Protein AF-0000000078049881 (afdb_homodimer)

pLDDT: mean 81.43, std 27.43, range [16.78, 98.62]

InterPro domains:
  IPR006439 HAD hydrolase, subfamily IA [PR00413] (50-61)
  IPR006439 HAD hydrolase, subfamily IA [PR00413] (156-169)
  IPR006439 HAD hydrolase, subfamily IA [PR00413] (186-202)
  IPR006439 HAD hydrolase, subfamily IA [TIGR01549] (150-227)
  IPR023214 HAD superfamily [G3DSA:3.40.50.1000] (54-234)
  IPR036412 HAD-like superfamily [SSF56784] (49-239)
  IPR044924 HAD-superfamily hydrolase, subfamily IA, REG-2-like, capping domain superfamily [G3DSA:1.10.150.720] (66-138)

Foldseek 3Di:
DFFDFQPPFQPDQPPPPPPPPDDPPPDDDDDDPPPPCPCPVPPNLPHDPDQADEAEPDPTFKDFPDDLLVVLQVLCVVVPQPQHSVQLVVQLVVLVPDDDPDFACQAAVNLVNQLSSSCRSRVDNDPVSSVVSSVCVLALVRIDGPPCVQVVLQVCVVSRHGYEYQYAHHPSVLVSCVNVPRNVSHRGYQYCNVVRDHPPPCVSVDDQAEAEEADCVVTQVVCVVVVHHYDHDPPRHPDVVRVCVVPDPDD/DAQLAQPPQADDQPPPPPPPDDPPDDDPDDDDPPPDCPCPVPPPLPGDPGRADEAEPDPTFKDFPDDLLVVLQVLCVVVPQPQHSVQLVVQLVVLVPDDDPDFACQAAVNLVNQLSSSCRSRVDNDPVSSVVSSVVVLALVRIDGPPCVQVVLQVCVVSRHAYEYQYAHHPSVLVSCVNVPRNVSHPYYQYCNVVRDHPPGSRSNRNQAEAEEADCVVTQVVCVVSVHHYDHDPPRHPDVVRVCVVPDPDD

Radius of gyration: 28.42 Å; Cα contacts (8 Å, |Δi|>4): 932; chains: 2; bounding box: 85×93×53 Å

Organism: NCBI:txid267555

Structure (mmCIF, N/CA/C/O backbone):
data_AF-0000000078049881-model_v1
#
loop_
_entity.id
_entity.type
_entity.pdbx_description
1 polymer 'Haloacid dehalogenase-like hydrolase domain-containing protein 3'
#
loop_
_atom_site.group_PDB
_atom_site.id
_atom_site.type_symbol
_atom_site.label_atom_id
_atom_site.label_alt_id
_atom_site.label_comp_id
_atom_site.label_asym_id
_atom_site.label_entity_id
_atom_site.label_seq_id
_atom_site.pdbx_PDB_ins_code
_atom_site.Cartn_x
_atom_site.Cartn_y
_atom_site.Cartn_z
_atom_site.occupancy
_atom_site.B_iso_or_equiv
_atom_site.auth_seq_id
_atom_site.auth_comp_id
_atom_site.auth_asym_id
_atom_site.auth_atom_id
_atom_site.pdbx_PDB_model_num
ATOM 1 N N . MET A 1 1 ? 12.734 8.578 9.062 1 16.78 1 MET A N 1
ATOM 2 C CA . MET A 1 1 ? 12.75 7.145 9.359 1 16.78 1 MET A CA 1
ATOM 3 C C . MET A 1 1 ? 11.508 6.465 8.789 1 16.78 1 MET A C 1
ATOM 5 O O . MET A 1 1 ? 11.602 5.395 8.188 1 16.78 1 MET A O 1
ATOM 9 N N . GLU A 1 2 ? 10.32 7.113 9.062 1 20.23 2 GLU A N 1
ATOM 10 C CA . GLU A 1 2 ? 9.242 6.262 9.562 1 20.23 2 GLU A CA 1
ATOM 11 C C . GLU A 1 2 ? 8.281 5.871 8.438 1 20.23 2 GLU A C 1
ATOM 13 O O . GLU A 1 2 ? 7.082 6.125 8.531 1 20.23 2 GLU A O 1
ATOM 18 N N . ALA A 1 3 ? 8.75 5.746 7.121 1 20.31 3 ALA A N 1
ATOM 19 C CA . ALA A 1 3 ? 7.934 5.855 5.914 1 20.31 3 ALA A CA 1
ATOM 20 C C . ALA A 1 3 ? 7.066 4.617 5.723 1 20.31 3 ALA A C 1
ATOM 22 O O . ALA A 1 3 ? 5.918 4.715 5.281 1 20.31 3 ALA A O 1
ATOM 23 N N . ILE A 1 4 ? 7.5 3.322 6.102 1 22.69 4 ILE A N 1
ATOM 24 C CA . ILE A 1 4 ? 7.344 2.291 5.082 1 22.69 4 ILE A CA 1
ATOM 25 C C . ILE A 1 4 ? 5.969 1.635 5.223 1 22.69 4 ILE A C 1
ATOM 27 O O . ILE A 1 4 ? 5.52 0.924 4.32 1 22.69 4 ILE A O 1
ATOM 31 N N . HIS A 1 5 ? 5.105 1.801 6.266 1 23.61 5 HIS A N 1
ATOM 32 C CA . HIS A 1 5 ? 4.559 0.591 6.871 1 23.61 5 HIS A CA 1
ATOM 33 C C . HIS A 1 5 ? 3.213 0.228 6.254 1 23.61 5 HIS A C 1
ATOM 35 O O . HIS A 1 5 ? 2.494 -0.625 6.781 1 23.61 5 HIS A O 1
ATOM 41 N N . LEU A 1 6 ? 2.756 0.883 5.137 1 23.61 6 LEU A N 1
ATOM 42 C CA . LEU A 1 6 ? 1.302 0.796 5.047 1 23.61 6 LEU A CA 1
ATOM 43 C C . LEU A 1 6 ? 0.872 -0.556 4.488 1 23.61 6 LEU A C 1
ATOM 45 O O . LEU A 1 6 ? -0.323 -0.816 4.332 1 23.61 6 LEU A O 1
ATOM 49 N N . LEU A 1 7 ? 1.827 -1.392 4.113 1 25.2 7 LEU A N 1
ATOM 50 C CA . LEU A 1 7 ? 1.427 -2.488 3.238 1 25.2 7 LEU A CA 1
ATOM 51 C C . LEU A 1 7 ? 0.731 -3.59 4.031 1 25.2 7 LEU A C 1
ATOM 53 O O . LEU A 1 7 ? 0.44 -4.66 3.49 1 25.2 7 LEU A O 1
ATOM 57 N N . ARG A 1 8 ? 0.583 -3.449 5.375 1 23.27 8 ARG A N 1
ATOM 58 C CA . ARG A 1 8 ? 0.404 -4.703 6.098 1 23.27 8 ARG A CA 1
ATOM 59 C C . ARG A 1 8 ? -0.941 -5.34 5.766 1 23.27 8 ARG A C 1
ATOM 61 O O . ARG A 1 8 ? -1.022 -6.551 5.535 1 23.27 8 ARG A O 1
ATOM 68 N N . ALA A 1 9 ? -2.119 -4.773 6.215 1 23.98 9 ALA A N 1
ATOM 69 C CA . ALA A 1 9 ? -3.146 -5.566 6.883 1 23.98 9 ALA A CA 1
ATOM 70 C C . ALA A 1 9 ? -4.188 -6.07 5.887 1 23.98 9 ALA A C 1
ATOM 72 O O . ALA A 1 9 ? -5.207 -5.414 5.664 1 23.98 9 ALA A O 1
ATOM 73 N N . ILE A 1 10 ? -3.828 -6.43 4.637 1 25.03 10 ILE A N 1
ATOM 74 C CA . ILE A 1 10 ? -4.949 -6.715 3.75 1 25.03 10 ILE A CA 1
ATOM 75 C C . ILE A 1 10 ? -5.547 -8.078 4.094 1 25.03 10 ILE A C 1
ATOM 77 O O . ILE A 1 10 ? -4.887 -9.109 3.939 1 25.03 10 ILE A O 1
ATOM 81 N N . LYS A 1 11 ? -6.367 -8.188 5.129 1 26.91 11 LYS A N 1
ATOM 82 C CA . LYS A 1 11 ? -7.059 -9.453 5.352 1 26.91 11 LYS A CA 1
ATOM 83 C C . LYS A 1 11 ? -7.816 -9.891 4.102 1 26.91 11 LYS A C 1
ATOM 85 O O . LYS A 1 11 ? -8.312 -9.055 3.344 1 26.91 11 LYS A O 1
ATOM 90 N N . PRO A 1 12 ? -7.934 -11.188 3.809 1 24.55 12 PRO A N 1
ATOM 91 C CA . PRO A 1 12 ? -8.547 -11.836 2.646 1 24.55 12 PRO A CA 1
ATOM 92 C C . PRO A 1 12 ? -10.016 -11.453 2.467 1 24.55 12 PRO A C 1
ATOM 94 O O . PRO A 1 12 ? -10.75 -11.336 3.449 1 24.55 12 PRO A O 1
ATOM 97 N N . PHE A 1 13 ? -10.344 -10.656 1.439 1 26.31 13 PHE A N 1
ATOM 98 C CA . PHE A 1 13 ? -11.68 -10.25 1.02 1 26.31 13 PHE A CA 1
ATOM 99 C C . PHE A 1 13 ? -12.562 -11.469 0.789 1 26.31 13 PHE A C 1
ATOM 101 O O . PHE A 1 13 ? -12.234 -12.336 -0.024 1 26.31 13 PHE A O 1
ATOM 108 N N . ARG A 1 14 ? -13.227 -12.055 1.74 1 26.8 14 ARG A N 1
ATOM 109 C CA . ARG A 1 14 ? -14.25 -13.07 1.509 1 26.8 14 ARG A CA 1
ATOM 110 C C . ARG A 1 14 ? -15.297 -12.578 0.518 1 26.8 14 ARG A C 1
ATOM 112 O O . ARG A 1 14 ? -15.906 -11.523 0.725 1 26.8 14 ARG A O 1
ATOM 119 N N . LEU A 1 15 ? -15.016 -12.859 -0.67 1 25.27 15 LEU A N 1
ATOM 120 C CA . LEU A 1 15 ? -15.992 -12.641 -1.736 1 25.27 15 LEU A CA 1
ATOM 121 C C . LEU A 1 15 ? -17.359 -13.203 -1.353 1 25.27 15 LEU A C 1
ATOM 123 O O . LEU A 1 15 ? -17.484 -14.398 -1.066 1 25.27 15 LEU A O 1
ATOM 127 N N . HIS A 1 16 ? -18.203 -12.367 -0.801 1 25.59 16 HIS A N 1
ATOM 128 C CA . HIS A 1 16 ? -19.578 -12.805 -0.574 1 25.59 16 HIS A CA 1
ATOM 129 C C . HIS A 1 16 ? -20.234 -13.234 -1.878 1 25.59 16 HIS A C 1
ATOM 131 O O . HIS A 1 16 ? -20.219 -12.492 -2.863 1 25.59 16 HIS A O 1
ATOM 137 N N . PRO A 1 17 ? -20.328 -14.578 -2.123 1 24.72 17 PRO A N 1
ATOM 138 C CA . PRO A 1 17 ? -21.156 -15.148 -3.186 1 24.72 17 PRO A CA 1
ATOM 139 C C . PRO A 1 17 ? -22.594 -14.633 -3.148 1 24.72 17 PRO A C 1
ATOM 141 O O . PRO A 1 17 ? -23.406 -15.102 -2.338 1 24.72 17 PRO A O 1
ATOM 144 N N . LYS A 1 18 ? -22.797 -13.414 -2.887 1 26.77 18 LYS A N 1
ATOM 145 C CA . LYS A 1 18 ? -24.25 -13.242 -2.793 1 26.77 18 LYS A CA 1
ATOM 146 C C . LYS A 1 18 ? -24.938 -13.703 -4.074 1 26.77 18 LYS A C 1
ATOM 148 O O . LYS A 1 18 ? -26.156 -13.555 -4.215 1 26.77 18 LYS A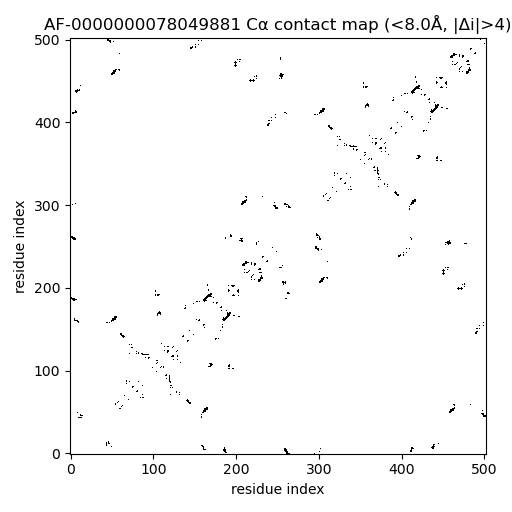 O 1
ATOM 153 N N . LEU A 1 19 ? -24.266 -13.828 -5.215 1 23.58 19 LEU A N 1
ATOM 154 C CA . LEU A 1 19 ? -25.328 -13.609 -6.191 1 23.58 19 LEU A CA 1
ATOM 155 C C . LEU A 1 19 ? -26.297 -14.797 -6.227 1 23.58 19 LEU A C 1
ATOM 157 O O . LEU A 1 19 ? -27.312 -14.75 -6.906 1 23.58 19 LEU A O 1
ATOM 161 N N . THR A 1 20 ? -25.828 -16.047 -6.152 1 20.25 20 THR A N 1
ATOM 162 C CA . THR A 1 20 ? -26.781 -16.969 -6.73 1 20.25 20 THR A CA 1
ATOM 163 C C . THR A 1 20 ? -28.031 -17.078 -5.855 1 20.25 20 THR A C 1
ATOM 165 O O . THR A 1 20 ? -27.938 -17.531 -4.707 1 20.25 20 THR A O 1
ATOM 168 N N . GLU A 1 21 ? -28.922 -16.062 -5.934 1 22.12 21 GLU A N 1
ATOM 169 C CA . GLU A 1 21 ? -30.297 -16.172 -5.441 1 22.12 21 GLU A CA 1
ATOM 170 C C . GLU A 1 21 ? -30.891 -17.531 -5.797 1 22.12 21 GLU A C 1
ATOM 172 O O . GLU A 1 21 ? -30.922 -17.922 -6.965 1 22.12 21 GLU A O 1
ATOM 177 N N . SER A 1 22 ? -30.797 -18.531 -4.828 1 22.16 22 SER A N 1
ATOM 178 C CA . SER A 1 22 ? -31.578 -19.719 -4.461 1 22.16 22 SER A CA 1
ATOM 179 C C . SER A 1 22 ? -33.062 -19.516 -4.746 1 22.16 22 SER A C 1
ATOM 181 O O . SER A 1 22 ? -33.625 -18.484 -4.359 1 22.16 22 SER A O 1
ATOM 183 N N . ILE A 1 23 ? -33.469 -20.078 -5.918 1 20.88 23 ILE A N 1
ATOM 184 C CA . ILE A 1 23 ? -34.812 -20.578 -6.176 1 20.88 23 ILE A CA 1
ATOM 185 C C . ILE A 1 23 ? -35.375 -21.281 -4.926 1 20.88 23 ILE A C 1
ATOM 187 O O . ILE A 1 23 ? -34.688 -22.109 -4.324 1 20.88 23 ILE A O 1
ATOM 191 N N . ARG A 1 24 ? -36.438 -20.828 -4.277 1 20.91 24 ARG A N 1
ATOM 192 C CA . ARG A 1 24 ? -37.281 -21.047 -3.096 1 20.91 24 ARG A CA 1
ATOM 193 C C . ARG A 1 24 ? -37.719 -22.5 -3.02 1 20.91 24 ARG A C 1
ATOM 195 O O . ARG A 1 24 ? -38.875 -22.812 -3.316 1 20.91 24 ARG A O 1
ATOM 202 N N . VAL A 1 25 ? -36.969 -23.531 -3.623 1 19.08 25 VAL A N 1
ATOM 203 C CA . VAL A 1 25 ? -37.906 -24.625 -3.451 1 19.08 25 VAL A CA 1
ATOM 204 C C . VAL A 1 25 ? -38.156 -24.859 -1.965 1 19.08 25 VAL A C 1
ATOM 206 O O . VAL A 1 25 ? -37.25 -24.766 -1.146 1 19.08 25 VAL A O 1
ATOM 209 N N . ARG A 1 26 ? -39.5 -25.016 -1.529 1 20.28 26 ARG A N 1
ATOM 210 C CA . ARG A 1 26 ? -40.25 -25.188 -0.294 1 20.28 26 ARG A CA 1
ATOM 211 C C . ARG A 1 26 ? -39.781 -26.406 0.487 1 20.28 26 ARG A C 1
ATOM 213 O O . ARG A 1 26 ? -40.031 -27.531 0.089 1 20.28 26 ARG A O 1
ATOM 220 N N . ARG A 1 27 ? -38.406 -26.5 0.778 1 18.7 27 ARG A N 1
ATOM 221 C CA . ARG A 1 27 ? -38.094 -27.688 1.574 1 18.7 27 ARG A CA 1
ATOM 222 C C . ARG A 1 27 ? -38.938 -27.719 2.852 1 18.7 27 ARG A C 1
ATOM 224 O O . ARG A 1 27 ? -39.25 -26.672 3.414 1 18.7 27 ARG A O 1
ATOM 231 N N . SER A 1 28 ? -39.531 -28.922 3.094 1 20.03 28 SER A N 1
ATOM 232 C CA . SER A 1 28 ? -40.344 -29.391 4.219 1 20.03 28 SER A CA 1
ATOM 233 C C . SER A 1 28 ? -39.594 -29.203 5.539 1 20.03 28 SER A C 1
ATOM 235 O O . SER A 1 28 ? -38.344 -29.109 5.559 1 20.03 28 SER A O 1
ATOM 237 N N . PRO A 1 29 ? -40.281 -29.484 6.758 1 22.58 29 PRO A N 1
ATOM 238 C CA . PRO A 1 29 ? -40.344 -29.031 8.156 1 22.58 29 PRO A CA 1
ATOM 239 C C . PRO A 1 29 ? -39.219 -29.625 9 1 22.58 29 PRO A C 1
ATOM 241 O O . PRO A 1 29 ? -39.125 -29.344 10.195 1 22.58 29 PRO A O 1
ATOM 244 N N . SER A 1 30 ? -38.188 -30.344 8.344 1 20.11 30 SER A N 1
ATOM 245 C CA . SER A 1 30 ? -37.75 -31.312 9.352 1 20.11 30 SER A CA 1
ATOM 246 C C . SER A 1 30 ? -37.219 -30.625 10.594 1 20.11 30 SER A C 1
ATOM 248 O O . SER A 1 30 ? -36.875 -29.438 10.555 1 20.11 30 SER A O 1
ATOM 250 N N . SER A 1 31 ? -36.781 -31.531 11.648 1 21.64 31 SER A N 1
ATOM 251 C CA . SER A 1 31 ? -36.625 -31.641 13.094 1 21.64 31 SER A CA 1
ATOM 252 C C . SER A 1 31 ? -35.406 -30.844 13.57 1 21.64 31 SER A C 1
ATOM 254 O O . SER A 1 31 ? -34.438 -30.656 12.82 1 21.64 31 SER A O 1
ATOM 256 N N . SER A 1 32 ? -35.562 -30.172 14.75 1 21.97 32 SER A N 1
ATOM 257 C CA . SER A 1 32 ? -35.031 -29.062 15.531 1 21.97 32 SER A CA 1
ATOM 258 C C . SER A 1 32 ? -33.688 -29.391 16.172 1 21.97 32 SER A C 1
ATOM 260 O O . SER A 1 32 ? -33.188 -28.625 16.984 1 21.97 32 SER A O 1
ATOM 262 N N . SER A 1 33 ? -32.906 -30.453 15.727 1 21.78 33 SER A N 1
ATOM 263 C CA . SER A 1 33 ? -31.953 -30.75 16.797 1 21.78 33 SER A CA 1
ATOM 264 C C . SER A 1 33 ? -31 -29.578 17.016 1 21.78 33 SER A C 1
ATOM 266 O O . SER A 1 33 ? -30.641 -28.875 16.062 1 21.78 33 SER A O 1
ATOM 268 N N . LEU A 1 34 ? -30.906 -29.094 18.312 1 21.72 34 LEU A N 1
ATOM 269 C CA . LEU A 1 34 ? -30.203 -28 18.984 1 21.72 34 LEU A CA 1
ATOM 270 C C . LEU A 1 34 ? -28.688 -28.156 18.828 1 21.72 34 LEU A C 1
ATOM 272 O O . LEU A 1 34 ? -28.047 -28.875 19.594 1 21.72 34 LEU A O 1
ATOM 276 N N . ALA A 1 35 ? -28.172 -28.547 17.688 1 23.84 35 ALA A N 1
ATOM 277 C CA . ALA A 1 35 ? -26.703 -28.625 17.688 1 23.84 35 ALA A CA 1
ATOM 278 C C . ALA A 1 35 ? -26.078 -27.312 18.156 1 23.84 35 ALA A C 1
ATOM 280 O O . ALA A 1 35 ? -26.547 -26.234 17.797 1 23.84 35 ALA A O 1
ATOM 281 N N . SER A 1 36 ? -25.484 -27.391 19.266 1 24.05 36 SER A N 1
ATOM 282 C CA . SER A 1 36 ? -24.719 -26.375 19.969 1 24.05 36 SER A CA 1
ATOM 283 C C . SER A 1 36 ? -23.672 -25.734 19.062 1 24.05 36 SER A C 1
ATOM 285 O O . SER A 1 36 ? -22.875 -26.438 18.438 1 24.05 36 SER A O 1
ATOM 287 N N . LYS A 1 37 ? -24.094 -24.656 18.422 1 27.28 37 LYS A N 1
ATOM 288 C CA . LYS A 1 37 ? -23.359 -23.828 17.469 1 27.28 37 LYS A CA 1
ATOM 289 C C . LYS A 1 37 ? -22.078 -23.281 18.109 1 27.28 37 LYS A C 1
ATOM 291 O O . LYS A 1 37 ? -22.125 -22.359 18.922 1 27.28 37 LYS A O 1
ATOM 296 N N . THR A 1 38 ? -21.312 -24.156 18.562 1 26.81 38 THR A N 1
ATOM 297 C CA . THR A 1 38 ? -20.047 -23.516 18.906 1 26.81 38 THR A CA 1
ATOM 298 C C . THR A 1 38 ? -19.578 -22.609 17.781 1 26.81 38 THR A C 1
ATOM 300 O O . THR A 1 38 ? -19.328 -23.062 16.672 1 26.81 38 THR A O 1
ATOM 303 N N . GLN A 1 39 ? -20.172 -21.391 17.797 1 26.98 39 GLN A N 1
ATOM 304 C CA . GLN A 1 39 ? -20.031 -20.281 16.875 1 26.98 39 GLN A CA 1
ATOM 305 C C . GLN A 1 39 ? -18.578 -19.859 16.719 1 26.98 39 GLN A C 1
ATOM 307 O O . GLN A 1 39 ? -18.016 -19.203 17.609 1 26.98 39 GLN A O 1
ATOM 312 N N . THR A 1 40 ? -17.703 -20.797 16.594 1 30.59 40 THR A N 1
ATOM 313 C CA . THR A 1 40 ? -16.438 -20.172 16.219 1 30.59 40 THR A CA 1
ATOM 314 C C . THR A 1 40 ? -16.656 -19.109 15.141 1 30.59 40 THR A C 1
ATOM 316 O O . THR A 1 40 ? -17 -19.438 14.008 1 30.59 40 THR A O 1
ATOM 319 N N . GLY A 1 41 ? -17.438 -18.078 15.508 1 29.78 41 GLY A N 1
ATOM 320 C CA . GLY A 1 41 ? -17.844 -16.953 14.672 1 29.78 41 GLY A CA 1
ATOM 321 C C . GLY A 1 41 ? -16.734 -16.406 13.805 1 29.78 41 GLY A C 1
ATOM 322 O O . GLY A 1 41 ? -15.797 -15.773 14.32 1 29.78 41 GLY A O 1
ATOM 323 N N . GLY A 1 42 ? -16.156 -17.125 13.031 1 33.38 42 GLY A N 1
ATOM 324 C CA . GLY A 1 42 ? -15.328 -16.453 12.047 1 33.38 42 GLY A CA 1
ATOM 325 C C . GLY A 1 42 ? -15.875 -15.109 11.625 1 33.38 42 GLY A C 1
ATOM 326 O O . GLY A 1 42 ? -16.969 -15.016 11.086 1 33.38 42 GLY A O 1
ATOM 327 N N . ARG A 1 43 ? -15.703 -14.039 12.438 1 36.31 43 ARG A N 1
ATOM 328 C CA . ARG A 1 43 ? -16.156 -12.695 12.086 1 36.31 43 ARG A CA 1
ATOM 329 C C . ARG A 1 43 ? -16.156 -12.492 10.57 1 36.31 43 ARG A C 1
ATOM 331 O O . ARG A 1 43 ? -15.148 -12.727 9.914 1 36.31 43 ARG A O 1
ATOM 338 N N . LYS A 1 44 ? -17.156 -12.672 9.984 1 38.78 44 LYS A N 1
ATOM 339 C CA . LYS A 1 44 ? -17.359 -12.305 8.586 1 38.78 44 LYS A CA 1
ATOM 340 C C . LYS A 1 44 ? -16.531 -11.078 8.203 1 38.78 44 LYS A C 1
ATOM 342 O O . LYS A 1 44 ? -16.688 -10.008 8.797 1 38.78 44 LYS A O 1
ATOM 347 N N . ALA A 1 45 ? -15.297 -11.172 7.906 1 45.12 45 ALA A N 1
ATOM 348 C CA . ALA A 1 45 ? -14.547 -10.008 7.461 1 45.12 45 ALA A CA 1
ATOM 349 C C . ALA A 1 45 ? -15.453 -9 6.762 1 45.12 45 ALA A C 1
ATOM 351 O O . ALA A 1 45 ? -16.203 -9.359 5.848 1 45.12 45 ALA A O 1
ATOM 352 N N . ALA A 1 46 ? -15.938 -7.984 7.445 1 51 46 ALA A N 1
ATOM 353 C CA . ALA A 1 46 ? -16.75 -6.926 6.855 1 51 46 ALA A CA 1
ATOM 354 C C . ALA A 1 46 ? -16.297 -6.605 5.438 1 51 46 ALA A C 1
ATOM 3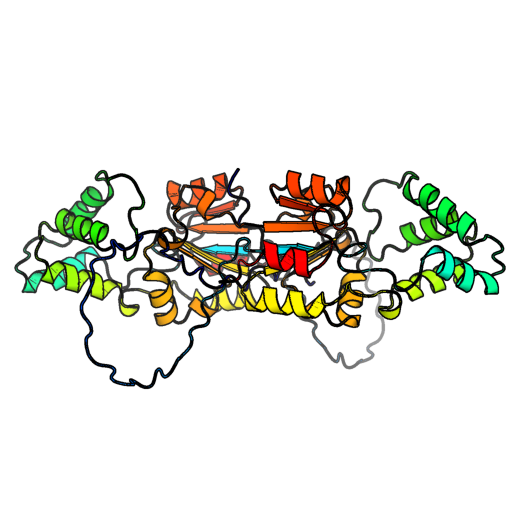56 O O . ALA A 1 46 ? -15.102 -6.652 5.137 1 51 46 ALA A O 1
ATOM 357 N N . MET A 1 47 ? -17.094 -6.863 4.512 1 68.19 47 MET A N 1
ATOM 358 C CA . MET A 1 47 ? -16.812 -6.461 3.135 1 68.19 47 MET A CA 1
ATOM 359 C C . MET A 1 47 ? -16.344 -5.012 3.074 1 68.19 47 MET A C 1
ATOM 361 O O . MET A 1 47 ? -16.891 -4.156 3.781 1 68.19 47 MET A O 1
ATOM 365 N N . ARG A 1 48 ? -15.164 -4.793 2.648 1 76.75 48 ARG A N 1
ATOM 366 C CA . ARG A 1 48 ? -14.633 -3.441 2.51 1 76.75 48 ARG A CA 1
ATOM 367 C C . ARG A 1 48 ? -14.711 -2.971 1.061 1 76.75 48 ARG A C 1
ATOM 369 O O . ARG A 1 48 ? -14.438 -3.74 0.136 1 76.75 48 ARG A O 1
ATOM 376 N N . ASP A 1 49 ? -15.188 -1.766 0.984 1 81.25 49 ASP A N 1
ATOM 377 C CA . ASP A 1 49 ? -15.242 -1.154 -0.34 1 81.25 49 ASP A CA 1
ATOM 378 C C . ASP A 1 49 ? -13.891 -0.563 -0.729 1 81.25 49 ASP A C 1
ATOM 380 O O . ASP A 1 49 ? -13.625 -0.322 -1.91 1 81.25 49 ASP A O 1
ATOM 384 N N . TYR A 1 50 ? -13.094 -0.32 0.315 1 88.38 50 TYR A N 1
ATOM 385 C 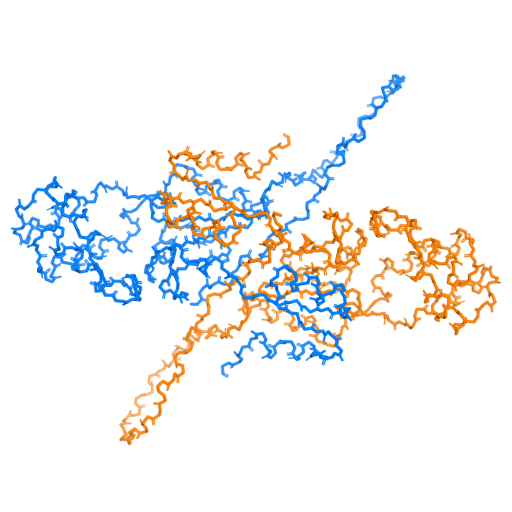CA . TYR A 1 50 ? -11.758 0.224 0.083 1 88.38 50 TYR A CA 1
ATOM 386 C C . TYR A 1 50 ? -10.703 -0.566 0.851 1 88.38 50 TYR A C 1
ATOM 388 O O . TYR A 1 50 ? -10.945 -0.991 1.983 1 88.38 50 TYR A O 1
ATOM 396 N N . ASP A 1 51 ? -9.562 -0.671 0.223 1 84.88 51 ASP A N 1
ATOM 397 C CA . ASP A 1 51 ? -8.445 -1.387 0.828 1 84.88 51 ASP A CA 1
ATOM 398 C C . ASP A 1 51 ? -7.633 -0.468 1.737 1 84.88 51 ASP A C 1
ATOM 400 O O . ASP A 1 51 ? -7 -0.929 2.689 1 84.88 51 ASP A O 1
ATOM 404 N N . GLY A 1 52 ? -7.648 0.824 1.434 1 90.88 52 GLY A N 1
ATOM 405 C CA . GLY A 1 52 ? -6.836 1.778 2.17 1 90.88 52 GLY A CA 1
ATOM 406 C C . GLY A 1 52 ? -7.484 3.143 2.303 1 90.88 52 GLY A C 1
ATOM 407 O O . GLY A 1 52 ? -8.172 3.598 1.388 1 90.88 52 GLY A O 1
ATOM 408 N N . LEU A 1 53 ? -7.285 3.748 3.449 1 94.25 53 LEU A N 1
ATOM 409 C CA . LEU A 1 53 ? -7.719 5.105 3.756 1 94.25 53 LEU A CA 1
ATOM 410 C C . LEU A 1 53 ? -6.52 6.012 4.027 1 94.25 53 LEU A C 1
ATOM 412 O O . LEU A 1 53 ? -5.727 5.746 4.934 1 94.25 53 LEU A O 1
ATOM 416 N N . LEU A 1 54 ? -6.301 7.004 3.16 1 96.25 54 LEU A N 1
ATOM 417 C CA . LEU A 1 54 ? -5.305 8.055 3.344 1 96.25 54 LEU A CA 1
ATOM 418 C C . LEU A 1 54 ? -5.938 9.305 3.947 1 96.25 54 LEU A C 1
ATOM 420 O O . LEU A 1 54 ? -7.012 9.734 3.516 1 96.25 54 LEU A O 1
ATOM 424 N N . LEU A 1 55 ? -5.32 9.875 4.945 1 98.12 55 LEU A N 1
ATOM 425 C CA . LEU A 1 55 ? -5.879 11.031 5.641 1 98.12 55 LEU A CA 1
ATOM 426 C C . LEU A 1 55 ? -4.906 12.203 5.621 1 98.12 55 LEU A C 1
ATOM 428 O O . LEU A 1 55 ? -3.723 12.039 5.922 1 98.12 55 LEU A O 1
ATOM 432 N N . ASP A 1 56 ? -5.414 13.336 5.266 1 98.25 56 ASP A N 1
ATOM 433 C CA . ASP A 1 56 ? -4.719 14.578 5.594 1 98.25 56 ASP A CA 1
ATOM 434 C C . ASP A 1 56 ? -4.648 14.789 7.105 1 98.25 56 ASP A C 1
ATOM 436 O O . ASP A 1 56 ? -5.469 14.25 7.852 1 98.25 56 ASP A O 1
ATOM 440 N N . ALA A 1 57 ? -3.672 15.586 7.504 1 97.81 57 ALA A N 1
ATOM 441 C CA . ALA A 1 57 ? -3.535 15.836 8.938 1 97.81 57 ALA A CA 1
ATOM 442 C C . ALA A 1 57 ? -4.238 17.125 9.344 1 97.81 57 ALA A C 1
ATOM 444 O O . ALA A 1 57 ? -5.391 17.109 9.773 1 97.81 57 ALA A O 1
ATOM 445 N N . ALA A 1 58 ? -3.594 18.281 9.117 1 96.75 58 ALA A N 1
ATOM 446 C CA . ALA A 1 58 ? -4.129 19.562 9.578 1 96.75 58 ALA A CA 1
ATOM 447 C C . ALA A 1 58 ? -5.406 19.938 8.828 1 96.75 58 ALA A C 1
ATOM 449 O O . ALA A 1 58 ? -5.43 19.922 7.59 1 96.75 58 ALA A O 1
ATOM 450 N N . GLY A 1 59 ? -6.418 20.188 9.562 1 96.56 59 GLY A N 1
ATOM 451 C CA . GLY A 1 59 ? -7.703 20.547 8.992 1 96.56 59 GLY A CA 1
ATOM 452 C C . GLY A 1 59 ? -8.609 19.359 8.75 1 96.56 59 GLY A C 1
ATOM 453 O O . GLY A 1 59 ? -9.789 19.531 8.422 1 96.56 59 GLY A O 1
ATOM 454 N N . THR A 1 60 ? -8.07 18.141 8.867 1 97.12 60 THR A N 1
ATOM 455 C CA . THR A 1 60 ? -8.836 16.906 8.703 1 97.12 60 THR A CA 1
ATOM 456 C C . THR A 1 60 ? -8.734 16.031 9.945 1 97.12 60 THR A C 1
ATOM 458 O O . THR A 1 60 ? -9.594 16.078 10.828 1 97.12 60 THR A O 1
ATOM 461 N N . LEU A 1 61 ? -7.648 15.336 10.164 1 97.94 61 LEU A N 1
ATOM 462 C CA . LEU A 1 61 ? -7.426 14.492 11.336 1 97.94 61 LEU A CA 1
ATOM 463 C C . LEU A 1 61 ? -7.121 15.344 12.562 1 97.94 61 LEU A C 1
ATOM 465 O O . LEU A 1 61 ? -7.543 15.016 13.672 1 97.94 61 LEU A O 1
ATOM 469 N N . LEU A 1 62 ? -6.383 16.406 12.328 1 97.75 62 LEU A N 1
ATOM 470 C CA . LEU A 1 62 ? -6.004 17.312 13.398 1 97.75 62 LEU A CA 1
ATOM 471 C C . LEU A 1 62 ? -6.801 18.609 13.305 1 97.75 62 LEU A C 1
ATOM 473 O O . LEU A 1 62 ? -6.789 19.281 12.273 1 97.75 62 LEU A O 1
ATOM 477 N N . GLN A 1 63 ? -7.398 18.922 14.391 1 97.12 63 GLN A N 1
ATOM 478 C CA . GLN A 1 63 ? -8.094 20.188 14.531 1 97.12 63 GLN A CA 1
ATOM 479 C C . GLN A 1 63 ? -7.461 21.047 15.625 1 97.12 63 GLN A C 1
ATOM 481 O O . GLN A 1 63 ? -6.953 20.516 16.625 1 97.12 63 GLN A O 1
ATOM 486 N N . LEU A 1 64 ? -7.531 22.312 15.398 1 97 64 LEU A N 1
ATOM 487 C CA . LEU A 1 64 ? -7.023 23.203 16.422 1 97 64 LEU A CA 1
ATOM 488 C C . LEU A 1 64 ? -7.91 23.172 17.672 1 97 64 LEU A C 1
ATOM 490 O O . LEU A 1 64 ? -9.141 23.203 17.562 1 97 64 LEU A O 1
ATOM 494 N N . ALA A 1 65 ? -7.316 23.156 18.859 1 97.31 65 ALA A N 1
ATOM 495 C CA . ALA A 1 65 ? -8.062 23.141 20.109 1 97.31 65 ALA A CA 1
ATOM 496 C C . ALA A 1 65 ? -8.758 24.484 20.344 1 97.31 65 ALA A C 1
ATOM 498 O O . ALA A 1 65 ? -9.828 24.531 20.953 1 97.31 65 ALA A O 1
ATOM 499 N N . LYS A 1 66 ? -8.148 25.562 19.953 1 97.5 66 LYS A N 1
ATOM 500 C CA . LYS A 1 66 ? -8.656 26.938 20 1 97.5 66 LYS A CA 1
ATOM 501 C C . LYS A 1 66 ? -8.414 27.656 18.688 1 97.5 66 LYS A C 1
ATOM 503 O O . LYS A 1 66 ? -7.5 27.297 17.938 1 97.5 66 LYS A O 1
ATOM 508 N N . PRO A 1 67 ? -9.258 28.656 18.422 1 97.5 67 PRO A N 1
ATOM 509 C CA . PRO A 1 67 ? -8.945 29.438 17.219 1 97.5 67 PRO A CA 1
ATOM 510 C C . PRO A 1 67 ? -7.52 29.984 17.234 1 97.5 67 PRO A C 1
ATOM 512 O O . PRO A 1 67 ? -7.066 30.516 18.25 1 97.5 67 PRO A O 1
ATOM 515 N N . VAL A 1 68 ? -6.883 29.875 16.125 1 97.88 68 VAL A N 1
ATOM 516 C CA . VAL A 1 68 ? -5.453 30.156 16.047 1 97.88 68 VAL A CA 1
ATOM 517 C C . VAL A 1 68 ? -5.195 31.625 16.328 1 97.88 68 VAL A C 1
ATOM 519 O O . VAL A 1 68 ? -4.227 31.969 17.016 1 97.88 68 VAL A O 1
ATOM 522 N N . GLU A 1 69 ? -6.051 32.562 15.797 1 98.25 69 GLU A N 1
ATOM 523 C CA . GLU A 1 69 ? -5.852 34 15.961 1 98.25 69 GLU A CA 1
ATOM 524 C C . GLU A 1 69 ? -5.965 34.375 17.438 1 98.25 69 GLU A C 1
ATOM 526 O O . GLU A 1 69 ? -5.289 35.312 17.875 1 98.25 69 GLU A O 1
ATOM 531 N N . GLU A 1 70 ? -6.773 33.688 18.188 1 98.38 70 GLU A N 1
ATOM 532 C CA . GLU A 1 70 ? -6.902 33.938 19.609 1 98.38 70 GLU A CA 1
ATOM 533 C C . GLU A 1 70 ? -5.652 33.531 20.375 1 98.38 70 GLU A C 1
ATOM 535 O O . GLU A 1 70 ? -5.191 34.219 21.266 1 98.38 70 GLU A O 1
ATOM 540 N N . THR A 1 71 ? -5.16 32.375 20.016 1 98.38 71 THR A N 1
ATOM 541 C CA . THR A 1 71 ? -3.951 31.875 20.672 1 98.38 71 THR A CA 1
ATOM 542 C C . THR A 1 71 ? -2.766 32.781 20.391 1 98.38 71 THR A C 1
ATOM 544 O O . THR A 1 71 ? -2.025 33.156 21.297 1 98.38 71 THR A O 1
ATOM 547 N N . TYR A 1 72 ? -2.625 33.25 19.109 1 98.62 72 TYR A N 1
ATOM 548 C CA . TYR A 1 72 ? -1.545 34.125 18.719 1 98.62 72 TYR A CA 1
ATOM 549 C C . TYR A 1 72 ? -1.63 35.438 19.484 1 98.62 72 TYR A C 1
ATOM 551 O O . TYR A 1 72 ? -0.621 35.938 20 1 98.62 72 TYR A O 1
ATOM 559 N N . ALA A 1 73 ? -2.834 36 19.578 1 98.5 73 ALA A N 1
ATOM 560 C CA . ALA A 1 73 ? -3.039 37.25 20.297 1 98.5 73 ALA A CA 1
ATOM 561 C C . ALA A 1 73 ? -2.721 37.125 21.781 1 98.5 73 ALA A C 1
ATOM 563 O O . ALA A 1 73 ? -2.053 37.969 22.359 1 98.5 73 ALA A O 1
ATOM 564 N N . SER A 1 74 ? -3.166 36.031 22.359 1 98.25 74 SER A N 1
ATOM 565 C CA . SER A 1 74 ? -2.953 35.781 23.781 1 98.25 74 SER A CA 1
ATOM 566 C C . SER A 1 74 ? -1.468 35.688 24.109 1 98.25 74 SER A C 1
ATOM 568 O O . SER A 1 74 ? -0.984 36.344 25.047 1 98.25 74 SER A O 1
ATOM 570 N N . ILE A 1 75 ? -0.718 34.969 23.328 1 98.19 75 ILE A N 1
ATOM 571 C CA . ILE A 1 75 ? 0.718 34.844 23.531 1 98.19 75 ILE A CA 1
ATOM 572 C C . ILE A 1 75 ? 1.41 36.156 23.281 1 98.19 75 ILE A C 1
ATOM 574 O O . ILE A 1 75 ? 2.348 36.531 24 1 98.19 75 ILE A O 1
ATOM 578 N N . GLY A 1 76 ? 0.958 36.906 22.297 1 98 76 GLY A N 1
ATOM 579 C CA . GLY A 1 76 ? 1.575 38.156 21.859 1 98 76 GLY A CA 1
ATOM 580 C C . GLY A 1 76 ? 1.466 39.281 22.891 1 98 76 GLY A C 1
ATOM 581 O O . GLY A 1 76 ? 2.252 40.219 22.859 1 98 76 GLY A O 1
ATOM 582 N N . THR A 1 77 ? 0.505 39.156 23.812 1 96.94 77 THR A N 1
ATOM 583 C CA . THR A 1 77 ? 0.258 40.219 24.797 1 96.94 77 THR A CA 1
ATOM 584 C C . THR A 1 77 ? 1.519 40.5 25.609 1 96.94 77 THR A C 1
ATOM 586 O O . THR A 1 77 ? 1.891 41.656 25.797 1 96.94 77 THR A O 1
ATOM 589 N N . LYS A 1 78 ? 2.16 39.531 26.031 1 95.25 78 LYS A N 1
ATOM 590 C CA . LYS A 1 78 ? 3.324 39.719 26.891 1 95.25 78 LYS A CA 1
ATOM 591 C C . LYS A 1 78 ? 4.52 40.25 26.094 1 95.25 78 LYS A C 1
ATOM 593 O O . LYS A 1 78 ? 5.516 40.688 26.656 1 95.25 78 LYS A O 1
ATOM 598 N N . TYR A 1 79 ? 4.398 40.281 24.734 1 97 79 TYR A N 1
ATOM 599 C CA . TYR A 1 79 ? 5.457 40.781 23.875 1 97 79 TYR A CA 1
ATOM 600 C C . TYR A 1 79 ? 5.074 42.156 23.312 1 97 79 TYR A C 1
ATOM 602 O O . TYR A 1 79 ? 5.711 42.656 22.375 1 97 79 TYR A O 1
ATOM 610 N N . GLY A 1 80 ? 3.912 42.625 23.781 1 96.19 80 GLY A N 1
ATOM 611 C CA . GLY A 1 80 ? 3.5 44 23.422 1 96.19 80 GLY A CA 1
ATOM 612 C C . GLY A 1 80 ? 2.648 44.031 22.172 1 96.19 80 GLY A C 1
ATOM 613 O O . GLY A 1 80 ? 2.43 45.094 21.594 1 96.19 80 GLY A O 1
ATOM 614 N N . LEU A 1 81 ? 2.195 42.906 21.672 1 96.88 81 LEU A N 1
ATOM 615 C CA . LEU A 1 81 ? 1.344 42.844 20.5 1 96.88 81 LEU A CA 1
ATOM 616 C C . LEU A 1 81 ? -0.007 43.5 20.766 1 96.88 81 LEU A C 1
ATOM 618 O O . LEU A 1 81 ? -0.658 43.219 21.766 1 96.88 81 LEU A O 1
ATOM 622 N N . THR A 1 82 ? -0.447 44.375 19.875 1 95.94 82 THR A N 1
ATOM 623 C CA . THR A 1 82 ? -1.723 45.062 20.031 1 95.94 82 THR A CA 1
ATOM 624 C C . THR A 1 82 ? -2.695 44.656 18.938 1 95.94 82 THR A C 1
ATOM 626 O O . THR A 1 82 ? -3.877 45 18.984 1 95.94 82 THR A O 1
ATOM 629 N N . THR A 1 83 ? -2.156 43.938 18 1 96.94 83 THR A N 1
ATOM 630 C CA . THR A 1 83 ? -2.986 43.469 16.906 1 96.94 83 THR A CA 1
ATOM 631 C C . THR A 1 83 ? -4.098 42.562 17.406 1 96.94 83 THR A C 1
ATOM 633 O O . THR A 1 83 ? -3.846 41.656 18.203 1 96.94 83 THR A O 1
ATOM 636 N N . THR A 1 84 ? -5.34 42.719 17.031 1 97.81 84 THR A N 1
ATOM 637 C CA . THR A 1 84 ? -6.496 41.938 17.484 1 97.81 84 THR A CA 1
ATOM 638 C C . THR A 1 84 ? -6.578 40.594 16.781 1 97.81 84 THR A C 1
ATOM 640 O O . THR A 1 84 ? -6 40.406 15.711 1 97.81 84 THR A O 1
ATOM 643 N N . PRO A 1 85 ? -7.312 39.688 17.375 1 98.25 85 PRO A N 1
ATOM 644 C CA . PRO A 1 85 ? -7.516 38.375 16.719 1 98.25 85 PRO A CA 1
ATOM 645 C C . PRO A 1 85 ? -8.086 38.531 15.305 1 98.25 85 PRO A C 1
ATOM 647 O O . PRO A 1 85 ? -7.668 37.812 14.391 1 98.25 85 PRO A O 1
ATOM 650 N N . ALA A 1 86 ? -9.008 39.406 15.141 1 98.44 86 ALA A N 1
ATOM 651 C CA . ALA A 1 86 ? -9.602 39.625 13.82 1 98.44 86 ALA A CA 1
ATOM 652 C C . ALA A 1 86 ? -8.547 40.094 12.812 1 98.44 86 ALA A C 1
ATOM 654 O O . ALA A 1 86 ? -8.547 39.625 11.664 1 98.44 86 ALA A O 1
ATOM 655 N N . GLU A 1 87 ? -7.75 40.969 13.25 1 98.38 87 GLU A N 1
ATOM 656 C CA . GLU A 1 87 ? -6.664 41.469 12.391 1 98.38 87 GLU A CA 1
ATOM 657 C C . GLU A 1 87 ? -5.668 40.344 12.102 1 98.38 87 GLU A C 1
ATOM 659 O O . GLU A 1 87 ? -5.152 40.25 10.984 1 98.38 87 GLU A O 1
ATOM 664 N N . ILE A 1 88 ? -5.348 39.531 13.039 1 98.56 88 ILE A N 1
ATOM 665 C CA . ILE A 1 88 ? -4.434 38.438 12.875 1 98.56 88 ILE A CA 1
ATOM 666 C C . ILE A 1 88 ? -5.008 37.438 11.859 1 98.56 88 ILE A C 1
ATOM 668 O O . ILE A 1 88 ? -4.285 36.938 11 1 98.56 88 ILE A O 1
ATOM 672 N N . LYS A 1 89 ? -6.273 37.156 11.992 1 98.12 89 LYS A N 1
ATOM 673 C CA . LYS A 1 89 ? -6.945 36.281 11.039 1 98.12 89 LYS A CA 1
ATOM 674 C C . LYS A 1 89 ? -6.777 36.781 9.609 1 98.12 89 LYS A C 1
ATOM 676 O O . LYS A 1 89 ? -6.473 36 8.703 1 98.12 89 LYS A O 1
ATOM 681 N N . LYS A 1 90 ? -6.977 38.062 9.391 1 98.12 90 LYS A N 1
ATOM 682 C CA . LYS A 1 90 ? -6.75 38.656 8.086 1 98.12 90 LYS A CA 1
ATOM 683 C C . LYS A 1 90 ? -5.285 38.562 7.672 1 98.12 90 LYS A C 1
ATOM 685 O O . LYS A 1 90 ? -4.98 38.375 6.492 1 98.12 90 LYS A O 1
ATOM 690 N N . GLY A 1 91 ? -4.445 38.75 8.648 1 98.06 91 GLY A N 1
ATOM 691 C CA . GLY A 1 91 ? -3.018 38.625 8.391 1 98.06 91 GLY A CA 1
ATOM 692 C C . GLY A 1 91 ? -2.617 37.25 7.914 1 98.06 91 GLY A C 1
ATOM 693 O O . GLY A 1 91 ? -1.733 37.094 7.062 1 98.06 91 GLY A O 1
ATOM 694 N N . PHE A 1 92 ? -3.215 36.219 8.477 1 97.5 92 PHE A N 1
ATOM 695 C CA . PHE A 1 92 ? -2.943 34.875 8.023 1 97.5 92 PHE A CA 1
ATOM 696 C C . PHE A 1 92 ? -3.275 34.719 6.547 1 97.5 92 PHE A C 1
ATOM 698 O O . PHE A 1 92 ? -2.516 34.094 5.797 1 97.5 92 PHE A O 1
ATOM 705 N N . LYS A 1 93 ? -4.398 35.156 6.141 1 96.25 93 LYS A N 1
ATOM 706 C CA . LYS A 1 93 ? -4.789 35.094 4.738 1 96.25 93 LYS A CA 1
ATOM 707 C C . LYS A 1 93 ? -3.74 35.75 3.842 1 96.25 93 LYS A C 1
ATOM 709 O O . LYS A 1 93 ? -3.371 35.188 2.803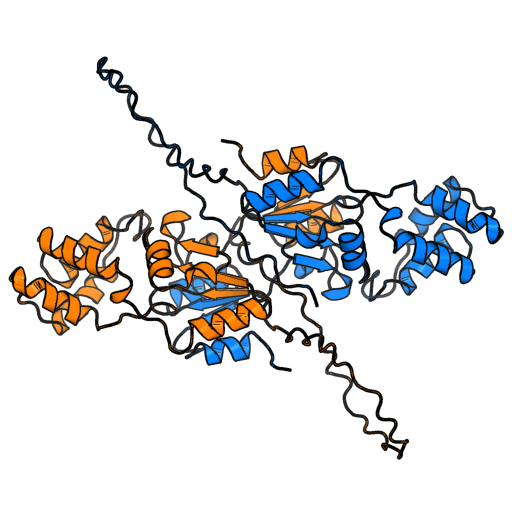 1 96.25 93 LYS A O 1
ATOM 714 N N . ARG A 1 94 ? -3.293 36.875 4.25 1 96.62 94 ARG A N 1
ATOM 715 C CA . ARG A 1 94 ? -2.242 37.594 3.521 1 96.62 94 ARG A CA 1
ATOM 716 C C . ARG A 1 94 ? -0.956 36.781 3.49 1 96.62 94 ARG A C 1
ATOM 718 O O . ARG A 1 94 ? -0.32 36.656 2.441 1 96.62 94 ARG A O 1
ATOM 725 N N . ALA A 1 95 ? -0.582 36.25 4.617 1 96.62 95 ALA A N 1
ATOM 726 C CA . ALA A 1 95 ? 0.672 35.531 4.746 1 96.62 95 ALA A CA 1
ATOM 727 C C . ALA A 1 95 ? 0.667 34.281 3.875 1 96.62 95 ALA A C 1
ATOM 729 O O . ALA A 1 95 ? 1.622 34.031 3.139 1 96.62 95 ALA A O 1
ATOM 730 N N . PHE A 1 96 ? -0.38 33.562 3.893 1 93.88 96 PHE A N 1
ATOM 731 C CA . PHE A 1 96 ? -0.443 32.281 3.158 1 93.88 96 PHE A CA 1
ATOM 732 C C . PHE A 1 96 ? -0.606 32.531 1.665 1 93.88 96 PHE A C 1
ATOM 734 O O . PHE A 1 96 ? -0.294 31.672 0.847 1 93.88 96 PHE A O 1
ATOM 741 N N . SER A 1 97 ? -1.114 33.688 1.278 1 93.81 97 SER A N 1
ATOM 742 C CA . SER A 1 97 ? -1.287 34.031 -0.125 1 93.81 97 SER A CA 1
ATOM 743 C C . SER A 1 97 ? -0.003 34.625 -0.709 1 93.81 97 SER A C 1
ATOM 745 O O . SER A 1 97 ? 0.122 34.75 -1.928 1 93.81 97 SER A O 1
ATOM 747 N N . ALA A 1 98 ? 0.905 34.969 0.157 1 93.62 98 ALA A N 1
ATOM 748 C CA . ALA A 1 98 ? 2.162 35.562 -0.295 1 93.62 98 ALA A CA 1
ATOM 749 C C . ALA A 1 98 ? 3.025 34.531 -1.016 1 93.62 98 ALA A C 1
ATOM 751 O O . ALA A 1 98 ? 3.002 33.344 -0.673 1 93.62 98 ALA A O 1
ATOM 752 N N . PRO A 1 99 ? 3.787 35.031 -1.94 1 90.38 99 PRO A N 1
ATOM 753 C CA . PRO A 1 99 ? 4.695 34.094 -2.613 1 90.38 99 PRO A CA 1
ATOM 754 C C . PRO A 1 99 ? 5.789 33.562 -1.688 1 90.38 99 PRO A C 1
ATOM 756 O O . PRO A 1 99 ? 6.27 34.281 -0.813 1 90.38 99 PRO A O 1
ATOM 759 N N . TRP A 1 100 ? 6.027 32.375 -1.755 1 89.5 100 TRP A N 1
ATOM 760 C CA . TRP A 1 100 ? 7.145 31.719 -1.074 1 89.5 100 TRP A CA 1
ATOM 761 C C . TRP A 1 100 ? 8.195 31.25 -2.076 1 89.5 100 TRP A C 1
ATOM 763 O O . TRP A 1 100 ? 7.855 30.766 -3.156 1 89.5 100 TRP A O 1
ATOM 773 N N . PRO A 1 101 ? 9.508 31.578 -1.675 1 80.62 101 PRO A N 1
ATOM 774 C CA . PRO A 1 101 ? 10.547 31.156 -2.615 1 80.62 101 PRO A CA 1
ATOM 775 C C . PRO A 1 101 ? 10.398 29.703 -3.053 1 80.62 101 PRO A C 1
ATOM 777 O O . PRO A 1 101 ? 9.633 28.953 -2.447 1 80.62 101 PRO A O 1
ATOM 780 N N . GLU A 1 102 ? 11.234 29.328 -3.947 1 74.81 102 GLU A N 1
ATOM 781 C CA . GLU A 1 102 ? 11.164 28.016 -4.555 1 74.81 102 GLU A CA 1
ATOM 782 C C . GLU A 1 102 ? 11.484 26.922 -3.533 1 74.81 102 GLU A C 1
ATOM 784 O O . GLU A 1 102 ? 12.188 27.156 -2.553 1 74.81 102 GLU A O 1
ATOM 789 N N . GLY A 1 103 ? 10.727 25.875 -3.596 1 83.75 103 GLY A N 1
ATOM 790 C CA . GLY A 1 103 ? 10.883 24.703 -2.748 1 83.75 103 GLY A CA 1
ATOM 791 C C . GLY A 1 103 ? 9.688 24.453 -1.856 1 83.75 103 GLY A C 1
ATOM 792 O O . GLY A 1 103 ? 8.602 24.984 -2.094 1 83.75 103 GLY A O 1
ATOM 793 N N . LEU A 1 104 ? 9.883 23.641 -0.89 1 90.06 104 LEU A N 1
ATOM 794 C CA . LEU A 1 104 ? 8.805 23.281 0.018 1 90.06 104 LEU A CA 1
ATOM 795 C C . LEU A 1 104 ? 8.586 24.359 1.065 1 90.06 104 LEU A C 1
ATOM 797 O O . LEU A 1 104 ? 9.547 24.906 1.604 1 90.06 104 LEU A O 1
ATOM 801 N N . ARG A 1 105 ? 7.359 24.703 1.363 1 90.31 105 ARG A N 1
ATOM 802 C CA . ARG A 1 105 ? 7.023 25.609 2.449 1 90.31 105 ARG A CA 1
ATOM 803 C C . ARG A 1 105 ? 7.449 25.031 3.797 1 90.31 105 ARG A C 1
ATOM 805 O O . ARG A 1 105 ? 8.086 25.734 4.598 1 90.31 105 ARG A O 1
ATOM 812 N N . TYR A 1 106 ? 7.168 23.719 3.986 1 94.5 106 TYR A N 1
ATOM 813 C CA . TYR A 1 106 ? 7.395 23.094 5.281 1 94.5 106 TYR A CA 1
ATOM 814 C C . TYR A 1 106 ? 8.688 22.281 5.277 1 94.5 106 TYR A C 1
ATOM 816 O O . TYR A 1 106 ? 8.734 21.172 5.805 1 94.5 106 TYR A O 1
ATOM 824 N N . GLN A 1 107 ? 9.711 22.844 4.781 1 93.06 107 GLN A N 1
ATOM 825 C CA . GLN A 1 107 ? 11 22.156 4.727 1 93.06 107 GLN A CA 1
ATOM 826 C C . GLN A 1 107 ? 11.578 21.953 6.125 1 93.06 107 GLN A C 1
ATOM 828 O O . GLN A 1 107 ? 11.539 22.859 6.953 1 93.06 107 GLN A O 1
ATOM 833 N N . GLY A 1 108 ? 12.102 20.75 6.32 1 95.44 108 GLY A N 1
ATOM 834 C CA . GLY A 1 108 ? 12.633 20.453 7.645 1 95.44 108 GLY A CA 1
ATOM 835 C C . GLY A 1 108 ? 11.602 20.609 8.742 1 95.44 108 GLY A C 1
ATOM 836 O O . GLY A 1 108 ? 10.508 20.031 8.656 1 95.44 108 GLY A O 1
ATOM 837 N N . ASP A 1 109 ? 11.969 21.438 9.75 1 96.94 109 ASP A N 1
ATOM 838 C CA . ASP A 1 109 ? 11.031 21.641 10.852 1 96.94 109 ASP A CA 1
ATOM 839 C C . ASP A 1 109 ? 10.102 22.812 10.578 1 96.94 109 ASP A C 1
ATOM 841 O O . ASP A 1 109 ? 9.32 23.219 11.445 1 96.94 109 ASP A O 1
ATOM 845 N N . GLY A 1 110 ? 10.25 23.422 9.453 1 96.75 110 GLY A N 1
ATOM 846 C CA . GLY A 1 110 ? 9.312 24.422 8.969 1 96.75 110 GLY A CA 1
ATOM 847 C C . GLY A 1 110 ? 9.555 25.797 9.57 1 96.75 110 GLY A C 1
ATOM 848 O O . GLY A 1 110 ? 8.797 26.734 9.312 1 96.75 110 GLY A O 1
ATOM 849 N N . ARG A 1 111 ? 10.602 26.062 10.297 1 96.69 111 ARG A N 1
ATOM 850 C CA . ARG A 1 111 ? 10.836 27.266 11.086 1 96.69 111 ARG A CA 1
ATOM 851 C C . ARG A 1 111 ? 10.875 28.5 10.188 1 96.69 111 ARG A C 1
ATOM 853 O O . ARG A 1 111 ? 10.234 29.516 10.492 1 96.69 111 ARG A O 1
ATOM 860 N N . PRO A 1 112 ? 11.656 28.422 9.055 1 95.94 112 PRO A N 1
ATOM 861 C CA . PRO A 1 112 ? 11.695 29.641 8.234 1 95.94 112 PRO A CA 1
ATOM 862 C C . PRO A 1 112 ? 10.312 30.047 7.719 1 95.94 112 PRO A C 1
ATOM 864 O O . PRO A 1 112 ? 9.977 31.234 7.734 1 95.94 112 PRO A O 1
ATOM 867 N N . PHE A 1 113 ? 9.578 29.188 7.328 1 96.94 113 PHE A N 1
ATOM 868 C CA . PHE A 1 113 ? 8.25 29.469 6.793 1 96.94 113 PHE A CA 1
ATOM 869 C C . PHE A 1 113 ? 7.332 30 7.887 1 96.94 113 PHE A C 1
ATOM 871 O O . PHE A 1 113 ? 6.641 31 7.695 1 96.94 113 PHE A O 1
ATOM 878 N N . TRP A 1 114 ? 7.355 29.344 9.039 1 97.5 114 TRP A N 1
ATOM 879 C CA . TRP A 1 114 ? 6.453 29.75 10.109 1 97.5 114 TRP A CA 1
ATOM 880 C C . TRP A 1 114 ? 6.863 31.109 10.68 1 97.5 114 TRP A C 1
ATOM 882 O O . TRP A 1 114 ? 6.012 31.891 11.086 1 97.5 114 TRP A O 1
ATOM 892 N N . LYS A 1 115 ? 8.117 31.328 10.719 1 97.62 115 LYS A N 1
ATOM 893 C CA . LYS A 1 115 ? 8.578 32.656 11.148 1 97.62 115 LYS A CA 1
ATOM 894 C C . LYS A 1 115 ? 8.008 33.75 10.258 1 97.62 115 LYS A C 1
ATOM 896 O O . LYS A 1 115 ? 7.555 34.781 10.742 1 97.62 115 LYS A O 1
ATOM 901 N N . PHE A 1 116 ? 8.109 33.5 9.008 1 97.19 116 PHE A N 1
ATOM 902 C CA . PHE A 1 116 ? 7.531 34.406 8.039 1 97.19 116 PHE A CA 1
ATOM 903 C C . PHE A 1 116 ? 6.035 34.562 8.273 1 97.19 116 PHE A C 1
ATOM 905 O O . PHE A 1 116 ? 5.535 35.688 8.344 1 97.19 116 PHE A O 1
ATOM 912 N N . ILE A 1 117 ? 5.266 33.469 8.398 1 97.62 117 ILE A N 1
ATOM 913 C CA . ILE A 1 117 ? 3.818 33.5 8.578 1 97.62 117 ILE A CA 1
ATOM 914 C C . ILE A 1 117 ? 3.467 34.281 9.836 1 97.62 117 ILE A C 1
ATOM 916 O O . ILE A 1 117 ? 2.594 35.156 9.805 1 97.62 117 ILE A O 1
ATOM 920 N N . VAL A 1 118 ? 4.152 33.969 10.922 1 98.31 118 VAL A N 1
ATOM 921 C CA . VAL A 1 118 ? 3.879 34.625 12.195 1 98.31 118 VAL A CA 1
ATOM 922 C C . VAL A 1 118 ? 4.121 36.125 12.062 1 98.31 118 VAL A C 1
ATOM 924 O O . VAL A 1 118 ? 3.287 36.938 12.469 1 98.31 118 VAL A O 1
ATOM 927 N N . SER A 1 119 ? 5.191 36.5 11.461 1 97.94 119 SER A N 1
ATOM 928 C CA . SER A 1 119 ? 5.555 37.906 11.312 1 97.94 119 SER A CA 1
ATOM 929 C C . SER A 1 119 ? 4.531 38.656 10.461 1 97.94 119 SER A C 1
ATOM 931 O O . SER A 1 119 ? 4.062 39.719 10.844 1 97.94 119 SER A O 1
ATOM 933 N N . VAL A 1 120 ? 4.152 38.062 9.367 1 97.56 120 VAL A N 1
ATOM 934 C CA . VAL A 1 120 ? 3.242 38.719 8.445 1 97.56 120 VAL A CA 1
ATOM 935 C C . VAL A 1 120 ? 1.834 38.75 9.031 1 97.56 120 VAL A C 1
ATOM 937 O O . VAL A 1 120 ? 1.14 39.781 8.945 1 97.56 120 VAL A O 1
ATOM 940 N N . ALA A 1 121 ? 1.438 37.719 9.68 1 98.25 121 ALA A N 1
ATOM 941 C CA . ALA A 1 121 ? 0.072 37.625 10.18 1 98.25 121 ALA A CA 1
ATOM 942 C C . ALA A 1 121 ? -0.156 38.562 11.359 1 98.25 121 ALA A C 1
ATOM 944 O O . ALA A 1 121 ? -1.259 39.094 11.547 1 98.25 121 ALA A O 1
ATOM 945 N N . THR A 1 122 ? 0.91 38.875 12.125 1 98.44 122 THR A N 1
ATOM 946 C CA . THR A 1 122 ? 0.708 39.594 13.375 1 98.44 122 THR A CA 1
ATOM 947 C C . THR A 1 122 ? 1.361 40.969 13.312 1 98.44 122 THR A C 1
ATOM 949 O O . THR A 1 122 ? 1.052 41.844 14.125 1 98.44 122 THR A O 1
ATOM 952 N N . GLY A 1 123 ? 2.344 41.062 12.453 1 97.12 123 GLY A N 1
ATOM 953 C CA . GLY A 1 123 ? 3.135 42.281 12.398 1 97.12 123 GLY A CA 1
ATOM 954 C C . GLY A 1 123 ? 4.246 42.312 13.43 1 97.12 123 GLY A C 1
ATOM 955 O O . GLY A 1 123 ? 4.859 43.344 13.656 1 97.12 123 GLY A O 1
ATOM 956 N N . CYS A 1 124 ? 4.469 41.219 14.086 1 97.62 124 CYS A N 1
ATOM 957 C CA . CYS A 1 124 ? 5.488 41.125 15.125 1 97.62 124 CYS A CA 1
ATOM 958 C C . CYS A 1 124 ? 6.598 40.156 14.727 1 97.62 124 CYS A C 1
ATOM 960 O O . CYS A 1 124 ? 6.344 39 14.492 1 97.62 124 CYS A O 1
ATOM 962 N N . SER A 1 125 ? 7.836 40.625 14.695 1 96.5 125 SER A N 1
ATOM 963 C CA . SER A 1 125 ? 8.961 39.781 14.258 1 96.5 125 SER A CA 1
ATOM 964 C C . SER A 1 125 ? 9.883 39.469 15.422 1 96.5 125 SER A C 1
ATOM 966 O O . SER A 1 125 ? 11.023 39.031 15.219 1 96.5 125 SER A O 1
ATOM 968 N N . GLU A 1 126 ? 9.414 39.688 16.609 1 97.31 126 GLU A N 1
ATOM 969 C CA . GLU A 1 126 ? 10.211 39.344 17.797 1 97.31 126 GLU A CA 1
ATOM 970 C C . GLU A 1 126 ? 10.492 37.844 17.875 1 97.31 126 GLU A C 1
ATOM 972 O O . GLU A 1 126 ? 9.562 37.031 17.812 1 97.31 126 GLU A O 1
ATOM 977 N N . GLU A 1 127 ? 11.727 37.469 18.125 1 97.94 127 GLU A N 1
ATOM 978 C CA . GLU A 1 127 ? 12.148 36.062 18.125 1 97.94 127 GLU A CA 1
ATOM 979 C C . GLU A 1 127 ? 11.492 35.312 19.266 1 97.94 127 GLU A C 1
ATOM 981 O O . GLU A 1 127 ? 11.086 34.156 19.078 1 97.94 127 GLU A O 1
ATOM 986 N N . GLY A 1 128 ? 11.461 35.906 20.391 1 98.25 128 GLY A N 1
ATOM 987 C CA . GLY A 1 128 ? 10.82 35.25 21.516 1 98.25 128 GLY A CA 1
ATOM 988 C C . GLY A 1 128 ? 9.359 34.906 21.281 1 98.25 128 GLY A C 1
ATOM 989 O O . GLY A 1 128 ? 8.883 33.844 21.672 1 98.25 128 GLY A O 1
ATOM 990 N N . TYR A 1 129 ? 8.641 35.906 20.703 1 98.31 129 TYR A N 1
ATOM 991 C CA . TYR A 1 129 ? 7.238 35.719 20.359 1 98.31 129 TYR A CA 1
ATOM 992 C C . TYR A 1 129 ? 7.086 34.531 19.406 1 98.31 129 TYR A C 1
ATOM 994 O O . TYR A 1 129 ? 6.301 33.625 19.656 1 98.31 129 TYR A O 1
ATOM 1002 N N . PHE A 1 130 ? 7.926 34.5 18.391 1 98.56 130 PHE A N 1
ATOM 1003 C CA . PHE A 1 130 ? 7.891 33.406 17.406 1 98.56 130 PHE A CA 1
ATOM 1004 C C . PHE A 1 130 ? 8.148 32.062 18.078 1 98.56 130 PHE A C 1
ATOM 1006 O O . PHE A 1 130 ? 7.395 31.109 17.891 1 98.56 130 PHE A O 1
ATOM 1013 N N . GLU A 1 131 ? 9.172 31.984 18.812 1 98.62 131 GLU A N 1
ATOM 1014 C CA . GLU A 1 131 ? 9.57 30.719 19.438 1 98.62 131 GLU A CA 1
ATOM 1015 C C . GLU A 1 131 ? 8.461 30.172 20.328 1 98.62 131 GLU A C 1
ATOM 1017 O O . GLU A 1 131 ? 8.203 28.969 20.344 1 98.62 131 GLU A O 1
ATOM 1022 N N . GLU A 1 132 ? 7.844 31.031 21.031 1 98.5 132 GLU A N 1
ATOM 1023 C CA . GLU A 1 132 ? 6.785 30.578 21.938 1 98.5 132 GLU A CA 1
ATOM 1024 C C . GLU A 1 132 ? 5.59 30.047 21.156 1 98.5 132 GLU A C 1
ATOM 1026 O O . GLU A 1 132 ? 5.027 29.016 21.5 1 98.5 132 GLU A O 1
ATOM 1031 N N . VAL A 1 133 ? 5.191 30.75 20.125 1 98.56 133 VAL A N 1
ATOM 1032 C CA . VAL A 1 133 ? 4.098 30.297 19.266 1 98.56 133 VAL A CA 1
ATOM 1033 C C . VAL A 1 133 ? 4.469 28.969 18.609 1 98.56 133 VAL A C 1
ATOM 1035 O O . VAL A 1 133 ? 3.67 28.031 18.594 1 98.56 133 VAL A O 1
ATOM 1038 N N . TYR A 1 134 ? 5.68 28.922 18.094 1 98.44 134 TYR A N 1
ATOM 1039 C CA . TYR A 1 134 ? 6.199 27.734 17.406 1 98.44 134 TYR A CA 1
ATOM 1040 C C . TYR A 1 134 ? 6.172 26.516 18.328 1 98.44 134 TYR A C 1
ATOM 1042 O O . TYR A 1 134 ? 5.688 25.453 17.938 1 98.44 134 TYR A O 1
ATOM 1050 N N . GLN A 1 135 ? 6.582 26.656 19.562 1 98.19 135 GLN A N 1
ATOM 1051 C CA . GLN A 1 135 ? 6.605 25.562 20.531 1 98.19 135 GLN A CA 1
ATOM 1052 C C . GLN A 1 135 ? 5.195 25.188 20.953 1 98.19 135 GLN A C 1
ATOM 1054 O O . GLN A 1 135 ? 4.914 24.016 21.219 1 98.19 135 GLN A O 1
ATOM 1059 N N . HIS A 1 136 ? 4.355 26.156 21.078 1 98.25 136 HIS A N 1
ATOM 1060 C CA . HIS A 1 136 ? 2.969 25.891 21.438 1 98.25 136 HIS A CA 1
ATOM 1061 C C . HIS A 1 136 ? 2.336 24.875 20.484 1 98.25 136 HIS A C 1
ATOM 1063 O O . HIS A 1 136 ? 1.716 23.906 20.922 1 98.25 136 HIS A O 1
ATOM 1069 N N . TYR A 1 137 ? 2.594 25.031 19.234 1 98 137 TYR A N 1
ATOM 1070 C CA . TYR A 1 137 ? 1.922 24.203 18.234 1 98 137 TYR A CA 1
ATOM 1071 C C . TYR A 1 137 ? 2.719 22.938 17.953 1 98 137 TYR A C 1
ATOM 1073 O O . TYR A 1 137 ? 2.266 22.062 17.219 1 98 137 TYR A O 1
ATOM 1081 N N . ALA A 1 138 ? 3.885 22.812 18.516 1 96.69 138 ALA A N 1
ATOM 1082 C CA . ALA A 1 138 ? 4.621 21.562 18.5 1 96.69 138 ALA A CA 1
ATOM 1083 C C . ALA A 1 138 ? 4.086 20.594 19.562 1 96.69 138 ALA A C 1
ATOM 1085 O O . ALA A 1 138 ? 4.426 19.406 19.578 1 96.69 138 ALA A O 1
ATOM 1086 N N . ASN A 1 139 ? 3.248 21.125 20.375 1 96.31 139 ASN A N 1
ATOM 1087 C CA . ASN A 1 139 ? 2.635 20.359 21.453 1 96.31 139 ASN A CA 1
ATOM 1088 C C . ASN A 1 139 ? 1.251 19.844 21.062 1 96.31 139 ASN A C 1
ATOM 1090 O O . ASN A 1 139 ? 0.428 20.609 20.547 1 96.31 139 ASN A O 1
ATOM 1094 N N . GLY A 1 140 ? 1.029 18.594 21.391 1 96.06 140 GLY A N 1
ATOM 1095 C CA . GLY A 1 140 ? -0.233 17.953 21.047 1 96.06 140 GLY A CA 1
ATOM 1096 C C . GLY A 1 140 ? -1.433 18.625 21.688 1 96.06 140 GLY A C 1
ATOM 1097 O O . GLY A 1 140 ? -2.553 18.516 21.188 1 96.06 140 GLY A O 1
ATOM 1098 N N . ASP A 1 141 ? -1.26 19.344 22.766 1 96.38 141 ASP A N 1
ATOM 1099 C CA . ASP A 1 141 ? -2.354 19.984 23.484 1 96.38 141 ASP A CA 1
ATOM 1100 C C . ASP A 1 141 ? -2.986 21.094 22.656 1 96.38 141 ASP A C 1
ATOM 1102 O O . ASP A 1 141 ? -4.109 21.516 22.922 1 96.38 141 ASP A O 1
ATOM 1106 N N . ALA A 1 142 ? -2.273 21.578 21.719 1 97.94 142 ALA A N 1
ATOM 1107 C CA . ALA A 1 142 ? -2.783 22.641 20.859 1 97.94 142 ALA A CA 1
ATOM 1108 C C . ALA A 1 142 ? -3.73 22.094 19.797 1 97.94 142 ALA A C 1
ATOM 1110 O O . ALA A 1 142 ? -4.352 22.844 19.047 1 97.94 142 ALA A O 1
ATOM 1111 N N . TRP A 1 143 ? -3.855 20.797 19.781 1 97.69 143 TRP A N 1
ATOM 1112 C CA . TRP A 1 143 ? -4.637 20.094 18.766 1 97.69 143 TRP A CA 1
ATOM 1113 C C . TRP A 1 143 ? -5.676 19.188 19.406 1 97.69 143 TRP A C 1
ATOM 1115 O O . TRP A 1 143 ? -5.582 18.859 20.594 1 97.69 143 TRP A O 1
ATOM 1125 N N . ARG A 1 144 ? -6.656 18.781 18.656 1 97.06 144 ARG A N 1
ATOM 1126 C CA . ARG A 1 144 ? -7.633 17.766 19.031 1 97.06 144 ARG A CA 1
ATOM 1127 C C . ARG A 1 144 ? -8.039 16.922 17.844 1 97.06 144 ARG A C 1
ATOM 1129 O O . ARG A 1 144 ? -7.961 17.375 16.688 1 97.06 144 ARG A O 1
ATOM 1136 N N . LEU A 1 145 ? -8.414 15.711 18.109 1 97.12 145 LEU A N 1
ATOM 1137 C CA . LEU A 1 145 ? -8.977 14.828 17.094 1 97.12 145 LEU A CA 1
ATOM 1138 C C . LEU A 1 145 ? -10.484 15.023 16.984 1 97.12 145 LEU A C 1
ATOM 1140 O O . LEU A 1 145 ? -11.148 15.352 17.969 1 97.12 145 LEU A O 1
ATOM 1144 N N . PRO A 1 146 ? -11.023 14.828 15.703 1 95.75 146 PRO A N 1
ATOM 1145 C CA . PRO A 1 146 ? -12.484 14.805 15.602 1 95.75 146 PRO A CA 1
ATOM 1146 C C . PRO A 1 146 ? -13.125 13.719 16.469 1 95.75 146 PRO A C 1
ATOM 1148 O O . PRO A 1 146 ? -12.469 12.727 16.797 1 95.75 146 PRO A O 1
ATOM 1151 N N . ALA A 1 147 ? -14.359 13.93 16.734 1 92 147 ALA A N 1
ATOM 1152 C CA . ALA A 1 147 ? -15.094 12.984 17.578 1 92 147 ALA A CA 1
ATOM 1153 C C . ALA A 1 147 ? -14.984 11.562 17.031 1 92 147 ALA A C 1
ATOM 1155 O O . ALA A 1 147 ? -15.133 11.344 15.828 1 92 147 ALA A O 1
ATOM 1156 N N . GLU A 1 148 ? -14.578 10.648 17.906 1 92.62 148 GLU A N 1
ATOM 1157 C CA . GLU A 1 148 ? -14.57 9.211 17.688 1 92.62 148 GLU A CA 1
ATOM 1158 C C . GLU A 1 148 ? -13.539 8.812 16.625 1 92.62 148 GLU A C 1
ATOM 1160 O O . GLU A 1 148 ? -13.547 7.688 16.141 1 92.62 148 GLU A O 1
ATOM 1165 N N . ALA A 1 149 ? -12.711 9.727 16.234 1 96.19 149 ALA A N 1
ATOM 1166 C CA . ALA A 1 149 ? -11.75 9.445 15.172 1 96.19 149 ALA A CA 1
ATOM 1167 C C . ALA A 1 149 ? -10.859 8.258 15.547 1 96.19 149 ALA A C 1
ATOM 1169 O O . ALA A 1 149 ? -10.711 7.316 14.766 1 96.19 149 ALA A O 1
ATOM 1170 N N . SER A 1 150 ? -10.359 8.289 16.734 1 96.75 150 SER A N 1
ATOM 1171 C CA . SER A 1 150 ? -9.445 7.242 17.172 1 96.75 150 SER A CA 1
ATOM 1172 C C . SER A 1 150 ? -10.117 5.875 17.172 1 96.75 150 SER A C 1
ATOM 1174 O O . SER A 1 150 ? -9.57 4.91 16.641 1 96.75 150 SER A O 1
ATOM 1176 N N . ASP A 1 151 ? -11.273 5.781 17.719 1 95.94 151 ASP A N 1
ATOM 1177 C CA . ASP A 1 151 ? -12.008 4.523 17.781 1 95.94 151 ASP A CA 1
ATOM 1178 C C . ASP A 1 151 ? -12.344 4.004 16.391 1 95.94 151 ASP A C 1
ATOM 1180 O O . ASP A 1 151 ? -12.211 2.809 16.125 1 95.94 151 ASP A O 1
ATOM 1184 N N . ILE A 1 152 ? -12.758 4.887 15.633 1 94.75 152 ILE A N 1
ATOM 1185 C CA . ILE A 1 152 ? -13.188 4.508 14.289 1 94.75 152 ILE A CA 1
ATOM 1186 C C . ILE A 1 152 ? -11.984 4.055 13.469 1 94.75 152 ILE A C 1
ATOM 1188 O O . ILE A 1 152 ? -12.062 3.068 12.734 1 94.75 152 ILE A O 1
ATOM 1192 N N . LEU A 1 153 ? -10.906 4.727 13.562 1 96.44 153 LEU A N 1
ATOM 1193 C CA . LEU A 1 153 ? -9.688 4.32 12.867 1 96.44 153 LEU A CA 1
ATOM 1194 C C . LEU A 1 153 ? -9.219 2.949 13.344 1 96.44 153 LEU A C 1
ATOM 1196 O O . LEU A 1 153 ? -8.773 2.127 12.539 1 96.44 153 LEU A O 1
ATOM 1200 N N . SER A 1 154 ? -9.328 2.732 14.617 1 95.81 154 SER A N 1
ATOM 1201 C CA . SER A 1 154 ? -8.992 1.424 15.172 1 95.81 154 SER A CA 1
ATOM 1202 C C . SER A 1 154 ? -9.875 0.331 14.578 1 95.81 154 SER A C 1
ATOM 1204 O O . SER A 1 154 ? -9.383 -0.735 14.203 1 95.81 154 SER A O 1
ATOM 1206 N N . ASN A 1 155 ? -11.133 0.607 14.508 1 93.25 155 ASN A N 1
ATOM 1207 C CA . ASN A 1 155 ? -12.07 -0.343 13.914 1 93.25 155 ASN A CA 1
ATOM 1208 C C . ASN A 1 155 ? -11.727 -0.634 12.461 1 93.25 155 ASN A C 1
ATOM 1210 O O . ASN A 1 155 ? -11.797 -1.783 12.016 1 93.25 155 ASN A O 1
ATOM 1214 N N . LEU A 1 156 ? -11.453 0.406 11.734 1 92.44 156 LEU A N 1
ATOM 1215 C CA . LEU A 1 156 ? -11.094 0.239 10.336 1 92.44 156 LEU A CA 1
ATOM 1216 C C . LEU A 1 156 ? -9.844 -0.623 10.195 1 92.44 156 LEU A C 1
ATOM 1218 O O . LEU A 1 156 ? -9.797 -1.523 9.352 1 92.44 156 LEU A O 1
ATOM 1222 N N . LYS A 1 157 ? -8.93 -0.333 11 1 90.44 157 LYS A N 1
ATOM 1223 C CA . LYS A 1 157 ? -7.703 -1.127 11.008 1 90.44 157 LYS A CA 1
ATOM 1224 C C . LYS A 1 157 ? -8 -2.594 11.297 1 90.44 157 LYS A C 1
ATOM 1226 O O . LYS A 1 157 ? -7.484 -3.486 10.617 1 90.44 157 LYS A O 1
ATOM 1231 N N . ASP A 1 158 ? -8.805 -2.852 12.25 1 88.94 158 ASP A N 1
ATOM 1232 C CA . ASP A 1 158 ? -9.164 -4.207 12.656 1 88.94 158 ASP A CA 1
ATOM 1233 C C . ASP A 1 158 ? -9.898 -4.938 11.531 1 88.94 158 ASP A C 1
ATOM 1235 O O . ASP A 1 158 ? -9.844 -6.164 11.438 1 88.94 158 ASP A O 1
ATOM 1239 N N . SER A 1 159 ? -10.555 -4.168 10.742 1 86 159 SER A N 1
ATOM 1240 C CA . SER A 1 159 ? -11.281 -4.754 9.625 1 86 159 SER A CA 1
ATOM 1241 C C . SER A 1 159 ? -10.359 -5.039 8.445 1 86 159 SER A C 1
ATOM 1243 O O . SER A 1 159 ? -10.797 -5.516 7.402 1 86 159 SER A O 1
ATOM 1245 N N . GLY A 1 160 ? -9.125 -4.637 8.625 1 81.94 160 GLY A N 1
ATOM 1246 C CA . GLY A 1 160 ? -8.141 -4.957 7.605 1 81.94 160 GLY A CA 1
ATOM 1247 C C . GLY A 1 160 ? -7.812 -3.787 6.699 1 81.94 160 GLY A C 1
ATOM 1248 O O . GLY A 1 160 ? -7.008 -3.918 5.773 1 81.94 160 GLY A O 1
ATOM 1249 N N . VAL A 1 161 ? -8.43 -2.629 6.91 1 86.94 161 VAL A N 1
ATOM 1250 C CA . VAL A 1 161 ? -8.164 -1.432 6.121 1 86.94 161 VAL A CA 1
ATOM 1251 C C . VAL A 1 161 ? -6.793 -0.864 6.484 1 86.94 161 VAL A C 1
ATOM 1253 O O . VAL A 1 161 ? -6.461 -0.735 7.668 1 86.94 161 VAL A O 1
ATOM 1256 N N . LYS A 1 162 ? -5.977 -0.593 5.477 1 87.56 162 LYS A N 1
ATOM 1257 C CA . LYS A 1 162 ? -4.699 0.076 5.719 1 87.56 162 LYS A CA 1
ATOM 1258 C C . LYS A 1 162 ? -4.891 1.582 5.875 1 87.56 162 LYS A C 1
ATOM 1260 O O . LYS A 1 162 ? -5.676 2.191 5.148 1 87.56 162 LYS A O 1
ATOM 1265 N N . LEU A 1 163 ? -4.246 2.078 6.859 1 93.69 163 LEU A N 1
ATOM 1266 C CA . LEU A 1 163 ? -4.41 3.488 7.188 1 93.69 163 LEU A CA 1
ATOM 1267 C C . LEU A 1 163 ? -3.094 4.242 7.02 1 93.69 163 LEU A C 1
ATOM 1269 O O . LEU A 1 163 ? -2.037 3.748 7.422 1 93.69 163 LEU A O 1
ATOM 1273 N N . ALA A 1 164 ? -3.109 5.465 6.363 1 94.75 164 ALA A N 1
ATOM 1274 C CA . ALA A 1 164 ? -1.922 6.309 6.254 1 94.75 164 ALA A CA 1
ATOM 1275 C C . ALA A 1 164 ? -2.281 7.781 6.406 1 94.75 164 ALA A C 1
ATOM 1277 O O . ALA A 1 164 ? -3.402 8.195 6.094 1 94.75 164 ALA A O 1
ATOM 1278 N N . VAL A 1 165 ? -1.382 8.508 6.91 1 97.31 165 VAL A N 1
ATOM 1279 C CA . VAL A 1 165 ? -1.454 9.961 6.867 1 97.31 165 VAL A CA 1
ATOM 1280 C C . VAL A 1 165 ? -0.643 10.484 5.684 1 97.31 165 VAL A C 1
ATOM 1282 O O . VAL A 1 165 ? 0.468 10.016 5.43 1 97.31 165 VAL A O 1
ATOM 1285 N N . VAL A 1 166 ? -1.207 11.344 4.844 1 97.06 166 VAL A N 1
ATOM 1286 C CA . VAL A 1 166 ? -0.524 12.055 3.766 1 97.06 166 VAL A CA 1
ATOM 1287 C C . VAL A 1 166 ? -0.743 13.562 3.92 1 97.06 166 VAL A C 1
ATOM 1289 O O . VAL A 1 166 ? -1.839 14.062 3.66 1 97.06 166 VAL A O 1
ATOM 1292 N N . SER A 1 167 ? 0.347 14.234 4.27 1 97.75 167 SER A N 1
ATOM 1293 C CA . SER A 1 167 ? 0.09 15.609 4.68 1 97.75 167 SER A CA 1
ATOM 1294 C C . SER A 1 167 ? 1.227 16.531 4.258 1 97.75 167 SER A C 1
ATOM 1296 O O . SER A 1 167 ? 2.398 16.156 4.336 1 97.75 167 SER A O 1
ATOM 1298 N N . ASN A 1 168 ? 0.842 17.734 3.713 1 96.81 168 ASN A N 1
ATOM 1299 C CA . ASN A 1 168 ? 1.772 18.859 3.697 1 96.81 168 ASN A CA 1
ATOM 1300 C C . ASN A 1 168 ? 2.068 19.359 5.105 1 96.81 168 ASN A C 1
ATOM 1302 O O . ASN A 1 168 ? 1.256 20.078 5.699 1 96.81 168 ASN A O 1
ATOM 1306 N N . PHE A 1 169 ? 3.24 18.906 5.648 1 97.62 169 PHE A N 1
ATOM 1307 C CA . PHE A 1 169 ? 3.604 19.219 7.027 1 97.62 169 PHE A CA 1
ATOM 1308 C C . PHE A 1 169 ? 5.117 19.188 7.211 1 97.62 169 PHE A C 1
ATOM 1310 O O . PHE A 1 169 ? 5.848 18.828 6.289 1 97.62 169 PHE A O 1
ATOM 1317 N N . ASP A 1 170 ? 5.559 19.734 8.305 1 97.38 170 ASP A N 1
ATOM 1318 C CA . ASP A 1 170 ? 6.984 19.688 8.609 1 97.38 170 ASP A CA 1
ATOM 1319 C C . ASP A 1 170 ? 7.328 18.469 9.461 1 97.38 170 ASP A C 1
ATOM 1321 O O . ASP A 1 170 ? 6.457 17.641 9.75 1 97.38 170 ASP A O 1
ATOM 1325 N N . THR A 1 171 ? 8.562 18.234 9.867 1 97.19 171 THR A N 1
ATOM 1326 C CA . THR A 1 171 ? 9.07 17 10.453 1 97.19 171 THR A CA 1
ATOM 1327 C C . THR A 1 171 ? 8.539 16.812 11.875 1 97.19 171 THR A C 1
ATOM 1329 O O . THR A 1 171 ? 8.766 15.781 12.5 1 97.19 171 THR A O 1
ATOM 1332 N N . ARG A 1 172 ? 7.719 17.703 12.406 1 97.19 172 ARG A N 1
ATOM 1333 C CA . ARG A 1 172 ? 7.184 17.609 13.758 1 97.19 172 ARG A CA 1
ATOM 1334 C C . ARG A 1 172 ? 5.91 16.766 13.789 1 97.19 172 ARG A C 1
ATOM 1336 O O . ARG A 1 172 ? 5.441 16.375 14.859 1 97.19 172 ARG A O 1
ATOM 1343 N N . LEU A 1 173 ? 5.379 16.438 12.695 1 97.88 173 LEU A N 1
ATOM 1344 C CA . LEU A 1 173 ? 4.059 15.82 12.633 1 97.88 173 LEU A CA 1
ATOM 1345 C C . LEU A 1 173 ? 4.047 14.484 13.375 1 97.88 173 LEU A C 1
ATOM 1347 O O . LEU A 1 173 ? 3.115 14.203 14.133 1 97.88 173 LEU A O 1
ATOM 1351 N N . ARG A 1 174 ? 5.008 13.648 13.164 1 96.25 174 ARG A N 1
ATOM 1352 C CA . ARG A 1 174 ? 5.012 12.328 13.789 1 96.25 174 ARG A CA 1
ATOM 1353 C C . ARG A 1 174 ? 4.961 12.445 15.312 1 96.25 174 ARG A C 1
ATOM 1355 O O . ARG A 1 174 ? 4.219 11.711 15.969 1 96.25 174 ARG A O 1
ATOM 1362 N N . LYS A 1 175 ? 5.773 13.344 15.828 1 96.56 175 LYS A N 1
ATOM 1363 C CA . LYS A 1 175 ? 5.785 13.562 17.266 1 96.56 175 LYS A CA 1
ATOM 1364 C C . LYS A 1 175 ? 4.422 14.031 17.766 1 96.56 175 LYS A C 1
ATOM 1366 O O . LYS A 1 175 ? 3.98 13.641 18.844 1 96.56 175 LYS A O 1
ATOM 1371 N N . LEU A 1 176 ? 3.809 14.867 17.031 1 97.19 176 LEU A N 1
ATOM 1372 C CA . LEU A 1 176 ? 2.473 15.344 17.375 1 97.19 176 LEU A CA 1
ATOM 1373 C C . LEU A 1 176 ? 1.483 14.18 17.422 1 97.19 176 LEU A C 1
ATOM 1375 O O . LEU A 1 176 ? 0.686 14.078 18.344 1 97.19 176 LEU A O 1
ATOM 1379 N N . LEU A 1 177 ? 1.543 13.281 16.453 1 97.62 177 LEU A N 1
ATOM 1380 C CA . LEU A 1 177 ? 0.65 12.133 16.391 1 97.62 177 LEU A CA 1
ATOM 1381 C C . LEU A 1 177 ? 0.925 11.172 17.547 1 97.62 177 LEU A C 1
ATOM 1383 O O . LEU A 1 177 ? 0.002 10.547 18.078 1 97.62 177 LEU A O 1
ATOM 1387 N N . GLU A 1 178 ? 2.15 11.07 17.906 1 97.19 178 GLU A N 1
ATOM 1388 C CA . GLU A 1 178 ? 2.514 10.266 19.078 1 97.19 178 GLU A CA 1
ATOM 1389 C C . GLU A 1 178 ? 1.893 10.844 20.344 1 97.19 178 GLU A C 1
ATOM 1391 O O . GLU A 1 178 ? 1.333 10.102 21.156 1 97.19 178 GLU A O 1
ATOM 1396 N N . HIS A 1 179 ? 2.078 12.117 20.469 1 96.56 179 HIS A N 1
ATOM 1397 C CA . HIS A 1 179 ? 1.525 12.789 21.641 1 96.56 179 HIS A CA 1
ATOM 1398 C C . HIS A 1 179 ? 0.02 12.57 21.75 1 96.56 179 HIS A C 1
ATOM 1400 O O . HIS A 1 179 ? -0.518 12.414 22.844 1 96.56 179 HIS A O 1
ATOM 1406 N N . LEU A 1 180 ? -0.624 12.516 20.688 1 96.88 180 LEU A N 1
ATOM 1407 C CA . LEU A 1 180 ? -2.072 12.344 20.641 1 96.88 180 LEU A CA 1
ATOM 1408 C C . LEU A 1 180 ? -2.447 10.867 20.688 1 96.88 180 LEU A C 1
ATOM 1410 O O . LEU A 1 180 ? -3.629 10.516 20.625 1 96.88 180 LEU A O 1
ATOM 1414 N N . ASN A 1 181 ? -1.519 9.961 20.672 1 96.81 181 ASN A N 1
ATOM 1415 C CA . ASN A 1 181 ? -1.657 8.523 20.844 1 96.81 181 ASN A CA 1
ATOM 1416 C C . ASN A 1 181 ? -2.42 7.895 19.672 1 96.81 181 ASN A C 1
ATOM 1418 O O . ASN A 1 181 ? -3.301 7.059 19.875 1 96.81 181 ASN A O 1
ATOM 1422 N N . VAL A 1 182 ? -2.064 8.344 18.438 1 97.12 182 VAL A N 1
ATOM 1423 C CA . VAL A 1 182 ? -2.773 7.758 17.297 1 97.12 182 VAL A CA 1
ATOM 1424 C C . VAL A 1 182 ? -1.769 7.254 16.266 1 97.12 182 VAL A C 1
ATOM 1426 O O . VAL A 1 182 ? -2.146 6.594 15.289 1 97.12 182 VAL A O 1
ATOM 1429 N N . VAL A 1 183 ? -0.47 7.516 16.484 1 97.25 183 VAL A N 1
ATOM 1430 C CA . VAL A 1 183 ? 0.531 7.191 15.469 1 97.25 183 VAL A CA 1
ATOM 1431 C C . VAL A 1 183 ? 0.524 5.691 15.195 1 97.25 183 VAL A C 1
ATOM 1433 O O . VAL A 1 183 ? 0.738 5.258 14.062 1 97.25 183 VAL A O 1
ATOM 1436 N N . HIS A 1 184 ? 0.203 4.844 16.203 1 94.56 184 HIS A N 1
ATOM 1437 C CA . HIS A 1 184 ? 0.252 3.391 16.109 1 94.56 184 HIS A CA 1
ATOM 1438 C C . HIS A 1 184 ? -0.865 2.857 15.219 1 94.56 184 HIS A C 1
ATOM 1440 O O . HIS A 1 184 ? -0.832 1.699 14.797 1 94.56 184 HIS A O 1
ATOM 1446 N N . LEU A 1 185 ? -1.864 3.646 14.961 1 95.12 185 LEU A N 1
ATOM 1447 C CA . LEU A 1 185 ? -2.996 3.23 14.133 1 95.12 185 LEU A CA 1
ATOM 1448 C C . LEU A 1 185 ? -2.621 3.232 12.656 1 95.12 185 LEU A C 1
ATOM 1450 O O . LEU A 1 185 ? -3.293 2.598 11.844 1 95.12 185 LEU A O 1
ATOM 1454 N N . PHE A 1 186 ? -1.542 3.91 12.344 1 94.19 186 PHE A N 1
ATOM 1455 C CA . PHE A 1 186 ? -1.246 4.141 10.93 1 94.19 186 PHE A CA 1
ATOM 1456 C C . PHE A 1 186 ? -0.135 3.213 10.453 1 94.19 186 PHE A C 1
ATOM 1458 O O . PHE A 1 186 ? 0.848 2.994 11.164 1 94.19 186 PHE A O 1
ATOM 1465 N N . ASP A 1 187 ? -0.353 2.686 9.305 1 86.31 187 ASP A N 1
ATOM 1466 C CA . ASP A 1 187 ? 0.649 1.843 8.664 1 86.31 187 ASP A CA 1
ATOM 1467 C C . ASP A 1 187 ? 1.768 2.688 8.055 1 86.31 187 ASP A C 1
ATOM 1469 O O . ASP A 1 187 ? 2.883 2.199 7.855 1 86.31 187 ASP A O 1
ATOM 1473 N N . ALA A 1 188 ? 1.492 3.969 7.723 1 88.44 188 ALA A N 1
ATOM 1474 C CA . ALA A 1 188 ? 2.473 4.898 7.172 1 88.44 188 ALA A CA 1
ATOM 1475 C C . ALA A 1 188 ? 2.109 6.344 7.508 1 88.44 188 ALA A C 1
ATOM 1477 O O . ALA A 1 188 ? 0.928 6.688 7.598 1 88.44 188 ALA A O 1
ATOM 1478 N N . VAL A 1 189 ? 3.1 7.113 7.711 1 94.19 189 VAL A N 1
ATOM 1479 C CA . VAL A 1 189 ? 2.975 8.562 7.855 1 94.19 189 VAL A CA 1
ATOM 1480 C C . VAL A 1 189 ? 3.846 9.258 6.816 1 94.19 189 VAL A C 1
ATOM 1482 O O . VAL A 1 189 ? 5.074 9.273 6.934 1 94.19 189 VAL A O 1
ATOM 1485 N N . ILE A 1 190 ? 3.174 9.875 5.844 1 93.88 190 ILE A N 1
ATOM 1486 C CA . ILE A 1 190 ? 3.854 10.523 4.734 1 93.88 190 ILE A CA 1
ATOM 1487 C C . ILE A 1 190 ? 3.809 12.039 4.922 1 93.88 190 ILE A C 1
ATOM 1489 O O . ILE A 1 190 ? 2.742 12.656 4.828 1 93.88 190 ILE A O 1
ATOM 1493 N N . VAL A 1 191 ? 4.988 12.539 5.121 1 96 191 VAL A N 1
ATOM 1494 C CA . VAL A 1 191 ? 5.125 13.961 5.414 1 96 191 VAL A CA 1
ATOM 1495 C C . VAL A 1 191 ? 5.887 14.648 4.281 1 96 191 VAL A C 1
ATOM 1497 O O . VAL A 1 191 ? 6.969 14.211 3.895 1 96 191 VAL A O 1
ATOM 1500 N N . SER A 1 192 ? 5.328 15.75 3.779 1 95.56 192 SER A N 1
ATOM 1501 C CA . SER A 1 192 ? 5.934 16.422 2.635 1 95.56 192 SER A CA 1
ATOM 1502 C C . SER A 1 192 ? 7.395 16.781 2.91 1 95.56 192 SER A C 1
ATOM 1504 O O . SER A 1 192 ? 8.258 16.578 2.055 1 95.56 192 SER A O 1
ATOM 1506 N N . ALA A 1 193 ? 7.719 17.25 4.035 1 95.62 193 ALA A N 1
ATOM 1507 C CA . ALA A 1 193 ? 9.07 17.672 4.379 1 95.62 193 ALA A CA 1
ATOM 1508 C C . ALA A 1 193 ? 10.047 16.5 4.316 1 95.62 193 ALA A C 1
ATOM 1510 O O . ALA A 1 193 ? 11.242 16.688 4.07 1 95.62 193 ALA A O 1
ATOM 1511 N N . GLU A 1 194 ? 9.531 15.336 4.492 1 91.75 194 GLU A N 1
ATOM 1512 C CA . GLU A 1 194 ? 10.383 14.148 4.543 1 91.75 194 GLU A CA 1
ATOM 1513 C C . GLU A 1 194 ? 10.547 13.531 3.156 1 91.75 194 GLU A C 1
ATOM 1515 O O . GLU A 1 194 ? 11.641 13.078 2.797 1 91.75 194 GLU A O 1
ATOM 1520 N N . VAL A 1 195 ? 9.477 13.586 2.42 1 89 195 VAL A N 1
ATOM 1521 C CA . VAL A 1 195 ? 9.531 12.859 1.157 1 89 195 VAL A CA 1
ATOM 1522 C C . VAL A 1 195 ? 9.969 13.797 0.036 1 89 195 VAL A C 1
ATOM 1524 O O . VAL A 1 195 ? 10.367 13.344 -1.042 1 89 195 VAL A O 1
ATOM 1527 N N . GLY A 1 196 ? 9.812 15.172 0.201 1 92.56 196 GLY A N 1
ATOM 1528 C CA . GLY A 1 196 ? 10.328 16.141 -0.759 1 92.56 196 GLY A CA 1
ATOM 1529 C C . GLY A 1 196 ? 9.289 16.562 -1.786 1 92.56 196 GLY A C 1
ATOM 1530 O O . GLY A 1 196 ? 9.617 17.266 -2.744 1 92.56 196 GLY A O 1
ATOM 1531 N N . TYR A 1 197 ? 8.07 16.109 -1.607 1 92.56 197 TYR A N 1
ATOM 1532 C CA . TYR A 1 197 ? 6.938 16.516 -2.441 1 92.56 197 TYR A CA 1
ATOM 1533 C C . TYR A 1 197 ? 5.758 16.953 -1.585 1 92.56 197 TYR A C 1
ATOM 1535 O O . TYR A 1 197 ? 5.531 16.406 -0.501 1 92.56 197 TYR A O 1
ATOM 1543 N N . GLU A 1 198 ? 5.07 17.875 -2.057 1 94.94 198 GLU A N 1
ATOM 1544 C CA . GLU A 1 198 ? 3.879 18.344 -1.364 1 94.94 198 GLU A CA 1
ATOM 1545 C C . GLU A 1 198 ? 2.654 18.297 -2.273 1 94.94 198 GLU A C 1
ATOM 1547 O O . GLU A 1 198 ? 2.766 18.5 -3.484 1 94.94 198 GLU A O 1
ATOM 1552 N N . LYS A 1 199 ? 1.564 17.922 -1.562 1 95.75 199 LYS A N 1
ATOM 1553 C CA . LYS A 1 199 ? 0.315 18.078 -2.303 1 95.75 199 LYS A CA 1
ATOM 1554 C C . LYS A 1 199 ? 0.169 19.5 -2.844 1 95.75 199 LYS A C 1
ATOM 1556 O O . LYS A 1 199 ? 0.5 20.469 -2.156 1 95.75 199 LYS A O 1
ATOM 1561 N N . PRO A 1 200 ? -0.269 19.641 -4.168 1 96.06 200 PRO A N 1
ATOM 1562 C CA . PRO A 1 200 ? -0.987 18.703 -5.027 1 96.06 200 PRO A CA 1
ATOM 1563 C C . PRO A 1 200 ? -0.053 17.891 -5.926 1 96.06 200 PRO A C 1
ATOM 1565 O O . PRO A 1 200 ? -0.513 17.219 -6.852 1 96.06 200 PRO A O 1
ATOM 1568 N N . ASP A 1 201 ? 1.227 17.922 -5.746 1 93.5 201 ASP A N 1
ATOM 1569 C CA . ASP A 1 201 ? 2.104 17.047 -6.512 1 93.5 201 ASP A CA 1
ATOM 1570 C C . ASP A 1 201 ? 1.748 15.578 -6.281 1 93.5 201 ASP A C 1
ATOM 1572 O O . ASP A 1 201 ? 1.791 15.094 -5.148 1 93.5 201 ASP A O 1
ATOM 1576 N N . ALA A 1 202 ? 1.481 14.875 -7.352 1 91.81 202 ALA A N 1
ATOM 1577 C CA . ALA A 1 202 ? 1.029 13.492 -7.27 1 91.81 202 ALA A CA 1
ATOM 1578 C C . ALA A 1 202 ? 2.113 12.594 -6.676 1 91.81 202 ALA A C 1
ATOM 1580 O O . ALA A 1 202 ? 1.82 11.508 -6.164 1 91.81 202 ALA A O 1
ATOM 1581 N N . LYS A 1 203 ? 3.301 12.984 -6.715 1 89.94 203 LYS A N 1
ATOM 1582 C CA . LYS A 1 203 ? 4.43 12.164 -6.301 1 89.94 203 LYS A CA 1
ATOM 1583 C C . LYS A 1 203 ? 4.367 11.852 -4.805 1 89.94 203 LYS A C 1
ATOM 1585 O O . LYS A 1 203 ? 4.898 10.836 -4.352 1 89.94 203 LYS A O 1
ATOM 1590 N N . ILE A 1 204 ? 3.719 12.727 -4.043 1 92.62 204 ILE A N 1
ATOM 1591 C CA . ILE A 1 204 ? 3.641 12.5 -2.605 1 92.62 204 ILE A CA 1
ATOM 1592 C C . ILE A 1 204 ? 2.812 11.242 -2.326 1 92.62 204 ILE A C 1
ATOM 1594 O O . ILE A 1 204 ? 2.932 10.641 -1.259 1 92.62 204 ILE A O 1
ATOM 1598 N N . PHE A 1 205 ? 1.979 10.812 -3.32 1 90.75 205 PHE A N 1
ATOM 1599 C CA . PHE A 1 205 ? 1.098 9.656 -3.158 1 90.75 205 PHE A CA 1
ATOM 1600 C C . PHE A 1 205 ? 1.757 8.391 -3.691 1 90.75 205 PHE A C 1
ATOM 1602 O O . PHE A 1 205 ? 1.204 7.297 -3.562 1 90.75 205 PHE A O 1
ATOM 1609 N N . GLU A 1 206 ? 2.848 8.531 -4.348 1 83.88 206 GLU A N 1
ATOM 1610 C CA . GLU A 1 206 ? 3.447 7.402 -5.055 1 83.88 206 GLU A CA 1
ATOM 1611 C C . GLU A 1 206 ? 4.332 6.578 -4.125 1 83.88 206 GLU A C 1
ATOM 1613 O O . GLU A 1 206 ? 5.008 7.129 -3.25 1 83.88 206 GLU A O 1
ATOM 1618 N N . ALA A 1 207 ? 4.266 5.309 -4.207 1 78.38 207 ALA A N 1
ATOM 1619 C CA . ALA A 1 207 ? 5.176 4.371 -3.553 1 78.38 207 ALA A CA 1
ATOM 1620 C C . ALA A 1 207 ? 6.109 3.713 -4.562 1 78.38 207 ALA A C 1
ATOM 1622 O O . ALA A 1 207 ? 5.711 3.441 -5.699 1 78.38 207 ALA A O 1
ATOM 1623 N N . ALA A 1 208 ? 7.355 3.584 -4.125 1 77.12 208 ALA A N 1
ATOM 1624 C CA . ALA A 1 208 ? 8.281 2.824 -4.969 1 77.12 208 ALA A CA 1
ATOM 1625 C C . ALA A 1 208 ? 8.047 1.323 -4.812 1 77.12 208 ALA A C 1
ATOM 1627 O O . ALA A 1 208 ? 8.461 0.724 -3.818 1 77.12 208 ALA A O 1
ATOM 1628 N N . LEU A 1 209 ? 7.395 0.762 -5.801 1 87.81 209 LEU A N 1
ATOM 1629 C CA . LEU A 1 209 ? 7.086 -0.664 -5.797 1 87.81 209 LEU A CA 1
ATOM 1630 C C . LEU A 1 209 ? 7.887 -1.396 -6.871 1 87.81 209 LEU A C 1
ATOM 1632 O O . LEU A 1 209 ? 8.156 -0.839 -7.938 1 87.81 209 LEU A O 1
ATOM 1636 N N . VAL A 1 210 ? 8.242 -2.607 -6.555 1 93.44 210 VAL A N 1
ATOM 1637 C CA . VAL A 1 210 ? 8.812 -3.496 -7.562 1 93.44 210 VAL A CA 1
ATOM 1638 C C . VAL A 1 210 ? 8.133 -4.863 -7.484 1 93.44 210 VAL A C 1
ATOM 1640 O O . VAL A 1 210 ? 7.848 -5.359 -6.391 1 93.44 210 VAL A O 1
ATOM 1643 N N . HIS A 1 211 ? 7.762 -5.391 -8.633 1 97.12 211 HIS A N 1
ATOM 1644 C CA . HIS A 1 211 ? 7.215 -6.734 -8.766 1 97.12 211 HIS A CA 1
ATOM 1645 C C . HIS A 1 211 ? 8.266 -7.699 -9.312 1 97.12 211 HIS A C 1
ATOM 1647 O O . HIS A 1 211 ? 8.992 -7.367 -10.25 1 97.12 211 HIS A O 1
ATOM 1653 N N . VAL A 1 212 ? 8.391 -8.859 -8.656 1 98.19 212 VAL A N 1
ATOM 1654 C CA . VAL A 1 212 ? 9.258 -9.922 -9.156 1 98.19 212 VAL A CA 1
ATOM 1655 C C . VAL A 1 212 ? 8.414 -11.117 -9.602 1 98.19 212 VAL A C 1
ATOM 1657 O O . VAL A 1 212 ? 7.621 -11.641 -8.82 1 98.19 212 VAL A O 1
ATOM 1660 N N . GLY A 1 213 ? 8.531 -11.477 -10.789 1 98.19 213 GLY A N 1
ATOM 1661 C CA . GLY A 1 213 ? 7.848 -12.633 -11.352 1 98.19 213 GLY A CA 1
ATOM 1662 C C . GLY A 1 213 ? 8.609 -13.273 -12.492 1 98.19 213 GLY A C 1
ATOM 1663 O O . GLY A 1 213 ? 9.617 -12.734 -12.953 1 98.19 213 GLY A O 1
ATOM 1664 N N . ASP A 1 214 ? 8.188 -14.406 -12.977 1 97.31 214 ASP A N 1
ATOM 1665 C CA . ASP A 1 214 ? 8.984 -15.195 -13.914 1 97.31 214 ASP A CA 1
ATOM 1666 C C . ASP A 1 214 ? 8.406 -15.117 -15.32 1 97.31 214 ASP A C 1
ATOM 1668 O O . ASP A 1 214 ? 9.023 -15.594 -16.281 1 97.31 214 ASP A O 1
ATOM 1672 N N . ASP A 1 215 ? 7.27 -14.531 -15.539 1 96.88 215 ASP A N 1
ATOM 1673 C CA . ASP A 1 215 ? 6.605 -14.516 -16.828 1 96.88 215 ASP A CA 1
ATOM 1674 C C . ASP A 1 215 ? 6.641 -13.125 -17.453 1 96.88 215 ASP A C 1
ATOM 1676 O O . ASP A 1 215 ? 6.008 -12.195 -16.938 1 96.88 215 ASP A O 1
ATOM 1680 N N . PRO A 1 216 ? 7.234 -12.938 -18.609 1 96.88 216 PRO A N 1
ATOM 1681 C CA . PRO A 1 216 ? 7.371 -11.602 -19.203 1 96.88 216 PRO A CA 1
ATOM 1682 C C . PRO A 1 216 ? 6.023 -10.953 -19.516 1 96.88 216 PRO A C 1
ATOM 1684 O O . PRO A 1 216 ? 5.871 -9.742 -19.375 1 96.88 216 PRO A O 1
ATOM 1687 N N . LYS A 1 217 ? 5.152 -11.758 -19.969 1 96.31 217 LYS A N 1
ATOM 1688 C CA . LYS A 1 217 ? 3.855 -11.18 -20.312 1 96.31 217 LYS A CA 1
ATOM 1689 C C . LYS A 1 217 ? 3.016 -10.938 -19.062 1 96.31 217 LYS A C 1
ATOM 1691 O O . LYS A 1 217 ? 2.633 -9.797 -18.781 1 96.31 217 LYS A O 1
ATOM 1696 N N . ALA A 1 218 ? 2.84 -11.969 -18.312 1 95.75 218 ALA A N 1
ATOM 1697 C CA . ALA A 1 218 ? 1.96 -11.859 -17.156 1 95.75 218 ALA A CA 1
ATOM 1698 C C . ALA A 1 218 ? 2.545 -10.914 -16.109 1 95.75 218 ALA A C 1
ATOM 1700 O O . ALA A 1 218 ? 1.847 -10.039 -15.602 1 95.75 218 ALA A O 1
ATOM 1701 N N . ASP A 1 219 ? 3.787 -11.062 -15.836 1 97.25 219 ASP A N 1
ATOM 1702 C CA . ASP A 1 219 ? 4.379 -10.32 -14.727 1 97.25 219 ASP A CA 1
ATOM 1703 C C . ASP A 1 219 ? 4.918 -8.969 -15.195 1 97.25 219 ASP A C 1
ATOM 1705 O O . ASP A 1 219 ? 4.508 -7.922 -14.688 1 97.25 219 ASP A O 1
ATOM 1709 N N . ARG A 1 220 ? 5.77 -8.961 -16.188 1 96.5 220 ARG A N 1
ATOM 1710 C CA . ARG A 1 220 ? 6.41 -7.707 -16.578 1 96.5 220 ARG A CA 1
ATOM 1711 C C . ARG A 1 220 ? 5.414 -6.77 -17.25 1 96.5 220 ARG A C 1
ATOM 1713 O O . ARG A 1 220 ? 5.254 -5.621 -16.828 1 96.5 220 ARG A O 1
ATOM 1720 N N . GLU A 1 221 ? 4.758 -7.25 -18.266 1 96.44 221 GLU A N 1
ATOM 1721 C CA . GLU A 1 221 ? 3.791 -6.387 -18.938 1 96.44 221 GLU A CA 1
ATOM 1722 C C . GLU A 1 221 ? 2.666 -5.973 -18 1 96.44 221 GLU A C 1
ATOM 1724 O O . GLU A 1 221 ? 2.246 -4.812 -18 1 96.44 221 GLU A O 1
ATOM 1729 N N . GLY A 1 222 ? 2.164 -6.91 -17.188 1 93.44 222 GLY A N 1
ATOM 1730 C CA . GLY A 1 222 ? 1.108 -6.605 -16.234 1 93.44 222 GLY A CA 1
ATOM 1731 C C . GLY A 1 222 ? 1.506 -5.551 -15.227 1 93.44 222 GLY A C 1
ATOM 1732 O O . GLY A 1 222 ? 0.785 -4.57 -15.023 1 93.44 222 GLY A O 1
ATOM 1733 N N . ALA A 1 223 ? 2.637 -5.734 -14.594 1 94 223 ALA A N 1
ATOM 1734 C CA . ALA A 1 223 ? 3.119 -4.781 -13.594 1 94 223 ALA A CA 1
ATOM 1735 C C . ALA A 1 223 ? 3.369 -3.414 -14.219 1 94 223 ALA A C 1
ATOM 1737 O O . ALA A 1 223 ? 2.957 -2.389 -13.672 1 94 223 ALA A O 1
ATOM 1738 N N . ASN A 1 224 ? 4.02 -3.385 -15.406 1 92.38 224 ASN A N 1
ATOM 1739 C CA . ASN A 1 224 ? 4.316 -2.129 -16.094 1 92.38 224 ASN A CA 1
ATOM 1740 C C . ASN A 1 224 ? 3.039 -1.376 -16.453 1 92.38 224 ASN A C 1
ATOM 1742 O O . ASN A 1 224 ? 2.992 -0.148 -16.375 1 92.38 224 ASN A O 1
ATOM 1746 N N . ALA A 1 225 ? 2.072 -2.107 -16.875 1 90 225 ALA A N 1
ATOM 1747 C CA . ALA A 1 225 ? 0.792 -1.494 -17.234 1 90 225 ALA A CA 1
ATOM 1748 C C . ALA A 1 225 ? 0.159 -0.817 -16.016 1 90 225 ALA A C 1
ATOM 1750 O O . ALA A 1 225 ? -0.634 0.116 -16.172 1 90 225 ALA A O 1
ATOM 1751 N N . ALA A 1 226 ? 0.502 -1.25 -14.867 1 86.5 226 ALA A N 1
ATOM 1752 C CA . ALA A 1 226 ? 0.008 -0.671 -13.617 1 86.5 226 ALA A CA 1
ATOM 1753 C C . ALA A 1 226 ? 0.974 0.383 -13.086 1 86.5 226 ALA A C 1
ATOM 1755 O O . ALA A 1 226 ? 0.787 0.9 -11.977 1 86.5 226 ALA A O 1
ATOM 1756 N N . GLY A 1 227 ? 2.072 0.633 -13.859 1 85.81 227 GLY A N 1
ATOM 1757 C CA . GLY A 1 227 ? 3.051 1.622 -13.438 1 85.81 227 GLY A CA 1
ATOM 1758 C C . GLY A 1 227 ? 4.039 1.087 -12.422 1 85.81 227 GLY A C 1
ATOM 1759 O O . GLY A 1 227 ? 4.691 1.86 -11.719 1 85.81 227 GLY A O 1
ATOM 1760 N N . ILE A 1 228 ? 4.148 -0.185 -12.281 1 90.19 228 ILE A N 1
ATOM 1761 C CA . ILE A 1 228 ? 5.035 -0.822 -11.312 1 90.19 228 ILE A CA 1
ATOM 1762 C C . ILE A 1 228 ? 6.254 -1.398 -12.023 1 90.19 228 ILE A C 1
ATOM 1764 O O . ILE A 1 228 ? 6.117 -2.066 -13.055 1 90.19 228 ILE A O 1
ATOM 1768 N N . GLU A 1 229 ? 7.398 -1.061 -11.508 1 92.81 229 GLU A N 1
ATOM 1769 C CA . GLU A 1 229 ? 8.617 -1.679 -12.023 1 92.81 229 GLU A CA 1
ATOM 1770 C C . GLU A 1 229 ? 8.594 -3.191 -11.828 1 92.81 229 GLU A C 1
ATOM 1772 O O . GLU A 1 229 ? 8.016 -3.689 -10.859 1 92.81 229 GLU A O 1
ATOM 1777 N N . CYS A 1 230 ? 9.195 -3.922 -12.805 1 96.5 230 CYS A N 1
ATOM 1778 C CA . CYS A 1 230 ? 9.211 -5.379 -12.703 1 96.5 230 CYS A CA 1
ATOM 1779 C C . CYS A 1 230 ? 10.602 -5.926 -12.961 1 96.5 230 CYS A C 1
ATOM 1781 O O . CYS A 1 230 ? 11.289 -5.48 -13.883 1 96.5 230 CYS A O 1
ATOM 1783 N N . TRP A 1 231 ? 11.078 -6.859 -12.102 1 97.31 231 TRP A N 1
ATOM 1784 C CA . TRP A 1 231 ? 12.258 -7.688 -12.336 1 97.31 231 TRP A CA 1
ATOM 1785 C C . TRP A 1 231 ? 11.859 -9.125 -12.664 1 97.31 231 TRP A C 1
ATOM 1787 O O . TRP A 1 231 ? 11.18 -9.781 -11.875 1 97.31 231 TRP A O 1
ATOM 1797 N N . LEU A 1 232 ? 12.289 -9.531 -13.758 1 98.12 232 LEU A N 1
ATOM 1798 C CA . LEU A 1 232 ? 12 -10.906 -14.141 1 98.12 232 LEU A CA 1
ATOM 1799 C C . LEU A 1 232 ? 12.906 -11.883 -13.391 1 98.12 232 LEU A C 1
ATOM 1801 O O . LEU A 1 232 ? 14.125 -11.734 -13.414 1 98.12 232 LEU A O 1
ATOM 1805 N N . TRP A 1 233 ? 12.281 -12.805 -12.742 1 96.75 233 TRP A N 1
ATOM 1806 C CA . TRP A 1 233 ? 12.992 -13.875 -12.047 1 96.75 233 TRP A CA 1
ATOM 1807 C C . TRP A 1 233 ? 13.727 -14.781 -13.039 1 96.75 233 TRP A C 1
ATOM 1809 O O . TRP A 1 233 ? 13.133 -15.234 -14.023 1 96.75 233 TRP A O 1
ATOM 1819 N N . GLY A 1 234 ? 14.945 -15.094 -12.789 1 96.12 234 GLY A N 1
ATOM 1820 C CA . GLY A 1 234 ? 15.758 -15.914 -13.68 1 96.12 234 GLY A CA 1
ATOM 1821 C C . GLY A 1 234 ? 16.484 -15.102 -14.727 1 96.12 234 GLY A C 1
ATOM 1822 O O . GLY A 1 234 ? 17.391 -15.617 -15.391 1 96.12 234 GLY A O 1
ATOM 1823 N N . THR A 1 235 ? 16.141 -13.812 -14.945 1 96.69 235 THR A N 1
ATOM 1824 C CA . THR A 1 235 ? 16.766 -12.938 -15.938 1 96.69 235 THR A CA 1
ATOM 1825 C C . THR A 1 235 ? 17.344 -11.695 -15.273 1 96.69 235 THR A C 1
ATOM 1827 O O . THR A 1 235 ? 18.562 -11.578 -15.133 1 96.69 235 THR A O 1
ATOM 1830 N N . ASP A 1 236 ? 16.547 -10.836 -14.703 1 96.38 236 ASP A N 1
ATOM 1831 C CA . ASP A 1 236 ? 17 -9.617 -14.031 1 96.38 236 ASP A CA 1
ATOM 1832 C C . ASP A 1 236 ? 17.531 -9.922 -12.641 1 96.38 236 ASP A C 1
ATOM 1834 O O . ASP A 1 236 ? 18.484 -9.281 -12.18 1 96.38 236 ASP A O 1
ATOM 1838 N N . VAL A 1 237 ? 16.875 -10.852 -11.945 1 96.19 237 VAL A N 1
ATOM 1839 C CA . VAL A 1 237 ? 17.297 -11.336 -10.641 1 96.19 237 VAL A CA 1
ATOM 1840 C C . VAL A 1 237 ? 17.312 -12.859 -10.633 1 96.19 237 VAL A C 1
ATOM 1842 O O . VAL A 1 237 ? 16.469 -13.492 -11.273 1 96.19 237 VAL A O 1
ATOM 1845 N N . LYS A 1 238 ? 18.188 -13.453 -9.852 1 95.81 238 LYS A N 1
ATOM 1846 C CA . LYS A 1 238 ? 18.375 -14.898 -9.922 1 95.81 238 LYS A CA 1
ATOM 1847 C C . LYS A 1 238 ? 18.312 -15.531 -8.539 1 95.81 238 LYS A C 1
ATOM 1849 O O . LYS A 1 238 ? 18.375 -16.75 -8.398 1 95.81 238 LYS A O 1
ATOM 1854 N N . SER A 1 239 ? 18.312 -14.656 -7.52 1 95.06 239 SER A N 1
ATOM 1855 C CA . SER A 1 239 ? 18.219 -15.117 -6.141 1 95.06 239 SER A CA 1
ATOM 1856 C C . SER A 1 239 ? 17.516 -14.086 -5.254 1 95.06 239 SER A C 1
ATOM 1858 O O . SER A 1 239 ? 17.375 -12.922 -5.648 1 95.06 239 SER A O 1
ATOM 1860 N N . PHE A 1 240 ? 17.094 -14.523 -4.121 1 94.5 240 PHE A N 1
ATOM 1861 C CA . PHE A 1 240 ? 16.484 -13.578 -3.191 1 94.5 240 PHE A CA 1
ATOM 1862 C C . PHE A 1 240 ? 17.547 -12.641 -2.615 1 94.5 240 PHE A C 1
ATOM 1864 O O . PHE A 1 240 ? 17.234 -11.508 -2.254 1 94.5 240 PHE A O 1
ATOM 1871 N N . ALA A 1 241 ? 18.75 -13.109 -2.582 1 92.75 241 ALA A N 1
ATOM 1872 C CA . ALA A 1 241 ? 19.844 -12.227 -2.189 1 92.75 241 ALA A CA 1
ATOM 1873 C C . ALA A 1 241 ? 20 -11.07 -3.174 1 92.75 241 ALA A C 1
ATOM 1875 O O . ALA A 1 241 ? 20.25 -9.93 -2.768 1 92.75 241 ALA A O 1
ATOM 1876 N N . ASP A 1 242 ? 19.828 -11.43 -4.445 1 94.12 242 ASP A N 1
ATOM 1877 C CA . ASP A 1 242 ? 19.844 -10.398 -5.48 1 94.12 242 ASP A CA 1
ATOM 1878 C C . ASP A 1 242 ? 18.734 -9.375 -5.25 1 94.12 242 ASP A C 1
ATOM 1880 O O . ASP A 1 242 ? 18.953 -8.172 -5.355 1 94.12 242 ASP A O 1
ATOM 1884 N N . ILE A 1 243 ? 17.594 -9.844 -4.891 1 93.88 243 ILE A N 1
ATOM 1885 C CA . ILE A 1 243 ? 16.438 -8.992 -4.648 1 93.88 243 ILE A CA 1
ATOM 1886 C C . ILE A 1 243 ? 16.703 -8.078 -3.455 1 93.88 243 ILE A C 1
ATOM 1888 O O . ILE A 1 243 ? 16.5 -6.863 -3.533 1 93.88 243 ILE A O 1
ATOM 1892 N N . GLN A 1 244 ? 17.156 -8.648 -2.41 1 93.44 244 GLN A N 1
ATOM 1893 C CA . GLN A 1 244 ? 17.406 -7.883 -1.195 1 93.44 244 GLN A CA 1
ATOM 1894 C C . GLN A 1 244 ? 18.406 -6.754 -1.458 1 93.44 244 GLN A C 1
ATOM 1896 O O . GLN A 1 244 ? 18.219 -5.633 -0.985 1 93.44 244 GLN A O 1
ATOM 1901 N N . SER A 1 245 ? 19.438 -7.012 -2.172 1 92.25 245 SER A N 1
ATOM 1902 C CA . SER A 1 245 ? 20.5 -6.035 -2.416 1 92.25 245 SER A CA 1
ATOM 1903 C C . SER A 1 245 ? 19.969 -4.836 -3.201 1 92.25 245 SER A C 1
ATOM 1905 O O . SER A 1 245 ? 20.531 -3.742 -3.121 1 92.25 245 SER A O 1
ATOM 1907 N N . ARG A 1 246 ? 18.922 -5.074 -3.932 1 91.31 246 ARG A N 1
ATOM 1908 C CA . ARG A 1 246 ? 18.391 -4.004 -4.766 1 91.31 246 ARG A CA 1
ATOM 1909 C C . ARG A 1 246 ? 17.297 -3.227 -4.031 1 91.31 246 ARG A C 1
ATOM 1911 O O . ARG A 1 246 ? 17.047 -2.066 -4.352 1 91.31 246 ARG A O 1
ATOM 1918 N N . VAL A 1 247 ? 16.703 -3.936 -3.164 1 90.19 247 VAL A N 1
ATOM 1919 C CA . VAL A 1 247 ? 15.586 -3.318 -2.463 1 90.19 247 VAL A CA 1
ATOM 1920 C C . VAL A 1 247 ? 16.109 -2.467 -1.308 1 90.19 247 VAL A C 1
ATOM 1922 O O . VAL A 1 247 ? 15.578 -1.384 -1.042 1 90.19 247 VAL A O 1
ATOM 1925 N N . VAL A 1 248 ? 16.984 -2.99 -0.58 1 85.88 248 VAL A N 1
ATOM 1926 C CA . VAL A 1 248 ? 17.516 -2.273 0.572 1 85.88 248 VAL A CA 1
ATOM 1927 C C . VAL A 1 248 ? 18.984 -1.915 0.323 1 85.88 248 VAL A C 1
ATOM 1929 O O . VAL A 1 248 ? 19.75 -2.742 -0.167 1 85.88 248 VAL A O 1
ATOM 1932 N N . ILE A 1 249 ? 19.297 -0.62 0.379 1 69.44 249 ILE A N 1
ATOM 1933 C CA . ILE A 1 249 ? 20.688 -0.18 0.271 1 69.44 249 ILE A CA 1
ATOM 1934 C C . ILE A 1 249 ? 21.391 -0.375 1.608 1 69.44 249 ILE A C 1
ATOM 1936 O O . ILE A 1 249 ? 20.906 0.072 2.648 1 69.44 249 ILE A O 1
ATOM 1940 N N . GLU A 1 250 ? 22.109 -1.482 1.781 1 56.47 250 GLU A N 1
ATOM 1941 C CA . GLU A 1 250 ? 22.922 -1.633 2.984 1 56.47 250 GLU A CA 1
ATOM 1942 C C . GLU A 1 250 ? 23.734 -0.365 3.271 1 56.47 250 GLU A C 1
ATOM 1944 O O . GLU A 1 250 ? 24.172 0.318 2.346 1 56.47 250 GLU A O 1
ATOM 1949 N N . PRO A 1 251 ? 23.672 0.145 4.566 1 50.5 251 PRO A N 1
ATOM 1950 C CA . PRO A 1 251 ? 24.531 1.279 4.902 1 50.5 251 PRO A CA 1
ATOM 1951 C C . PRO A 1 251 ? 25.969 1.108 4.387 1 50.5 251 PRO A C 1
ATOM 1953 O O . PRO A 1 251 ? 26.438 -0.021 4.215 1 50.5 251 PRO A O 1
ATOM 1956 N N . MET B 1 1 ? -10.008 2.75 -15.516 1 18.72 1 MET B N 1
ATOM 1957 C CA . MET B 1 1 ? -10.188 3.645 -14.383 1 18.72 1 MET B CA 1
ATOM 1958 C C . MET B 1 1 ? -9.484 3.096 -13.141 1 18.72 1 MET B C 1
ATOM 1960 O O . MET B 1 1 ? -10.148 2.699 -12.18 1 18.72 1 MET B O 1
ATOM 1964 N N . GLU B 1 2 ? -8.219 2.381 -13.344 1 17.91 2 GLU B N 1
ATOM 1965 C CA . GLU B 1 2 ? -7.535 1.096 -13.273 1 17.91 2 GLU B CA 1
ATOM 1966 C C . GLU B 1 2 ? -6.668 1.004 -12.023 1 17.91 2 GLU B C 1
ATOM 1968 O O . GLU B 1 2 ? -6.504 1.99 -11.297 1 17.91 2 GLU B O 1
ATOM 1973 N N . ALA B 1 3 ? -5.406 0.636 -12.188 1 20.81 3 ALA B N 1
ATOM 1974 C CA . ALA B 1 3 ? -4.465 -0.291 -11.562 1 20.81 3 ALA B CA 1
ATOM 1975 C C . ALA B 1 3 ? -3.686 0.39 -10.445 1 20.81 3 ALA B C 1
ATOM 1977 O O . ALA B 1 3 ? -2.557 0.842 -10.648 1 20.81 3 ALA B O 1
ATOM 1978 N N . ILE B 1 4 ? -4.379 1.385 -9.609 1 23.61 4 ILE B N 1
ATOM 1979 C CA . ILE B 1 4 ? -3.641 2.303 -8.75 1 23.61 4 ILE B CA 1
ATOM 1980 C C . ILE B 1 4 ? -3.141 1.56 -7.512 1 23.61 4 ILE B C 1
ATOM 1982 O O . ILE B 1 4 ? -2.996 2.152 -6.441 1 23.61 4 ILE B O 1
ATOM 1986 N N . HIS B 1 5 ? -3.074 0.13 -7.602 1 24.14 5 HIS B N 1
ATOM 1987 C CA . HIS B 1 5 ? -3.242 -0.619 -6.359 1 24.14 5 HIS B CA 1
ATOM 1988 C C . HIS B 1 5 ? -1.981 -0.559 -5.504 1 24.14 5 HIS B C 1
ATOM 1990 O O . HIS B 1 5 ? -1.987 -0.995 -4.352 1 24.14 5 HIS B O 1
ATOM 1996 N N . LEU B 1 6 ? -0.79 -0.464 -6.195 1 25.23 6 LEU B N 1
ATOM 1997 C CA . LEU B 1 6 ? 0.413 -1.029 -5.594 1 25.23 6 LEU B CA 1
ATOM 1998 C C . LEU B 1 6 ? 0.984 -0.09 -4.535 1 25.23 6 LEU B C 1
ATOM 2000 O O . LEU B 1 6 ? 2.076 -0.326 -4.016 1 25.23 6 LEU B O 1
ATOM 2004 N N . LEU B 1 7 ? 0.289 0.995 -4.184 1 25.22 7 LEU B N 1
ATOM 2005 C CA . LEU B 1 7 ? 0.975 2.154 -3.623 1 25.22 7 LEU B CA 1
ATOM 2006 C C . LEU B 1 7 ? 1.287 1.941 -2.146 1 25.22 7 LEU B C 1
ATOM 2008 O O . LEU B 1 7 ? 1.745 2.861 -1.465 1 25.22 7 LEU B O 1
ATOM 2012 N N . ARG B 1 8 ? 1.147 0.709 -1.584 1 24.42 8 ARG B N 1
ATOM 2013 C CA . ARG B 1 8 ? 1.032 0.875 -0.139 1 24.42 8 ARG B CA 1
ATOM 2014 C C . ARG B 1 8 ? 2.381 1.224 0.481 1 24.42 8 ARG B C 1
ATOM 2016 O O . ARG B 1 8 ? 2.463 2.084 1.361 1 24.42 8 ARG B O 1
ATOM 2023 N N . ALA B 1 9 ? 3.457 0.327 0.384 1 24.83 9 ALA B N 1
ATOM 2024 C CA . ALA B 1 9 ? 4.32 0.102 1.541 1 24.83 9 ALA B CA 1
ATOM 2025 C C . ALA B 1 9 ? 5.477 1.098 1.565 1 24.83 9 ALA B C 1
ATOM 2027 O O . ALA B 1 9 ? 6.574 0.792 1.102 1 24.83 9 ALA B O 1
ATOM 2028 N N . ILE B 1 10 ? 5.254 2.383 1.215 1 23.75 10 ILE B N 1
ATOM 2029 C CA . ILE B 1 10 ? 6.43 3.191 0.904 1 23.75 10 ILE B CA 1
ATOM 2030 C C . ILE B 1 10 ? 7.059 3.703 2.197 1 23.75 10 ILE B C 1
ATOM 2032 O O . ILE B 1 10 ? 6.438 4.465 2.939 1 23.75 10 ILE B O 1
ATOM 2036 N N . LYS B 1 11 ? 7.934 2.885 2.859 1 26.66 11 LYS B N 1
ATOM 2037 C CA . LYS B 1 11 ? 8.656 3.455 3.994 1 26.66 11 LYS B CA 1
ATOM 2038 C C . LYS B 1 11 ? 9.367 4.742 3.6 1 26.66 11 LYS B C 1
ATOM 2040 O O . LYS B 1 11 ? 9.852 4.871 2.475 1 26.66 11 LYS B O 1
ATOM 2045 N N . PRO B 1 12 ? 9.469 5.762 4.438 1 23.62 12 PRO B N 1
ATOM 2046 C CA . PRO B 1 12 ? 10.062 7.086 4.234 1 23.62 12 PRO B CA 1
ATOM 2047 C C . PRO B 1 12 ? 11.531 7.023 3.842 1 23.62 12 PRO B C 1
ATOM 2049 O O . PRO B 1 12 ? 12.289 6.219 4.391 1 23.62 12 PRO B O 1
ATOM 2052 N N . PHE B 1 13 ? 11.867 7.301 2.58 1 25.89 13 PHE B N 1
ATOM 2053 C CA . PHE B 1 13 ? 13.164 7.301 1.915 1 25.89 13 PHE B CA 1
ATOM 2054 C C . PHE B 1 13 ? 14.125 8.258 2.605 1 25.89 13 PHE B C 1
ATOM 2056 O O . PHE B 1 13 ? 13.828 9.445 2.754 1 25.89 13 PHE B O 1
ATOM 2063 N N . ARG B 1 14 ? 14.852 7.867 3.594 1 24.95 14 ARG B N 1
ATOM 2064 C CA . ARG B 1 14 ? 15.914 8.727 4.098 1 24.95 14 ARG B CA 1
ATOM 2065 C C . ARG B 1 14 ? 16.828 9.195 2.965 1 24.95 14 ARG B C 1
ATOM 2067 O O . ARG B 1 14 ? 17.344 8.375 2.201 1 24.95 14 ARG B O 1
ATOM 2074 N N . LEU B 1 15 ? 16.453 10.273 2.482 1 24.12 15 LEU B N 1
ATOM 2075 C CA . LEU B 1 15 ? 17.312 10.953 1.524 1 24.12 15 LEU B CA 1
ATOM 2076 C C . LEU B 1 15 ? 18.75 10.984 2.016 1 24.12 15 LEU B C 1
ATOM 2078 O O . LEU B 1 15 ? 19.047 11.531 3.082 1 24.12 15 LEU B O 1
ATOM 2082 N N . HIS B 1 16 ? 19.5 9.914 1.635 1 25.12 16 HIS B N 1
ATOM 2083 C CA . HIS B 1 16 ? 20.922 10.023 1.932 1 25.12 16 HIS B CA 1
ATOM 2084 C C . HIS B 1 16 ? 21.531 11.25 1.259 1 25.12 16 HIS B C 1
ATOM 2086 O O . HIS B 1 16 ? 21.391 11.43 0.047 1 25.12 16 HIS B O 1
ATOM 2092 N N . PRO B 1 17 ? 21.656 12.391 1.911 1 24.14 17 PRO B N 1
ATOM 2093 C CA . PRO B 1 17 ? 22.516 13.461 1.383 1 24.14 17 PRO B CA 1
ATOM 2094 C C . PRO B 1 17 ? 23.891 12.969 0.96 1 24.14 17 PRO B C 1
ATOM 2096 O O . PRO B 1 17 ? 24.703 12.594 1.81 1 24.14 17 PRO B O 1
ATOM 2099 N N . LYS B 1 18 ? 23.938 11.977 0.105 1 26.22 18 LYS B N 1
ATOM 2100 C CA . LYS B 1 18 ? 25.328 11.672 -0.182 1 26.22 18 LYS B CA 1
ATOM 2101 C C . LYS B 1 18 ? 26.094 12.922 -0.618 1 26.22 18 LYS B C 1
ATOM 2103 O O . LYS B 1 18 ? 27.281 12.852 -0.922 1 26.22 18 LYS B O 1
ATOM 2108 N N . LEU B 1 19 ? 25.453 13.875 -1.262 1 22.33 19 LEU B N 1
ATOM 2109 C CA . LEU B 1 19 ? 26.469 14.328 -2.209 1 22.33 19 LEU B CA 1
ATOM 2110 C C . LEU B 1 19 ? 27.641 14.969 -1.483 1 22.33 19 LEU B C 1
ATOM 2112 O O . LEU B 1 19 ? 28.688 15.242 -2.092 1 22.33 19 LEU B O 1
ATOM 2116 N N . THR B 1 20 ? 27.297 15.883 -0.519 1 21.03 20 THR B N 1
ATOM 2117 C CA . THR B 1 20 ? 28.391 16.844 -0.424 1 21.03 20 THR B CA 1
ATOM 2118 C C . THR B 1 20 ? 29.609 16.188 0.209 1 21.03 20 THR B C 1
ATOM 2120 O O . THR B 1 20 ? 29.625 15.898 1.407 1 21.03 20 THR B O 1
ATOM 2123 N N . GLU B 1 21 ? 30.172 15.234 -0.436 1 20.88 21 GLU B N 1
ATOM 2124 C CA . GLU B 1 21 ? 31.328 14.508 0.103 1 20.88 21 GLU B CA 1
ATOM 2125 C C . GLU B 1 21 ? 32.281 15.461 0.806 1 20.88 21 GLU B C 1
ATOM 2127 O O . GLU B 1 21 ? 32.188 16.672 0.648 1 20.88 21 GLU B O 1
ATOM 2132 N N . SER B 1 22 ? 33.594 14.992 0.894 1 21.05 22 SER B N 1
ATOM 2133 C CA . SER B 1 22 ? 34.781 14.719 1.725 1 21.05 22 SER B CA 1
ATOM 2134 C C . SER B 1 22 ? 35.719 15.906 1.749 1 21.05 22 SER B C 1
ATOM 2136 O O . SER B 1 22 ? 36.688 15.961 0.965 1 21.05 22 SER B O 1
ATOM 2138 N N . ILE B 1 23 ? 35.281 17.203 1.596 1 19.3 23 ILE B N 1
ATOM 2139 C CA . ILE B 1 23 ? 36.562 17.891 1.71 1 19.3 23 ILE B CA 1
ATOM 2140 C C . ILE B 1 23 ? 37.219 17.562 3.055 1 19.3 23 ILE B C 1
ATOM 2142 O O . ILE B 1 23 ? 36.625 17.781 4.109 1 19.3 23 ILE B O 1
ATOM 2146 N N . ARG B 1 24 ? 38.125 16.562 3.115 1 19.84 24 ARG B N 1
ATOM 2147 C CA . ARG B 1 24 ? 39 16.016 4.145 1 19.84 24 ARG B CA 1
ATOM 2148 C C . ARG B 1 24 ? 39.656 17.141 4.93 1 19.84 24 ARG B C 1
ATOM 2150 O O . ARG B 1 24 ? 40.656 17.734 4.457 1 19.84 24 ARG B O 1
ATOM 2157 N N . VAL B 1 25 ? 38.906 18.203 5.344 1 19.39 25 VAL B N 1
ATOM 2158 C CA . VAL B 1 25 ? 39.906 18.984 6.098 1 19.39 25 VAL B CA 1
ATOM 2159 C C . VAL B 1 25 ? 40.5 18.141 7.215 1 19.39 25 VAL B C 1
ATOM 2161 O O . VAL B 1 25 ? 39.812 17.281 7.781 1 19.39 25 VAL B O 1
ATOM 2164 N N . ARG B 1 26 ? 41.844 18.328 7.535 1 19.02 26 ARG B N 1
ATOM 2165 C CA . ARG B 1 26 ? 42.906 17.781 8.391 1 19.02 26 ARG B CA 1
ATOM 2166 C C . ARG B 1 26 ? 42.469 17.734 9.844 1 19.02 26 ARG B C 1
ATOM 2168 O O . ARG B 1 26 ? 41.938 18.719 10.367 1 19.02 26 ARG B O 1
ATOM 2175 N N . ARG B 1 27 ? 42.25 16.531 10.398 1 20.42 27 ARG B N 1
ATOM 2176 C CA . ARG B 1 27 ? 41.906 15.867 11.656 1 20.42 27 ARG B CA 1
ATOM 2177 C C . ARG B 1 27 ? 42.781 16.359 12.797 1 20.42 27 ARG B C 1
ATOM 2179 O O . ARG B 1 27 ? 43.969 15.984 12.875 1 20.42 27 ARG B O 1
ATOM 2186 N N . SER B 1 28 ? 42.781 17.703 13.117 1 18.95 28 SER B N 1
ATOM 2187 C CA . SER B 1 28 ? 43.75 17.719 14.219 1 18.95 28 SER B CA 1
ATOM 2188 C C . SER B 1 28 ? 43.312 16.781 15.344 1 18.95 28 SER B C 1
ATOM 2190 O O . SER B 1 28 ? 42.125 16.453 15.453 1 18.95 28 SER B O 1
ATOM 2192 N N . PRO B 1 29 ? 44.156 16.625 16.531 1 21.58 29 PRO B N 1
ATOM 2193 C CA . PRO B 1 29 ? 44.562 15.586 17.484 1 21.58 29 PRO B CA 1
ATOM 2194 C C . PRO B 1 29 ? 43.562 15.391 18.625 1 21.58 29 PRO B C 1
ATOM 2196 O O . PRO B 1 29 ? 43.781 14.539 19.484 1 21.58 29 PRO B O 1
ATOM 2199 N N . SER B 1 30 ? 42.344 15.984 18.5 1 19.31 30 SER B N 1
ATOM 2200 C CA . SER B 1 30 ? 41.938 16.219 19.891 1 19.31 30 SER B CA 1
ATOM 2201 C C . SER B 1 30 ? 41.75 14.906 20.641 1 19.31 30 SER B C 1
ATOM 2203 O O . SER B 1 30 ? 41.594 13.852 20.031 1 19.31 30 SER B O 1
ATOM 2205 N N . SER B 1 31 ? 41.625 15.008 22.109 1 21.05 31 SER B N 1
ATOM 2206 C CA . SER B 1 31 ? 41.75 14.289 23.359 1 21.05 31 SER B CA 1
ATOM 2207 C C . SER B 1 31 ? 40.625 13.273 23.516 1 21.05 31 SER B C 1
ATOM 2209 O O . SER B 1 31 ? 39.562 13.414 22.891 1 21.05 31 SER B O 1
ATOM 2211 N N . SER B 1 32 ? 40.875 12.125 24.266 1 21.58 32 SER B N 1
ATOM 2212 C CA . SER B 1 32 ? 40.562 10.711 24.453 1 21.58 32 SER B CA 1
ATOM 2213 C C . SER B 1 32 ? 39.219 10.547 25.203 1 21.58 32 SER B C 1
ATOM 2215 O O . SER B 1 32 ? 38.812 9.422 25.5 1 21.58 32 SER B O 1
ATOM 2217 N N . SER B 1 33 ? 38.469 11.578 25.578 1 21.86 33 SER B N 1
ATOM 2218 C CA . SER B 1 33 ? 37.656 11.141 26.719 1 21.86 33 SER B CA 1
ATOM 2219 C C . SER B 1 33 ? 36.688 10.047 26.312 1 21.86 33 SER B C 1
ATOM 2221 O O . SER B 1 33 ? 36.156 10.055 25.203 1 21.86 33 SER B O 1
ATOM 2223 N N . LEU B 1 34 ? 36.75 8.844 27.016 1 21.78 34 LEU B N 1
ATOM 2224 C CA . LEU B 1 34 ? 36.094 7.551 26.953 1 21.78 34 LEU B CA 1
ATOM 2225 C C . LEU B 1 34 ? 34.562 7.699 27.156 1 21.78 34 LEU B C 1
ATOM 2227 O O . LEU B 1 34 ? 34.062 7.555 28.266 1 21.78 34 LEU B O 1
ATOM 2231 N N . ALA B 1 35 ? 33.938 8.75 26.672 1 22.98 35 ALA B N 1
ATOM 2232 C CA . ALA B 1 35 ? 32.531 8.734 27.016 1 22.98 35 ALA B CA 1
ATOM 2233 C C . ALA B 1 35 ? 31.859 7.445 26.547 1 22.98 35 ALA B C 1
ATOM 2235 O O . ALA B 1 35 ? 32.156 6.945 25.453 1 22.98 35 ALA B O 1
ATOM 2236 N N . SER B 1 36 ? 31.453 6.672 27.453 1 23.91 36 SER B N 1
ATOM 2237 C CA . SER B 1 36 ? 30.703 5.414 27.406 1 23.91 36 SER B CA 1
ATOM 2238 C C . SER B 1 36 ? 29.484 5.531 26.5 1 23.91 36 SER B C 1
ATOM 2240 O O . SER B 1 36 ? 28.656 6.43 26.672 1 23.91 36 SER B O 1
ATOM 2242 N N . LYS B 1 37 ? 29.703 5.215 25.234 1 27.23 37 LYS B N 1
ATOM 2243 C CA . LYS B 1 37 ? 28.734 5.234 24.125 1 27.23 37 LYS B CA 1
ATOM 2244 C C . LYS B 1 37 ? 27.547 4.328 24.422 1 27.23 37 LYS B C 1
ATOM 2246 O O . LYS B 1 37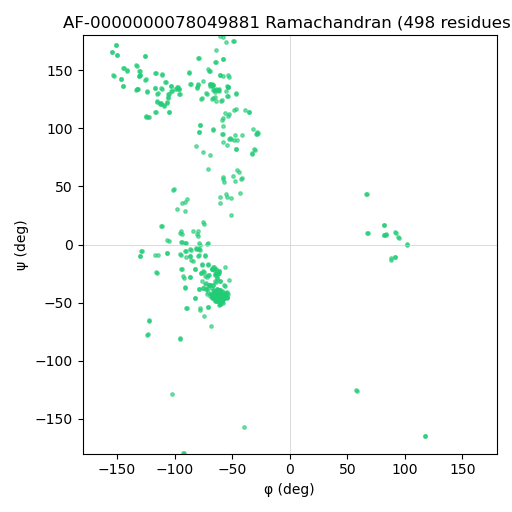 ? 27.672 3.102 24.391 1 27.23 37 LYS B O 1
ATOM 2251 N N . THR B 1 38 ? 26.906 4.609 25.484 1 27.3 38 THR B N 1
ATOM 2252 C CA . THR B 1 38 ? 25.656 3.848 25.516 1 27.3 38 THR B CA 1
ATOM 2253 C C . THR B 1 38 ? 24.953 3.928 24.172 1 27.3 38 THR B C 1
ATOM 2255 O O . THR B 1 38 ? 24.578 5.016 23.719 1 27.3 38 THR B O 1
ATOM 2258 N N . GLN B 1 39 ? 25.422 3.055 23.25 1 27.09 39 GLN B N 1
ATOM 2259 C CA . GLN B 1 39 ? 25.031 2.865 21.859 1 27.09 39 GLN B CA 1
ATOM 2260 C C . GLN B 1 39 ? 23.531 2.625 21.734 1 27.09 39 GLN B C 1
ATOM 2262 O O . GLN B 1 39 ? 23.062 1.502 21.922 1 27.09 39 GLN B O 1
ATOM 2267 N N . THR B 1 40 ? 22.719 3.332 22.469 1 30.98 40 THR B N 1
ATOM 2268 C CA . THR B 1 40 ? 21.375 3.078 22 1 30.98 40 THR B CA 1
ATOM 2269 C C . THR B 1 40 ? 21.312 3.137 20.469 1 30.98 40 THR B C 1
ATOM 2271 O O . THR B 1 40 ? 21.484 4.203 19.875 1 30.98 40 THR B O 1
ATOM 2274 N N . GLY B 1 41 ? 22.031 2.189 19.828 1 30.03 41 GLY B N 1
ATOM 2275 C CA . GLY B 1 41 ? 22.156 2.041 18.375 1 30.03 41 GLY B CA 1
ATOM 2276 C C . GLY B 1 41 ? 20.844 2.232 17.641 1 30.03 41 GLY B C 1
ATOM 2277 O O . GLY B 1 41 ? 19.938 1.393 17.734 1 30.03 41 GLY B O 1
ATOM 2278 N N . GLY B 1 42 ? 20.203 3.258 17.766 1 33.47 42 GLY B N 1
ATOM 2279 C CA . GLY B 1 42 ? 19.156 3.457 16.797 1 33.47 42 GLY B CA 1
ATOM 2280 C C . GLY B 1 42 ? 19.484 2.885 15.43 1 33.47 42 GLY B C 1
ATOM 2281 O O . GLY B 1 42 ? 20.453 3.307 14.789 1 33.47 42 GLY B O 1
ATOM 2282 N N . ARG B 1 43 ? 19.375 1.548 15.211 1 36.41 43 ARG B N 1
ATOM 2283 C CA . ARG B 1 43 ? 19.594 0.938 13.906 1 36.41 43 ARG B CA 1
ATOM 2284 C C . ARG B 1 43 ? 19.266 1.914 12.781 1 36.41 43 ARG B C 1
ATOM 2286 O O . ARG B 1 43 ? 18.172 2.463 12.734 1 36.41 43 ARG B O 1
ATOM 2293 N N . LYS B 1 44 ? 20.125 2.549 12.312 1 39.25 44 LYS B N 1
ATOM 2294 C CA . LYS B 1 44 ? 20 3.342 11.086 1 39.25 44 LYS B CA 1
ATOM 2295 C C . LYS B 1 44 ? 19 2.709 10.117 1 39.25 44 LYS B C 1
ATOM 2297 O O . LYS B 1 44 ? 19.172 1.56 9.711 1 39.25 44 LYS B O 1
ATOM 2302 N N . ALA B 1 45 ? 17.734 2.869 10.211 1 44.91 45 ALA B N 1
ATOM 2303 C CA . ALA B 1 45 ? 16.797 2.34 9.227 1 44.91 45 ALA B CA 1
ATOM 2304 C C . ALA B 1 45 ? 17.469 2.225 7.852 1 44.91 45 ALA B C 1
ATOM 2306 O O . ALA B 1 45 ? 18.062 3.184 7.363 1 44.91 45 ALA B O 1
ATOM 2307 N N . ALA B 1 46 ? 17.984 1.073 7.469 1 51.66 46 ALA B N 1
ATOM 2308 C CA . ALA B 1 46 ? 18.562 0.84 6.148 1 51.66 46 ALA B CA 1
ATOM 2309 C C . ALA B 1 46 ? 17.812 1.611 5.07 1 51.66 46 ALA B C 1
ATOM 2311 O O . ALA B 1 46 ? 16.594 1.749 5.137 1 51.66 46 ALA B O 1
ATOM 2312 N N . MET B 1 47 ? 18.422 2.525 4.473 1 68.75 47 MET B N 1
ATOM 2313 C CA . MET B 1 47 ? 17.844 3.232 3.334 1 68.75 47 MET B CA 1
ATOM 2314 C C . MET B 1 47 ? 17.266 2.25 2.322 1 68.75 47 MET B C 1
ATOM 2316 O O . MET B 1 47 ? 17.859 1.203 2.057 1 68.75 47 MET B O 1
ATOM 2320 N N . ARG B 1 48 ? 16 2.279 2.123 1 77.06 48 ARG B N 1
ATOM 2321 C CA . ARG B 1 48 ? 15.336 1.42 1.146 1 77.06 48 ARG B CA 1
ATOM 2322 C C . ARG B 1 48 ? 15.094 2.164 -0.162 1 77.06 48 ARG B C 1
ATOM 2324 O O . ARG B 1 48 ? 14.711 3.334 -0.154 1 77.06 48 ARG B O 1
ATOM 2331 N N . ASP B 1 49 ? 15.438 1.443 -1.196 1 81.62 49 ASP B N 1
ATOM 2332 C CA . ASP B 1 49 ? 15.18 2 -2.521 1 81.62 49 ASP B CA 1
ATOM 2333 C C . ASP B 1 49 ? 13.734 1.768 -2.945 1 81.62 49 ASP B C 1
ATOM 2335 O O . ASP B 1 49 ? 13.227 2.441 -3.846 1 81.62 49 ASP B O 1
ATOM 2339 N N . TYR B 1 50 ? 13.148 0.768 -2.291 1 88.5 50 TYR B N 1
ATOM 2340 C CA . TYR B 1 50 ? 11.75 0.45 -2.582 1 88.5 50 TYR B CA 1
ATOM 2341 C C . TYR B 1 50 ? 10.938 0.335 -1.299 1 88.5 50 TYR B C 1
ATOM 2343 O O . TYR B 1 50 ? 11.43 -0.181 -0.291 1 88.5 50 TYR B O 1
ATOM 2351 N N . ASP B 1 51 ? 9.703 0.762 -1.421 1 84.88 51 ASP B N 1
ATOM 2352 C CA . ASP B 1 51 ? 8.789 0.71 -0.286 1 84.88 51 ASP B CA 1
ATOM 2353 C C . ASP B 1 51 ? 8.094 -0.647 -0.203 1 84.88 51 ASP B C 1
ATOM 2355 O O . ASP B 1 51 ? 7.703 -1.085 0.881 1 84.88 51 ASP B O 1
ATOM 2359 N N . GLY B 1 52 ? 7.938 -1.299 -1.34 1 90.94 52 GLY B N 1
ATOM 2360 C CA . GLY B 1 52 ? 7.207 -2.555 -1.397 1 90.94 52 GLY B CA 1
ATOM 2361 C C . GLY B 1 52 ? 7.758 -3.52 -2.43 1 90.94 52 GLY B C 1
ATOM 2362 O O . GLY B 1 52 ? 8.227 -3.1 -3.492 1 90.94 52 GLY B O 1
ATOM 2363 N N . LEU B 1 53 ? 7.734 -4.781 -2.07 1 94.25 53 LEU B N 1
ATOM 2364 C CA . LEU B 1 53 ? 8.102 -5.891 -2.943 1 94.25 53 LEU B CA 1
ATOM 2365 C C . LEU B 1 53 ? 6.91 -6.805 -3.193 1 94.25 53 LEU B C 1
ATOM 2367 O O . LEU B 1 53 ? 6.336 -7.355 -2.25 1 94.25 53 LEU B O 1
ATOM 2371 N N . LEU B 1 54 ? 6.441 -6.863 -4.438 1 96.25 54 LEU B N 1
ATOM 2372 C CA . LEU B 1 54 ? 5.414 -7.797 -4.891 1 96.25 54 LEU B CA 1
ATOM 2373 C C . LEU B 1 54 ? 6.047 -9.031 -5.527 1 96.25 54 LEU B C 1
ATOM 2375 O O . LEU B 1 54 ? 6.984 -8.914 -6.32 1 96.25 54 LEU B O 1
ATOM 2379 N N . LEU B 1 55 ? 5.574 -10.195 -5.164 1 98.19 55 LEU B N 1
ATOM 2380 C CA . LEU B 1 55 ? 6.16 -11.438 -5.656 1 98.19 55 LEU B CA 1
ATOM 2381 C C . LEU B 1 55 ? 5.105 -12.297 -6.34 1 98.19 55 LEU B C 1
ATOM 2383 O O . LEU B 1 55 ? 4.02 -12.508 -5.793 1 98.19 55 LEU B O 1
ATOM 2387 N N . ASP B 1 56 ? 5.449 -12.781 -7.504 1 98.25 56 ASP B N 1
ATOM 2388 C CA . ASP B 1 56 ? 4.727 -13.922 -8.055 1 98.25 56 ASP B CA 1
ATOM 2389 C C . ASP B 1 56 ? 4.934 -15.164 -7.203 1 98.25 56 ASP B C 1
ATOM 2391 O O . ASP B 1 56 ? 5.918 -15.266 -6.469 1 98.25 56 ASP B O 1
ATOM 2395 N N . ALA B 1 57 ? 3.975 -16.078 -7.34 1 97.81 57 ALA B N 1
ATOM 2396 C CA . ALA B 1 57 ? 4.098 -17.312 -6.555 1 97.81 57 ALA B CA 1
ATOM 2397 C C . ALA B 1 57 ? 4.754 -18.422 -7.367 1 97.81 57 ALA B C 1
ATOM 2399 O O . ALA B 1 57 ? 5.969 -18.609 -7.293 1 97.81 57 ALA B O 1
ATOM 2400 N N . ALA B 1 58 ? 3.986 -19.109 -8.227 1 96.62 58 ALA B N 1
ATOM 2401 C CA . ALA B 1 58 ? 4.492 -20.266 -8.969 1 96.62 58 ALA B CA 1
ATOM 2402 C C . ALA B 1 58 ? 5.562 -19.844 -9.969 1 96.62 58 ALA B C 1
ATOM 2404 O O . ALA B 1 58 ? 5.352 -18.938 -10.773 1 96.62 58 ALA B O 1
ATOM 2405 N N . GLY B 1 59 ? 6.676 -20.469 -9.867 1 96.44 59 GLY B N 1
ATOM 2406 C CA . GLY B 1 59 ? 7.789 -20.188 -10.758 1 96.44 59 GLY B CA 1
ATOM 2407 C C . GLY B 1 59 ? 8.734 -19.125 -10.219 1 96.44 59 GLY B C 1
ATOM 2408 O O . GLY B 1 59 ? 9.805 -18.906 -10.781 1 96.44 59 GLY B O 1
ATOM 2409 N N . THR B 1 60 ? 8.336 -18.438 -9.148 1 97.12 60 THR B N 1
ATOM 2410 C CA . THR B 1 60 ? 9.156 -17.422 -8.508 1 97.12 60 THR B CA 1
ATOM 2411 C C . THR B 1 60 ? 9.359 -17.75 -7.031 1 97.12 60 THR B C 1
ATOM 2413 O O . THR B 1 60 ? 10.375 -18.344 -6.656 1 97.12 60 THR B O 1
ATOM 2416 N N . LEU B 1 61 ? 8.391 -17.516 -6.172 1 97.94 61 LEU B N 1
ATOM 2417 C CA . LEU B 1 61 ? 8.477 -17.812 -4.75 1 97.94 61 LEU B CA 1
ATOM 2418 C C . LEU B 1 61 ? 8.336 -19.312 -4.5 1 97.94 61 LEU B C 1
ATOM 2420 O O . LEU B 1 61 ? 8.992 -19.859 -3.607 1 97.94 61 LEU B O 1
ATOM 2424 N N . LEU B 1 62 ? 7.484 -19.922 -5.277 1 97.75 62 LEU B N 1
ATOM 2425 C CA . LEU B 1 62 ? 7.242 -21.359 -5.176 1 97.75 62 LEU B CA 1
ATOM 2426 C C . LEU B 1 62 ? 7.891 -22.109 -6.332 1 97.75 62 LEU B C 1
ATOM 2428 O O . LEU B 1 62 ? 7.617 -21.812 -7.5 1 97.75 62 LEU B O 1
ATOM 2432 N N . GLN B 1 63 ? 8.664 -23.047 -5.953 1 97.06 63 GLN B N 1
ATOM 2433 C CA . GLN B 1 63 ? 9.266 -23.969 -6.922 1 97.06 63 GLN B CA 1
ATOM 2434 C C . GLN B 1 63 ? 8.789 -25.391 -6.699 1 97.06 63 GLN B C 1
ATOM 2436 O O . GLN B 1 63 ? 8.539 -25.797 -5.562 1 97.06 63 GLN B O 1
ATOM 2441 N N . LEU B 1 64 ? 8.703 -26.094 -7.797 1 96.94 64 LEU B N 1
ATOM 2442 C CA . LEU B 1 64 ? 8.328 -27.5 -7.672 1 96.94 64 LEU B CA 1
ATOM 2443 C C . LEU B 1 64 ? 9.445 -28.297 -7.012 1 96.94 64 LEU B C 1
ATOM 2445 O O . LEU B 1 64 ? 10.625 -28.125 -7.348 1 96.94 64 LEU B O 1
ATOM 2449 N N . ALA B 1 65 ? 9.094 -29.203 -6.105 1 97.25 65 ALA B N 1
ATOM 2450 C CA . ALA B 1 65 ? 10.07 -30.047 -5.418 1 97.25 65 ALA B CA 1
ATOM 2451 C C . ALA B 1 65 ? 10.68 -31.078 -6.371 1 97.25 65 ALA B C 1
ATOM 2453 O O . ALA B 1 65 ? 11.836 -31.469 -6.219 1 97.25 65 ALA B O 1
ATOM 2454 N N . LYS B 1 66 ? 9.914 -31.578 -7.293 1 97.38 66 LYS B N 1
ATOM 2455 C CA . LYS B 1 66 ? 10.297 -32.5 -8.352 1 97.38 66 LYS B CA 1
ATOM 2456 C C . LYS B 1 66 ? 9.75 -32.031 -9.703 1 97.38 66 LYS B C 1
ATOM 2458 O O . LYS B 1 66 ? 8.742 -31.328 -9.766 1 97.38 66 LYS B O 1
ATOM 2463 N N . PRO B 1 67 ? 10.445 -32.438 -10.773 1 97.44 67 PRO B N 1
ATOM 2464 C CA . PRO B 1 67 ? 9.844 -32.125 -12.07 1 97.44 67 PRO B CA 1
ATOM 2465 C C . PRO B 1 67 ? 8.406 -32.625 -12.195 1 97.44 67 PRO B C 1
ATOM 2467 O O . PRO B 1 67 ? 8.117 -33.781 -11.828 1 97.44 67 PRO B O 1
ATOM 2470 N N . VAL B 1 68 ? 7.582 -31.812 -12.703 1 97.88 68 VAL B N 1
ATOM 2471 C CA . VAL B 1 68 ? 6.145 -32.062 -12.688 1 97.88 68 VAL B CA 1
ATOM 2472 C C . VAL B 1 68 ? 5.824 -33.281 -13.523 1 97.88 68 VAL B C 1
ATOM 2474 O O . VAL B 1 68 ? 4.98 -34.094 -13.141 1 97.88 68 VAL B O 1
ATOM 2477 N N . GLU B 1 69 ? 6.477 -33.469 -14.711 1 98.19 69 GLU B N 1
ATOM 2478 C CA . GLU B 1 69 ? 6.195 -34.562 -15.617 1 98.19 69 GLU B CA 1
ATOM 2479 C C . GLU B 1 69 ? 6.551 -35.906 -14.969 1 98.19 69 GLU B C 1
ATOM 2481 O O . GLU B 1 69 ? 5.895 -36.906 -15.219 1 98.19 69 GLU B O 1
ATOM 2486 N N . GLU B 1 70 ? 7.547 -35.906 -14.117 1 98.38 70 GLU B N 1
ATOM 2487 C CA . GLU B 1 70 ? 7.926 -37.125 -13.414 1 98.38 70 GLU B CA 1
ATOM 2488 C C . GLU B 1 70 ? 6.883 -37.5 -12.359 1 98.38 70 GLU B C 1
ATOM 2490 O O . GLU B 1 70 ? 6.543 -38.656 -12.203 1 98.38 70 GLU B O 1
ATOM 2495 N N . THR B 1 71 ? 6.434 -36.5 -11.656 1 98.31 71 THR B N 1
ATOM 2496 C CA . THR B 1 71 ? 5.418 -36.75 -10.633 1 98.31 71 THR B CA 1
ATOM 2497 C C . THR B 1 71 ? 4.129 -37.25 -11.258 1 98.31 71 THR B C 1
ATOM 2499 O O . THR B 1 71 ? 3.547 -38.25 -10.781 1 98.31 71 THR B O 1
ATOM 2502 N N . TYR B 1 72 ? 3.703 -36.656 -12.391 1 98.62 72 TYR B N 1
ATOM 2503 C CA . TYR B 1 72 ? 2.498 -37.062 -13.094 1 98.62 72 TYR B CA 1
ATOM 2504 C C . TYR B 1 72 ? 2.617 -38.5 -13.57 1 98.62 72 TYR B C 1
ATOM 2506 O O . TYR B 1 72 ? 1.688 -39.312 -13.406 1 98.62 72 TYR B O 1
ATOM 2514 N N . ALA B 1 73 ? 3.771 -38.812 -14.148 1 98.5 73 ALA B N 1
ATOM 2515 C CA . ALA B 1 73 ? 4 -40.188 -14.648 1 98.5 73 ALA B CA 1
ATOM 2516 C C . ALA B 1 73 ? 3.99 -41.188 -13.508 1 98.5 73 ALA B C 1
ATOM 2518 O O . ALA B 1 73 ? 3.381 -42.25 -13.617 1 98.5 73 ALA B O 1
ATOM 2519 N N . SER B 1 74 ? 4.625 -40.875 -12.422 1 98.25 74 SER B N 1
ATOM 2520 C CA . SER B 1 74 ? 4.715 -41.75 -11.273 1 98.25 74 SER B CA 1
ATOM 2521 C C . SER B 1 74 ? 3.332 -42.062 -10.695 1 98.25 74 SER B C 1
ATOM 2523 O O . SER B 1 74 ? 2.984 -43.219 -10.469 1 98.25 74 SER B O 1
ATOM 2525 N N . ILE B 1 75 ? 2.512 -41.062 -10.531 1 98.12 75 ILE B N 1
ATOM 2526 C CA . ILE B 1 75 ? 1.161 -41.25 -10.016 1 98.12 75 ILE B CA 1
ATOM 2527 C C . ILE B 1 75 ? 0.322 -42.031 -11.023 1 98.12 75 ILE B C 1
ATOM 2529 O O . ILE B 1 75 ? -0.488 -42.875 -10.648 1 98.12 75 ILE B O 1
ATOM 2533 N N . GLY B 1 76 ? 0.497 -41.75 -12.305 1 98 76 GLY B N 1
ATOM 2534 C CA . GLY B 1 76 ? -0.294 -42.344 -13.383 1 98 76 GLY B CA 1
ATOM 2535 C C . GLY B 1 76 ? -0.088 -43.812 -13.539 1 98 76 GLY B C 1
ATOM 2536 O O . GLY B 1 76 ? -0.945 -44.531 -14.094 1 98 76 GLY B O 1
ATOM 2537 N N . THR B 1 77 ? 1.05 -44.344 -13.047 1 96.81 77 THR B N 1
ATOM 2538 C CA . THR B 1 77 ? 1.393 -45.75 -13.211 1 96.81 77 THR B CA 1
ATOM 2539 C C . THR B 1 77 ? 0.292 -46.656 -12.648 1 96.81 77 THR B C 1
ATOM 2541 O O . THR B 1 77 ? -0.138 -47.594 -13.312 1 96.81 77 THR B O 1
ATOM 2544 N N . LYS B 1 78 ? -0.189 -46.375 -11.547 1 95.31 78 LYS B N 1
ATOM 2545 C CA . LYS B 1 78 ? -1.179 -47.219 -10.906 1 95.31 78 LYS B CA 1
ATOM 2546 C C . LYS B 1 78 ? -2.545 -47.094 -11.57 1 95.31 78 LYS B C 1
ATOM 2548 O O . LYS B 1 78 ? -3.447 -47.875 -11.328 1 95.31 78 LYS B O 1
ATOM 2553 N N . TYR B 1 79 ? -2.689 -46.094 -12.492 1 97 79 TYR B N 1
ATOM 2554 C CA . TYR B 1 79 ? -3.934 -45.906 -13.234 1 97 79 TYR B CA 1
ATOM 2555 C C . TYR B 1 79 ? -3.787 -46.406 -14.68 1 97 79 TYR B C 1
ATOM 2557 O O . TYR B 1 79 ? -4.637 -46.094 -15.523 1 97 79 TYR B O 1
ATOM 2565 N N . GLY B 1 80 ? -2.59 -46.969 -14.961 1 96.25 80 GLY B N 1
ATOM 2566 C CA . GLY B 1 80 ? -2.373 -47.594 -16.266 1 96.25 80 GLY B CA 1
ATOM 2567 C C . GLY B 1 80 ? -1.778 -46.625 -17.281 1 96.25 80 GLY B C 1
ATOM 2568 O O . GLY B 1 80 ? -1.757 -46.906 -18.469 1 96.25 80 GLY B O 1
ATOM 2569 N N . LEU B 1 81 ? -1.349 -45.469 -16.875 1 96.88 81 LEU B N 1
ATOM 2570 C CA . LEU B 1 81 ? -0.732 -44.5 -17.766 1 96.88 81 LEU B CA 1
ATOM 2571 C C . LEU B 1 81 ? 0.582 -45.031 -18.328 1 96.88 81 LEU B C 1
ATOM 2573 O O . LEU B 1 81 ? 1.432 -45.5 -17.578 1 96.88 81 LEU B O 1
ATOM 2577 N N . THR B 1 82 ? 0.782 -44.906 -19.609 1 95.88 82 THR B N 1
ATOM 2578 C CA . THR B 1 82 ? 2 -45.406 -20.25 1 95.88 82 THR B CA 1
ATOM 2579 C C . THR B 1 82 ? 2.779 -44.25 -20.859 1 95.88 82 THR B C 1
ATOM 2581 O O . THR B 1 82 ? 3.912 -44.406 -21.312 1 95.88 82 THR B O 1
ATOM 2584 N N . THR B 1 83 ? 2.117 -43.125 -20.844 1 96.94 83 THR B N 1
ATOM 2585 C CA . THR B 1 83 ? 2.764 -41.938 -21.391 1 96.94 83 THR B CA 1
ATOM 2586 C C . THR B 1 83 ? 4.023 -41.594 -20.594 1 96.94 83 THR B C 1
ATOM 2588 O O . THR B 1 83 ? 4.004 -41.594 -19.359 1 96.94 83 THR B O 1
ATOM 2591 N N . THR B 1 84 ? 5.164 -41.312 -21.203 1 97.81 84 THR B N 1
ATOM 2592 C CA . THR B 1 84 ? 6.445 -41.031 -20.562 1 97.81 84 THR B CA 1
ATOM 2593 C C . THR B 1 84 ? 6.5 -39.594 -20.047 1 97.81 84 THR B C 1
ATOM 2595 O O . THR B 1 84 ? 5.746 -38.75 -20.516 1 97.81 84 THR B O 1
ATOM 2598 N N . PRO B 1 85 ? 7.402 -39.344 -19.125 1 98.19 85 PRO B N 1
ATOM 2599 C CA . PRO B 1 85 ? 7.582 -37.969 -18.672 1 98.19 85 PRO B CA 1
ATOM 2600 C C . PRO B 1 85 ? 7.863 -36.969 -19.812 1 98.19 85 PRO B C 1
ATOM 2602 O O . PRO B 1 85 ? 7.332 -35.875 -19.812 1 98.19 85 PRO B O 1
ATOM 2605 N N . ALA B 1 86 ? 8.664 -37.375 -20.734 1 98.44 86 ALA B N 1
ATOM 2606 C CA . ALA B 1 86 ? 8.977 -36.5 -21.859 1 98.44 86 ALA B CA 1
ATOM 2607 C C . ALA B 1 86 ? 7.715 -36.188 -22.656 1 98.44 86 ALA B C 1
ATOM 2609 O O . ALA B 1 86 ? 7.531 -35.031 -23.094 1 98.44 86 ALA B O 1
ATOM 2610 N N . GLU B 1 87 ? 6.938 -37.156 -22.875 1 98.38 87 GLU B N 1
ATOM 2611 C CA . GLU B 1 87 ? 5.676 -36.969 -23.578 1 98.38 87 GLU B CA 1
ATOM 2612 C C . GLU B 1 87 ? 4.734 -36.062 -22.766 1 98.38 87 GLU B C 1
ATOM 2614 O O . GLU B 1 87 ? 4.027 -35.219 -23.328 1 98.38 87 GLU B O 1
ATOM 2619 N N . ILE B 1 88 ? 4.664 -36.25 -21.5 1 98.5 88 ILE B N 1
ATOM 2620 C CA . ILE B 1 88 ? 3.828 -35.438 -20.625 1 98.5 88 ILE B CA 1
ATOM 2621 C C . ILE B 1 88 ? 4.277 -34 -20.672 1 98.5 88 ILE B C 1
ATOM 2623 O O . ILE B 1 88 ? 3.449 -33.062 -20.734 1 98.5 88 ILE B O 1
ATOM 2627 N N . LYS B 1 89 ? 5.562 -33.781 -20.641 1 98.12 89 LYS B N 1
ATOM 2628 C CA . LYS B 1 89 ? 6.113 -32.438 -20.75 1 98.12 89 LYS B CA 1
ATOM 2629 C C . LYS B 1 89 ? 5.637 -31.75 -22.016 1 98.12 89 LYS B C 1
ATOM 2631 O O . LYS B 1 89 ? 5.227 -30.594 -21.984 1 98.12 89 LYS B O 1
ATOM 2636 N N . LYS B 1 90 ? 5.68 -32.438 -23.125 1 98.06 90 LYS B N 1
ATOM 2637 C CA . LYS B 1 90 ? 5.156 -31.922 -24.375 1 98.06 90 LYS B CA 1
ATOM 2638 C C . LYS B 1 90 ? 3.652 -31.672 -24.297 1 98.06 90 LYS B C 1
ATOM 2640 O O . LYS B 1 90 ? 3.143 -30.703 -24.859 1 98.06 90 LYS B O 1
ATOM 2645 N N . GLY B 1 91 ? 3.006 -32.594 -23.625 1 98 91 GLY B N 1
ATOM 2646 C CA . GLY B 1 91 ? 1.572 -32.438 -23.422 1 98 91 GLY B CA 1
ATOM 2647 C C . GLY B 1 91 ? 1.203 -31.188 -22.656 1 98 91 GLY B C 1
ATOM 2648 O O . GLY B 1 91 ? 0.187 -30.547 -22.938 1 98 91 GLY B O 1
ATOM 2649 N N . PHE B 1 92 ? 1.981 -30.859 -21.672 1 97.44 92 PHE B N 1
ATOM 2650 C CA . PHE B 1 92 ? 1.745 -29.641 -20.922 1 97.44 92 PHE B CA 1
ATOM 2651 C C . PHE B 1 92 ? 1.801 -28.422 -21.844 1 97.44 92 PHE B C 1
ATOM 2653 O O . PHE B 1 92 ? 0.968 -27.516 -21.734 1 97.44 92 PHE B O 1
ATOM 2660 N N . LYS B 1 93 ? 2.785 -28.328 -22.641 1 96.19 93 LYS B N 1
ATOM 2661 C CA . LYS B 1 93 ? 2.904 -27.219 -23.594 1 96.19 93 LYS B CA 1
ATOM 2662 C C . LYS B 1 93 ? 1.651 -27.109 -24.453 1 96.19 93 LYS B C 1
ATOM 2664 O O . LYS B 1 93 ? 1.139 -26 -24.656 1 96.19 93 LYS B O 1
ATOM 2669 N N . ARG B 1 94 ? 1.196 -28.219 -24.938 1 96.62 94 ARG B N 1
ATOM 2670 C CA . ARG B 1 94 ? -0.03 -28.25 -25.719 1 96.62 94 ARG B CA 1
ATOM 2671 C C . ARG B 1 94 ? -1.226 -27.781 -24.891 1 96.62 94 ARG B C 1
ATOM 2673 O O . ARG B 1 94 ? -2.039 -26.984 -25.375 1 96.62 94 ARG B O 1
ATOM 2680 N N . ALA B 1 95 ? -1.332 -28.281 -23.703 1 96.56 95 ALA B N 1
ATOM 2681 C CA . ALA B 1 95 ? -2.471 -27.984 -22.844 1 96.56 95 ALA B CA 1
ATOM 2682 C C . ALA B 1 95 ? -2.527 -26.5 -22.5 1 96.56 95 ALA B C 1
ATOM 2684 O O . ALA B 1 95 ? -3.582 -25.875 -22.609 1 96.56 95 ALA B O 1
ATOM 2685 N N . PHE B 1 96 ? -1.436 -25.938 -22.156 1 93.75 96 PHE B N 1
ATOM 2686 C CA . PHE B 1 96 ? -1.409 -24.531 -21.734 1 93.75 96 PHE B CA 1
ATOM 2687 C C . PHE B 1 96 ? -1.559 -23.609 -22.922 1 93.75 96 PHE B C 1
ATOM 2689 O O . PHE B 1 96 ? -1.949 -22.438 -22.766 1 93.75 96 PHE B O 1
ATOM 2696 N N . SER B 1 97 ? -1.229 -24.047 -24.109 1 93.75 97 SER B N 1
ATOM 2697 C CA . SER B 1 97 ? -1.363 -23.25 -25.328 1 93.75 97 SER B CA 1
ATOM 2698 C C . SER B 1 97 ? -2.781 -23.328 -25.891 1 93.75 97 SER B C 1
ATOM 2700 O O . SER B 1 97 ? -3.15 -22.547 -26.766 1 93.75 97 SER B O 1
ATOM 2702 N N . ALA B 1 98 ? -3.527 -24.281 -25.406 1 93.62 98 ALA B N 1
ATOM 2703 C CA . ALA B 1 98 ? -4.895 -24.453 -25.891 1 93.62 98 ALA B CA 1
ATOM 2704 C C . ALA B 1 98 ? -5.789 -23.297 -25.438 1 93.62 98 ALA B C 1
ATOM 2706 O O . ALA B 1 98 ? -5.598 -22.75 -24.359 1 93.62 98 ALA B O 1
ATOM 2707 N N . PRO B 1 99 ? -6.746 -23.016 -26.266 1 90.5 99 PRO B N 1
ATOM 2708 C CA . PRO B 1 99 ? -7.688 -21.969 -25.859 1 90.5 99 PRO B CA 1
ATOM 2709 C C . PRO B 1 99 ? -8.531 -22.391 -24.656 1 90.5 99 PRO B C 1
ATOM 2711 O O . PRO B 1 99 ? -8.898 -23.562 -24.516 1 90.5 99 PRO B O 1
ATOM 2714 N N . TRP B 1 100 ? -8.703 -21.547 -23.781 1 89.5 100 TRP B N 1
ATOM 2715 C CA . TRP B 1 100 ? -9.609 -21.703 -22.656 1 89.5 100 TRP B CA 1
ATOM 2716 C C . TRP B 1 100 ? -10.789 -20.734 -22.766 1 89.5 100 TRP B C 1
ATOM 2718 O O . TRP B 1 100 ? -10.625 -19.594 -23.172 1 89.5 100 TRP B O 1
ATOM 2728 N N . PRO B 1 101 ? -12.023 -21.359 -22.484 1 80.56 101 PRO B N 1
ATOM 2729 C CA . PRO B 1 101 ? -13.195 -20.469 -22.594 1 80.56 101 PRO B CA 1
ATOM 2730 C C . PRO B 1 101 ? -13.008 -19.156 -21.844 1 80.56 101 PRO B C 1
ATOM 2732 O O . PRO B 1 101 ? -12.078 -19.016 -21.047 1 80.56 101 PRO B O 1
ATOM 2735 N N . GLU B 1 102 ? -13.961 -18.328 -22 1 74.56 102 GLU B N 1
ATOM 2736 C CA . GLU B 1 102 ? -13.906 -16.984 -21.453 1 74.56 102 GLU B CA 1
ATOM 2737 C C . GLU B 1 102 ? -13.922 -17 -19.922 1 74.56 102 GLU B C 1
ATOM 2739 O O . GLU B 1 102 ? -14.445 -17.953 -19.312 1 74.56 102 GLU B O 1
ATOM 2744 N N . GLY B 1 103 ? -13.109 -16.188 -19.344 1 83.81 103 GLY B N 1
ATOM 2745 C CA . GLY B 1 103 ? -13 -16.031 -17.906 1 83.81 103 GLY B CA 1
ATOM 2746 C C . GLY B 1 103 ? -11.633 -16.406 -17.375 1 83.81 103 GLY B C 1
ATOM 2747 O O . GLY B 1 103 ? -10.672 -16.547 -18.141 1 83.81 103 GLY B O 1
ATOM 2748 N N . LEU B 1 104 ? -11.578 -16.578 -16.125 1 90.19 104 LEU B N 1
ATOM 2749 C CA . LEU B 1 104 ? -10.312 -16.906 -15.469 1 90.19 104 LEU B CA 1
ATOM 2750 C C . LEU B 1 104 ? -9.984 -18.391 -15.625 1 90.19 104 LEU B C 1
ATOM 2752 O O . LEU B 1 104 ? -10.867 -19.25 -15.516 1 90.19 104 LEU B O 1
ATOM 2756 N N . ARG B 1 105 ? -8.75 -18.719 -15.891 1 90.31 105 ARG B N 1
ATOM 2757 C CA . ARG B 1 105 ? -8.289 -20.109 -15.906 1 90.31 105 ARG B CA 1
ATOM 2758 C C . ARG B 1 105 ? -8.398 -20.734 -14.523 1 90.31 105 ARG B C 1
ATOM 2760 O O . ARG B 1 105 ? -8.938 -21.844 -14.375 1 90.31 105 ARG B O 1
ATOM 2767 N N . TYR B 1 106 ? -7.965 -19.969 -13.5 1 94.19 106 TYR B N 1
ATOM 2768 C CA . TYR B 1 106 ? -7.891 -20.5 -12.141 1 94.19 106 TYR B CA 1
ATOM 2769 C C . TYR B 1 106 ? -9.094 -20.047 -11.32 1 94.19 106 TYR B C 1
ATOM 2771 O O . TYR B 1 106 ? -8.938 -19.656 -10.164 1 94.19 106 TYR B O 1
ATOM 2779 N N . GLN B 1 107 ? -10.242 -20.172 -11.844 1 92.94 107 GLN B N 1
ATOM 2780 C CA . GLN B 1 107 ? -11.461 -19.781 -11.133 1 92.94 107 GLN B CA 1
ATOM 2781 C C . GLN B 1 107 ? -11.734 -20.719 -9.953 1 92.94 107 GLN B C 1
ATOM 2783 O O . GLN B 1 107 ? -11.602 -21.938 -10.078 1 92.94 107 GLN B O 1
ATOM 2788 N N . GLY B 1 108 ? -12.102 -20.078 -8.836 1 95.38 108 GLY B N 1
ATOM 2789 C CA . GLY B 1 108 ? -12.336 -20.891 -7.652 1 95.38 108 GLY B CA 1
ATOM 2790 C C . GLY B 1 108 ? -11.125 -21.703 -7.238 1 95.38 108 GLY B C 1
ATOM 2791 O O . GLY B 1 108 ? -10.023 -21.156 -7.094 1 95.38 108 GLY B O 1
ATOM 2792 N N . ASP B 1 109 ? -11.359 -23.031 -7.113 1 96.94 109 ASP B N 1
ATOM 2793 C CA . ASP B 1 109 ? -10.25 -23.875 -6.715 1 96.94 109 ASP B CA 1
ATOM 2794 C C . ASP B 1 109 ? -9.492 -24.406 -7.934 1 96.94 109 ASP B C 1
ATOM 2796 O O . ASP B 1 109 ? -8.594 -25.234 -7.805 1 96.94 109 ASP B O 1
ATOM 2800 N N . GLY B 1 110 ? -9.906 -24.016 -9.102 1 96.75 110 GLY B N 1
ATOM 2801 C CA . GLY B 1 110 ? -9.172 -24.266 -10.328 1 96.75 110 GLY B CA 1
ATOM 2802 C C . GLY B 1 110 ? -9.406 -25.656 -10.891 1 96.75 110 GLY B C 1
ATOM 2803 O O . GLY B 1 110 ? -8.797 -26.047 -11.891 1 96.75 110 GLY B O 1
ATOM 2804 N N . ARG B 1 111 ? -10.312 -26.453 -10.391 1 96.69 111 ARG B N 1
ATOM 2805 C CA . ARG B 1 111 ? -10.484 -27.875 -10.711 1 96.69 111 ARG B CA 1
ATOM 2806 C C . ARG B 1 111 ? -10.797 -28.062 -12.188 1 96.69 111 ARG B C 1
ATOM 2808 O O . ARG B 1 111 ? -10.195 -28.906 -12.852 1 96.69 111 ARG B O 1
ATOM 2815 N N . PRO B 1 112 ? -11.773 -27.25 -12.734 1 95.94 112 PRO B N 1
ATOM 2816 C CA . PRO B 1 112 ? -12.07 -27.484 -14.148 1 95.94 112 PRO B CA 1
ATOM 2817 C C . PRO B 1 112 ? -10.859 -27.266 -15.047 1 95.94 112 PRO B C 1
ATOM 2819 O O . PRO B 1 112 ? -10.617 -28.047 -15.969 1 95.94 112 PRO B O 1
ATOM 2822 N N . PHE B 1 113 ? -10.156 -26.328 -14.805 1 96.88 113 PHE B N 1
ATOM 2823 C CA . PHE B 1 113 ? -8.984 -26.016 -15.617 1 96.88 113 PHE B CA 1
ATOM 2824 C C . PHE B 1 113 ? -7.918 -27.078 -15.469 1 96.88 113 PHE B C 1
ATOM 2826 O O . PHE B 1 113 ? -7.367 -27.562 -16.453 1 96.88 113 PHE B O 1
ATOM 2833 N N . TRP B 1 114 ? -7.652 -27.484 -14.234 1 97.5 114 TRP B N 1
ATOM 2834 C CA . TRP B 1 114 ? -6.598 -28.469 -14.008 1 97.5 114 TRP B CA 1
ATOM 2835 C C . TRP B 1 114 ? -7.008 -29.844 -14.547 1 97.5 114 TRP B C 1
ATOM 2837 O O . TRP B 1 114 ? -6.164 -30.594 -15.023 1 97.5 114 TRP B O 1
ATOM 2847 N N . LYS B 1 115 ? -8.25 -30.125 -14.445 1 97.62 115 LYS B N 1
ATOM 2848 C CA . LYS B 1 115 ? -8.727 -31.375 -15.039 1 97.62 115 LYS B CA 1
ATOM 2849 C C . LYS B 1 115 ? -8.445 -31.422 -16.547 1 97.62 115 LYS B C 1
ATOM 2851 O O . LYS B 1 115 ? -8 -32.438 -17.062 1 97.62 115 LYS B O 1
ATOM 2856 N N . PHE B 1 116 ? -8.742 -30.328 -17.156 1 97.12 116 PHE B N 1
ATOM 2857 C CA . PHE B 1 116 ? -8.445 -30.188 -18.578 1 97.12 116 PHE B CA 1
ATOM 2858 C C . PHE B 1 116 ? -6.953 -30.359 -18.828 1 97.12 116 PHE B C 1
ATOM 2860 O O . PHE B 1 116 ? -6.547 -31.125 -19.703 1 97.12 116 PHE B O 1
ATOM 2867 N N . ILE B 1 117 ? -6.07 -29.641 -18.062 1 97.69 117 ILE B N 1
ATOM 2868 C CA . ILE B 1 117 ? -4.621 -29.672 -18.234 1 97.69 117 ILE B CA 1
ATOM 2869 C C . ILE B 1 117 ? -4.102 -31.094 -18.047 1 97.69 117 ILE B C 1
ATOM 2871 O O . ILE B 1 117 ? -3.33 -31.594 -18.875 1 97.69 117 ILE B O 1
ATOM 2875 N N . VAL B 1 118 ? -4.551 -31.734 -17 1 98.31 118 VAL B N 1
ATOM 2876 C CA . VAL B 1 118 ? -4.094 -33.094 -16.703 1 98.31 118 VAL B CA 1
ATOM 2877 C C . VAL B 1 118 ? -4.484 -34.031 -17.828 1 98.31 118 VAL B C 1
ATOM 2879 O O . VAL B 1 118 ? -3.66 -34.812 -18.312 1 98.31 118 VAL B O 1
ATOM 2882 N N . SER B 1 119 ? -5.68 -33.938 -18.281 1 97.94 119 SER B N 1
ATOM 2883 C CA . SER B 1 119 ? -6.18 -34.812 -19.328 1 97.94 119 SER B CA 1
ATOM 2884 C C . SER B 1 119 ? -5.414 -34.594 -20.641 1 97.94 119 SER B C 1
ATOM 2886 O O . SER B 1 119 ? -4.973 -35.562 -21.266 1 97.94 119 SER B O 1
ATOM 2888 N N . VAL B 1 120 ? -5.199 -33.375 -21 1 97.5 120 VAL B N 1
ATOM 2889 C CA . VAL B 1 120 ? -4.547 -33.062 -22.281 1 97.5 120 VAL B CA 1
ATOM 2890 C C . VAL B 1 120 ? -3.059 -33.406 -22.188 1 97.5 120 VAL B C 1
ATOM 2892 O O . VAL B 1 120 ? -2.482 -33.969 -23.109 1 97.5 120 VAL B O 1
ATOM 2895 N N . ALA B 1 121 ? -2.461 -33.156 -21.078 1 98.25 121 ALA B N 1
ATOM 2896 C CA . ALA B 1 121 ? -1.018 -33.312 -20.938 1 98.25 121 ALA B CA 1
ATOM 2897 C C . ALA B 1 121 ? -0.649 -34.812 -20.875 1 98.25 121 ALA B C 1
ATOM 2899 O O . ALA B 1 121 ? 0.42 -35.188 -21.359 1 98.25 121 ALA B O 1
ATOM 2900 N N . THR B 1 122 ? -1.572 -35.656 -20.406 1 98.44 122 THR B N 1
ATOM 2901 C CA . THR B 1 122 ? -1.197 -37.031 -20.141 1 98.44 122 THR B CA 1
ATOM 2902 C C . THR B 1 122 ? -1.965 -38 -21.062 1 98.44 122 THR B C 1
ATOM 2904 O O . THR B 1 122 ? -1.58 -39.156 -21.234 1 98.44 122 THR B O 1
ATOM 2907 N N . GLY B 1 123 ? -3.088 -37.5 -21.5 1 97.12 123 GLY B N 1
ATOM 2908 C CA . GLY B 1 123 ? -3.971 -38.375 -22.266 1 97.12 123 GLY B CA 1
ATOM 2909 C C . GLY B 1 123 ? -4.867 -39.25 -21.406 1 97.12 123 GLY B C 1
ATOM 2910 O O . GLY B 1 123 ? -5.523 -40.156 -21.906 1 97.12 123 GLY B O 1
ATOM 2911 N N . CYS B 1 124 ? -4.863 -39 -20.141 1 97.56 124 CYS B N 1
ATOM 2912 C CA . CYS B 1 124 ? -5.656 -39.781 -19.203 1 97.56 124 CYS B CA 1
ATOM 2913 C C . CYS B 1 124 ? -6.738 -38.906 -18.547 1 97.56 124 CYS B C 1
ATOM 2915 O O . CYS B 1 124 ? -6.434 -37.906 -17.891 1 97.56 124 CYS B O 1
ATOM 2917 N N . SER B 1 125 ? -7.996 -39.281 -18.656 1 96.56 125 SER B N 1
ATOM 2918 C CA . SER B 1 125 ? -9.109 -38.5 -18.125 1 96.56 125 SER B CA 1
ATOM 2919 C C . SER B 1 125 ? -9.766 -39.219 -16.938 1 96.56 125 SER B C 1
ATOM 2921 O O . SER B 1 125 ? -10.875 -38.875 -16.547 1 96.56 125 SER B O 1
ATOM 2923 N N . GLU B 1 126 ? -9.078 -40.188 -16.406 1 97.31 126 GLU B N 1
ATOM 2924 C CA . GLU B 1 126 ? -9.617 -40.906 -15.242 1 97.31 126 GLU B CA 1
ATOM 2925 C C . GLU B 1 126 ? -9.742 -39.969 -14.039 1 97.31 126 GLU B C 1
ATOM 2927 O O . GLU B 1 126 ? -8.781 -39.281 -13.68 1 97.31 126 GLU B O 1
ATOM 2932 N N . GLU B 1 127 ? -10.875 -40 -13.336 1 98 127 GLU B N 1
ATOM 2933 C CA . GLU B 1 127 ? -11.164 -39.094 -12.234 1 98 127 GLU B CA 1
ATOM 2934 C C . GLU B 1 127 ? -10.234 -39.344 -11.055 1 98 127 GLU B C 1
ATOM 2936 O O . GLU B 1 127 ? -9.773 -38.406 -10.406 1 98 127 GLU B O 1
ATOM 2941 N N . GLY B 1 128 ? -10.039 -40.562 -10.766 1 98.25 128 GLY B N 1
ATOM 2942 C CA . GLY B 1 128 ? -9.141 -40.875 -9.664 1 98.25 128 GLY B CA 1
ATOM 2943 C C . GLY B 1 128 ? -7.73 -40.375 -9.875 1 98.25 128 GLY B C 1
ATOM 2944 O O . GLY B 1 128 ? -7.09 -39.875 -8.938 1 98.25 128 GLY B O 1
ATOM 2945 N N . TYR B 1 129 ? -7.227 -40.562 -11.125 1 98.25 129 TYR B N 1
ATOM 2946 C CA . TYR B 1 129 ? -5.906 -40.062 -11.469 1 98.25 129 TYR B CA 1
ATOM 2947 C C . TYR B 1 129 ? -5.844 -38.562 -11.273 1 98.25 129 TYR B C 1
ATOM 2949 O O . TYR B 1 129 ? -4.941 -38.031 -10.602 1 98.25 129 TYR B O 1
ATOM 2957 N N . PHE B 1 130 ? -6.848 -37.844 -11.727 1 98.56 130 PHE B N 1
ATOM 2958 C CA . PHE B 1 130 ? -6.914 -36.406 -11.594 1 98.56 130 PHE B CA 1
ATOM 2959 C C . PHE B 1 130 ? -6.918 -36 -10.117 1 98.56 130 PHE B C 1
ATOM 2961 O O . PHE B 1 130 ? -6.137 -35.125 -9.703 1 98.56 130 PHE B O 1
ATOM 2968 N N . GLU B 1 131 ? -7.766 -36.562 -9.375 1 98.62 131 GLU B N 1
ATOM 2969 C CA . GLU B 1 131 ? -7.926 -36.188 -7.977 1 98.62 131 GLU B CA 1
ATOM 2970 C C . GLU B 1 131 ? -6.625 -36.375 -7.199 1 98.62 131 GLU B C 1
ATOM 2972 O O . GLU B 1 131 ? -6.266 -35.562 -6.363 1 98.62 131 GLU B O 1
ATOM 2977 N N . GLU B 1 132 ? -5.961 -37.438 -7.5 1 98.5 132 GLU B N 1
ATOM 2978 C CA . GLU B 1 132 ? -4.715 -37.688 -6.785 1 98.5 132 GLU B CA 1
ATOM 2979 C C . GLU B 1 132 ? -3.648 -36.656 -7.141 1 98.5 132 GLU B C 1
ATOM 2981 O O . GLU B 1 132 ? -2.943 -36.156 -6.262 1 98.5 132 GLU B O 1
ATOM 2986 N N . VAL B 1 133 ? -3.518 -36.344 -8.406 1 98.5 133 VAL B N 1
ATOM 2987 C CA . VAL B 1 133 ? -2.572 -35.344 -8.844 1 98.5 133 VAL B CA 1
ATOM 2988 C C . VAL B 1 133 ? -2.945 -33.969 -8.234 1 98.5 133 VAL B C 1
ATOM 2990 O O . VAL B 1 133 ? -2.084 -33.281 -7.715 1 98.5 133 VAL B O 1
ATOM 2993 N N . TYR B 1 134 ? -4.227 -33.656 -8.297 1 98.44 134 TYR B N 1
ATOM 2994 C CA . TYR B 1 134 ? -4.766 -32.406 -7.785 1 98.44 134 TYR B CA 1
ATOM 2995 C C . TYR B 1 134 ? -4.461 -32.25 -6.301 1 98.44 134 TYR B C 1
ATOM 2997 O O . TYR B 1 134 ? -3.969 -31.188 -5.875 1 98.44 134 TYR B O 1
ATOM 3005 N N . GLN B 1 135 ? -4.645 -33.281 -5.52 1 98.19 135 GLN B N 1
ATOM 3006 C CA . GLN B 1 135 ? -4.395 -33.219 -4.082 1 98.19 135 GLN B CA 1
ATOM 3007 C C . GLN B 1 135 ? -2.896 -33.188 -3.789 1 98.19 135 GLN B C 1
ATOM 3009 O O . GLN 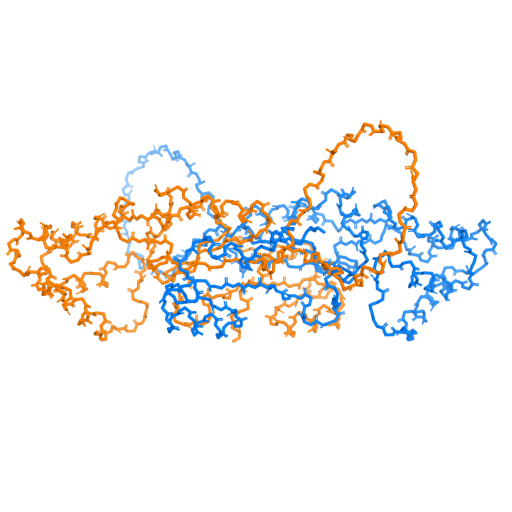B 1 135 ? -2.475 -32.531 -2.816 1 98.19 135 GLN B O 1
ATOM 3014 N N . HIS B 1 136 ? -2.135 -33.844 -4.59 1 98.25 136 HIS B N 1
ATOM 3015 C CA . HIS B 1 136 ? -0.687 -33.812 -4.422 1 98.25 136 HIS B CA 1
ATOM 3016 C C . HIS B 1 136 ? -0.167 -32.375 -4.438 1 98.25 136 HIS B C 1
ATOM 3018 O O . HIS B 1 136 ? 0.604 -31.984 -3.557 1 98.25 136 HIS B O 1
ATOM 3024 N N . TYR B 1 137 ? -0.674 -31.594 -5.312 1 97.94 137 TYR B N 1
ATOM 3025 C CA . TYR B 1 137 ? -0.138 -30.25 -5.488 1 97.94 137 TYR B CA 1
ATOM 3026 C C . TYR B 1 137 ? -0.862 -29.25 -4.594 1 97.94 137 TYR B C 1
ATOM 3028 O O . TYR B 1 137 ? -0.489 -28.078 -4.535 1 97.94 137 TYR B O 1
ATOM 3036 N N . ALA B 1 138 ? -1.888 -29.672 -3.912 1 96.69 138 ALA B N 1
ATOM 3037 C CA . ALA B 1 138 ? -2.504 -28.875 -2.855 1 96.69 138 ALA B CA 1
ATOM 3038 C C . ALA B 1 138 ? -1.692 -28.953 -1.565 1 96.69 138 ALA B C 1
ATOM 3040 O O . ALA B 1 138 ? -1.928 -28.188 -0.63 1 96.69 138 ALA B O 1
ATOM 3041 N N . ASN B 1 139 ? -0.759 -29.812 -1.578 1 96.31 139 ASN B N 1
ATOM 3042 C CA . ASN B 1 139 ? 0.112 -30.031 -0.426 1 96.31 139 ASN B CA 1
ATOM 3043 C C . ASN B 1 139 ? 1.433 -29.281 -0.58 1 96.31 139 ASN B C 1
ATOM 3045 O O . ASN B 1 139 ? 2.076 -29.359 -1.628 1 96.31 139 ASN B O 1
ATOM 3049 N N . GLY B 1 140 ? 1.81 -28.656 0.511 1 96.06 140 GLY B N 1
ATOM 3050 C CA . GLY B 1 140 ? 3.031 -27.859 0.507 1 96.06 140 GLY B CA 1
ATOM 3051 C C . GLY B 1 140 ? 4.27 -28.688 0.205 1 96.06 140 GLY B C 1
ATOM 3052 O O . GLY B 1 140 ? 5.277 -28.141 -0.267 1 96.06 140 GLY B O 1
ATOM 3053 N N . ASP B 1 141 ? 4.254 -29.969 0.418 1 96.31 141 ASP B N 1
ATOM 3054 C CA . ASP B 1 141 ? 5.41 -30.828 0.21 1 96.31 141 ASP B CA 1
ATOM 3055 C C . ASP B 1 141 ? 5.77 -30.922 -1.271 1 96.31 141 ASP B C 1
ATOM 3057 O O . ASP B 1 141 ? 6.883 -31.312 -1.621 1 96.31 141 ASP B O 1
ATOM 3061 N N . ALA B 1 142 ? 4.852 -30.641 -2.098 1 97.94 142 ALA B N 1
ATOM 3062 C CA . ALA B 1 142 ? 5.094 -30.688 -3.537 1 97.94 142 ALA B CA 1
ATOM 3063 C C . ALA B 1 142 ? 5.867 -29.453 -4.008 1 97.94 142 ALA B C 1
ATOM 3065 O O . ALA B 1 142 ? 6.273 -29.375 -5.168 1 97.94 142 ALA B O 1
ATOM 3066 N N . TRP B 1 143 ? 6.09 -28.547 -3.096 1 97.69 143 TRP B N 1
ATOM 3067 C CA . TRP B 1 143 ? 6.719 -27.281 -3.408 1 97.69 143 TRP B CA 1
ATOM 3068 C C . TRP B 1 143 ? 7.934 -27.031 -2.52 1 97.69 143 TRP B C 1
ATOM 3070 O O . TRP B 1 143 ? 8.102 -27.703 -1.493 1 97.69 143 TRP B O 1
ATOM 3080 N N . ARG B 1 144 ? 8.781 -26.125 -2.918 1 97.06 144 ARG B N 1
ATOM 3081 C CA . ARG B 1 144 ? 9.898 -25.625 -2.115 1 97.06 144 ARG B CA 1
ATOM 3082 C C . ARG B 1 144 ? 10.133 -24.141 -2.359 1 97.06 144 ARG B C 1
ATOM 3084 O O . ARG B 1 144 ? 9.805 -23.625 -3.428 1 97.06 144 ARG B O 1
ATOM 3091 N N . LEU B 1 145 ? 10.656 -23.484 -1.38 1 97.12 145 LEU B N 1
ATOM 3092 C CA . LEU B 1 145 ? 11.086 -22.109 -1.515 1 97.12 145 LEU B CA 1
ATOM 3093 C C . LEU B 1 145 ? 12.523 -22.031 -2.029 1 97.12 145 LEU B C 1
ATOM 3095 O O . LEU B 1 145 ? 13.336 -22.906 -1.749 1 97.12 145 LEU B O 1
ATOM 3099 N N . PRO B 1 146 ? 12.82 -20.922 -2.824 1 95.69 146 PRO B N 1
ATOM 3100 C CA . PRO B 1 146 ? 14.227 -20.703 -3.164 1 95.69 146 PRO B CA 1
ATOM 3101 C C . PRO B 1 146 ? 15.109 -20.547 -1.931 1 95.69 146 PRO B C 1
ATOM 3103 O O . PRO B 1 146 ? 14.625 -20.172 -0.859 1 95.69 146 PRO B O 1
ATOM 3106 N N . ALA B 1 147 ? 16.359 -20.766 -2.146 1 91.94 147 ALA B N 1
ATOM 3107 C CA . ALA B 1 147 ? 17.328 -20.672 -1.054 1 91.94 147 ALA B CA 1
ATOM 3108 C C . ALA B 1 147 ? 17.234 -19.328 -0.349 1 91.94 147 ALA B C 1
ATOM 3110 O O . ALA B 1 147 ? 17.156 -18.281 -1.002 1 91.94 147 ALA B O 1
ATOM 3111 N N . GLU B 1 148 ? 17.094 -19.391 0.966 1 92.62 148 GLU B N 1
ATOM 3112 C CA . GLU B 1 148 ? 17.156 -18.25 1.886 1 92.62 148 GLU B CA 1
ATOM 3113 C C . GLU B 1 148 ? 15.977 -17.312 1.681 1 92.62 148 GLU B C 1
ATOM 3115 O O . GLU B 1 148 ? 15.984 -16.172 2.18 1 92.62 148 GLU B O 1
ATOM 3120 N N . ALA B 1 149 ? 15.008 -17.703 0.917 1 96.12 149 ALA B N 1
ATOM 3121 C CA . ALA B 1 149 ? 13.883 -16.812 0.617 1 96.12 149 ALA B CA 1
ATOM 3122 C C . ALA B 1 149 ? 13.188 -16.359 1.896 1 96.12 149 ALA B C 1
ATOM 3124 O O . ALA B 1 149 ? 12.969 -15.164 2.1 1 96.12 149 ALA B O 1
ATOM 3125 N N . SER B 1 150 ? 12.93 -17.297 2.756 1 96.69 150 SER B N 1
ATOM 3126 C CA . SER B 1 150 ? 12.195 -16.984 3.982 1 96.69 150 SER B CA 1
ATOM 3127 C C . SER B 1 150 ? 12.969 -15.992 4.848 1 96.69 150 SER B C 1
ATOM 3129 O O . SER B 1 150 ? 12.414 -14.992 5.309 1 96.69 150 SER B O 1
ATOM 3131 N N . ASP B 1 151 ? 14.211 -16.234 5.047 1 96.06 151 ASP B N 1
ATOM 3132 C CA . ASP B 1 151 ? 15.047 -15.367 5.875 1 96.06 151 ASP B CA 1
ATOM 3133 C C . ASP B 1 151 ? 15.156 -13.969 5.27 1 96.06 151 ASP B C 1
ATOM 3135 O O . ASP B 1 151 ? 15.07 -12.969 5.988 1 96.06 151 ASP B O 1
ATOM 3139 N N . ILE B 1 152 ? 15.336 -13.977 4.043 1 94.75 152 ILE B N 1
ATOM 3140 C CA . ILE B 1 152 ? 15.539 -12.703 3.352 1 94.75 152 ILE B CA 1
ATOM 3141 C C . ILE B 1 152 ? 14.242 -11.898 3.377 1 94.75 152 ILE B C 1
ATOM 3143 O O . ILE B 1 152 ? 14.258 -10.688 3.6 1 94.75 152 ILE B O 1
ATOM 3147 N N . LEU B 1 153 ? 13.133 -12.508 3.158 1 96.56 153 LEU B N 1
ATOM 3148 C CA . LEU B 1 153 ? 11.852 -11.828 3.234 1 96.56 153 LEU B CA 1
ATOM 3149 C C . LEU B 1 153 ? 11.602 -11.281 4.637 1 96.56 153 LEU B C 1
ATOM 3151 O O . LEU B 1 153 ? 11.086 -10.18 4.797 1 96.56 153 LEU B O 1
ATOM 3155 N N . SER B 1 154 ? 11.977 -12.047 5.609 1 95.88 154 SER B N 1
ATOM 3156 C CA . SER B 1 154 ? 11.867 -11.594 6.992 1 95.88 154 SER B CA 1
ATOM 3157 C C . SER B 1 154 ? 12.711 -10.352 7.23 1 95.88 154 SER B C 1
ATOM 3159 O O . SER B 1 154 ? 12.25 -9.391 7.855 1 95.88 154 SER B O 1
ATOM 3161 N N . ASN B 1 155 ? 13.906 -10.383 6.738 1 93.38 155 ASN B N 1
ATOM 3162 C CA . ASN B 1 155 ? 14.797 -9.234 6.863 1 93.38 155 ASN B CA 1
ATOM 3163 C C . ASN B 1 155 ? 14.203 -7.996 6.184 1 93.38 155 ASN B C 1
ATOM 3165 O O . ASN B 1 155 ? 14.281 -6.891 6.723 1 93.38 155 ASN B O 1
ATOM 3169 N N . LEU B 1 156 ? 13.711 -8.211 5.012 1 92.56 156 LEU B N 1
ATOM 3170 C CA . LEU B 1 156 ? 13.102 -7.105 4.281 1 92.56 156 LEU B CA 1
ATOM 3171 C C . LEU B 1 156 ? 11.922 -6.52 5.059 1 92.56 156 LEU B C 1
ATOM 3173 O O . LEU B 1 156 ? 11.797 -5.301 5.176 1 92.56 156 LEU B O 1
ATOM 3177 N N . LYS B 1 157 ? 11.156 -7.379 5.555 1 90.56 157 LYS B N 1
ATOM 3178 C CA . LYS B 1 157 ? 10.023 -6.945 6.371 1 90.56 157 LYS B CA 1
ATOM 3179 C C . LYS B 1 157 ? 10.5 -6.137 7.578 1 90.56 157 LYS B C 1
ATOM 3181 O O . LYS B 1 157 ? 9.938 -5.082 7.883 1 90.56 157 LYS B O 1
ATOM 3186 N N . ASP B 1 158 ? 11.484 -6.594 8.234 1 89.06 158 ASP B N 1
ATOM 3187 C CA . ASP B 1 158 ? 12.031 -5.934 9.422 1 89.06 158 ASP B CA 1
ATOM 3188 C C . ASP B 1 158 ? 12.594 -4.555 9.07 1 89.06 158 ASP B C 1
ATOM 3190 O O . ASP B 1 158 ? 12.633 -3.664 9.922 1 89.06 158 ASP B O 1
ATOM 3194 N N . SER B 1 159 ? 13.016 -4.453 7.867 1 86 159 SER B N 1
ATOM 3195 C CA . SER B 1 159 ? 13.562 -3.178 7.418 1 86 159 SER B CA 1
ATOM 3196 C C . SER B 1 159 ? 12.453 -2.205 7.027 1 86 159 SER B C 1
ATOM 3198 O O . SER B 1 159 ? 12.727 -1.086 6.59 1 86 159 SER B O 1
ATOM 3200 N N . GLY B 1 160 ? 11.25 -2.697 7.098 1 82.06 160 GLY B N 1
ATOM 3201 C CA . GLY B 1 160 ? 10.117 -1.818 6.852 1 82.06 160 GLY B CA 1
ATOM 3202 C C . GLY B 1 160 ? 9.523 -1.985 5.469 1 82.06 160 GLY B C 1
ATOM 3203 O O . GLY B 1 160 ? 8.57 -1.287 5.109 1 82.06 160 GLY B O 1
ATOM 3204 N N . VAL B 1 161 ? 10.062 -2.883 4.641 1 87 161 VAL B N 1
ATOM 3205 C CA . VAL B 1 161 ? 9.547 -3.146 3.301 1 87 161 VAL B CA 1
ATOM 3206 C C . VAL B 1 161 ? 8.234 -3.916 3.398 1 87 161 VAL B C 1
ATOM 3208 O O . VAL B 1 161 ? 8.133 -4.891 4.145 1 87 161 VAL B O 1
ATOM 3211 N N . LYS B 1 162 ? 7.207 -3.445 2.693 1 87.62 162 LYS B N 1
ATOM 3212 C CA . LYS B 1 162 ? 5.953 -4.184 2.613 1 87.62 162 LYS B CA 1
ATOM 3213 C C . LYS B 1 162 ? 6.039 -5.305 1.577 1 87.62 162 LYS B C 1
ATOM 3215 O O . LYS B 1 162 ? 6.609 -5.117 0.501 1 87.62 162 LYS B O 1
ATOM 3220 N N . LEU B 1 163 ? 5.551 -6.406 1.985 1 93.69 163 LEU B N 1
ATOM 3221 C CA . LEU B 1 163 ? 5.652 -7.59 1.138 1 93.69 163 LEU B CA 1
ATOM 3222 C C . LEU B 1 163 ? 4.266 -8.086 0.734 1 93.69 163 LEU B C 1
ATOM 3224 O O . LEU B 1 163 ? 3.355 -8.141 1.562 1 93.69 163 LEU B O 1
ATOM 3228 N N . ALA B 1 164 ? 4.055 -8.43 -0.588 1 94.81 164 ALA B N 1
ATOM 3229 C CA . ALA B 1 164 ? 2.801 -9.023 -1.049 1 94.81 164 ALA B CA 1
ATOM 3230 C C . ALA B 1 164 ? 3.057 -10.102 -2.094 1 94.81 164 ALA B C 1
ATOM 3232 O O . ALA B 1 164 ? 4.055 -10.055 -2.818 1 94.81 164 ALA B O 1
ATOM 3233 N N . VAL B 1 165 ? 2.211 -11.047 -2.104 1 97.38 165 VAL B N 1
ATOM 3234 C CA . VAL B 1 165 ? 2.148 -12 -3.209 1 97.38 165 VAL B CA 1
ATOM 3235 C C . VAL B 1 165 ? 1.082 -11.562 -4.211 1 97.38 165 VAL B C 1
ATOM 3237 O O . VAL B 1 165 ? -0.014 -11.148 -3.818 1 97.38 165 VAL B O 1
ATOM 3240 N N . VAL B 1 166 ? 1.409 -11.484 -5.5 1 97.12 166 VAL B N 1
ATOM 3241 C CA . VAL B 1 166 ? 0.472 -11.242 -6.59 1 97.12 166 VAL B CA 1
ATOM 3242 C C . VAL B 1 166 ? 0.589 -12.352 -7.633 1 97.12 166 VAL B C 1
ATOM 3244 O O . VAL B 1 166 ? 1.565 -12.406 -8.383 1 97.12 166 VAL B O 1
ATOM 3247 N N . SER B 1 167 ? -0.466 -13.164 -7.676 1 97.69 167 SER B N 1
ATOM 3248 C CA . SER B 1 167 ? -0.251 -14.375 -8.469 1 97.69 167 SER B CA 1
ATOM 3249 C C . SER B 1 167 ? -1.522 -14.789 -9.195 1 97.69 167 SER B C 1
ATOM 3251 O O . SER B 1 167 ? -2.621 -14.688 -8.648 1 97.69 167 SER B O 1
ATOM 3253 N N . ASN B 1 168 ? -1.344 -15.172 -10.516 1 96.75 168 ASN B N 1
ATOM 3254 C CA . ASN B 1 168 ? -2.35 -16 -11.172 1 96.75 168 ASN B CA 1
ATOM 3255 C C . ASN B 1 168 ? -2.412 -17.391 -10.555 1 96.75 168 ASN B C 1
ATOM 3257 O O . ASN B 1 168 ? -1.56 -18.25 -10.828 1 96.75 168 ASN B O 1
ATOM 3261 N N . PHE B 1 169 ? -3.428 -17.594 -9.641 1 97.56 169 PHE B N 1
ATOM 3262 C CA . PHE B 1 169 ? -3.541 -18.828 -8.898 1 97.56 169 PHE B CA 1
ATOM 3263 C C . PHE B 1 169 ? -4.98 -19.078 -8.461 1 97.56 169 PHE B C 1
ATOM 3265 O O . PHE B 1 169 ? -5.844 -18.219 -8.648 1 97.56 169 PHE B O 1
ATOM 3272 N N . ASP B 1 170 ? -5.234 -20.281 -8.047 1 97.38 170 ASP B N 1
ATOM 3273 C CA . ASP B 1 170 ? -6.566 -20.594 -7.539 1 97.38 170 ASP B CA 1
ATOM 3274 C C . ASP B 1 170 ? -6.629 -20.406 -6.023 1 97.38 170 ASP B C 1
ATOM 3276 O O . ASP B 1 170 ? -5.652 -19.984 -5.402 1 97.38 170 ASP B O 1
ATOM 3280 N N . THR B 1 171 ? -7.754 -20.641 -5.344 1 97.19 171 THR B N 1
ATOM 3281 C CA . THR B 1 171 ? -8.023 -20.281 -3.959 1 97.19 171 THR B CA 1
ATOM 3282 C C . THR B 1 171 ? -7.215 -21.141 -3 1 97.19 171 THR B C 1
ATOM 3284 O O . THR B 1 171 ? -7.227 -20.922 -1.789 1 97.19 171 THR B O 1
ATOM 3287 N N . ARG B 1 172 ? -6.379 -22.062 -3.445 1 97.12 172 ARG B N 1
ATOM 3288 C CA . ARG B 1 172 ? -5.586 -22.938 -2.594 1 97.12 172 ARG B CA 1
ATOM 3289 C C . ARG B 1 172 ? -4.266 -22.281 -2.207 1 97.12 172 ARG B C 1
ATOM 3291 O O . ARG B 1 172 ? -3.566 -22.766 -1.31 1 97.12 172 ARG B O 1
ATOM 3298 N N . LEU B 1 173 ? -3.934 -21.219 -2.785 1 97.88 173 LEU B N 1
ATOM 3299 C CA . LEU B 1 173 ? -2.604 -20.641 -2.633 1 97.88 173 LEU B CA 1
ATOM 3300 C C . LEU B 1 173 ? -2.334 -20.266 -1.176 1 97.88 173 LEU B C 1
ATOM 3302 O O . LEU B 1 173 ? -1.254 -20.547 -0.652 1 97.88 173 LEU B O 1
ATOM 3306 N N . ARG B 1 174 ? -3.256 -19.625 -0.521 1 96.25 174 ARG B N 1
ATOM 3307 C CA . ARG B 1 174 ? -3.025 -19.188 0.852 1 96.25 174 ARG B CA 1
ATOM 3308 C C . ARG B 1 174 ? -2.693 -20.375 1.753 1 96.25 174 ARG B C 1
ATOM 3310 O O . ARG B 1 174 ? -1.777 -20.297 2.576 1 96.25 174 ARG B O 1
ATOM 3317 N N . LYS B 1 175 ? -3.463 -21.438 1.594 1 96.62 175 LYS B N 1
ATOM 3318 C CA . LYS B 1 175 ? -3.215 -22.641 2.385 1 96.62 175 LYS B CA 1
ATOM 3319 C C . LYS B 1 175 ? -1.825 -23.203 2.102 1 96.62 175 LYS B C 1
ATOM 3321 O O . LYS B 1 175 ? -1.15 -23.688 3.012 1 96.62 175 LYS B O 1
ATOM 3326 N N . LEU B 1 176 ? -1.436 -23.188 0.894 1 97.19 176 LEU B N 1
ATOM 3327 C CA . LEU B 1 176 ? -0.101 -23.641 0.518 1 97.19 176 LEU B CA 1
ATOM 3328 C C . LEU B 1 176 ? 0.973 -22.797 1.203 1 97.19 176 LEU B C 1
ATOM 3330 O O . LEU B 1 176 ? 1.941 -23.344 1.74 1 97.19 176 LEU B O 1
ATOM 3334 N N . LEU B 1 177 ? 0.802 -21.484 1.236 1 97.62 177 LEU B N 1
ATOM 3335 C CA . LEU B 1 177 ? 1.761 -20.594 1.87 1 97.62 177 LEU B CA 1
ATOM 3336 C C . LEU B 1 177 ? 1.798 -20.812 3.379 1 97.62 177 LEU B C 1
ATOM 3338 O O . LEU B 1 177 ? 2.855 -20.703 4 1 97.62 177 LEU B O 1
ATOM 3342 N N . GLU B 1 178 ? 0.678 -21.109 3.926 1 97.25 178 GLU B N 1
ATOM 3343 C CA . GLU B 1 178 ? 0.619 -21.453 5.344 1 97.25 178 GLU B CA 1
ATOM 3344 C C . GLU B 1 178 ? 1.423 -22.719 5.641 1 97.25 178 GLU B C 1
ATOM 3346 O O . GLU B 1 178 ? 2.189 -22.75 6.605 1 97.25 178 GLU B O 1
ATOM 3351 N N . HIS B 1 179 ? 1.157 -23.672 4.828 1 96.56 179 HIS B N 1
ATOM 3352 C CA . HIS B 1 179 ? 1.867 -24.938 4.996 1 96.56 179 HIS B CA 1
ATOM 3353 C C . HIS B 1 179 ? 3.377 -24.734 4.926 1 96.56 179 HIS B C 1
ATOM 3355 O O . HIS B 1 179 ? 4.129 -25.391 5.656 1 96.56 179 HIS B O 1
ATOM 3361 N N . LEU B 1 180 ? 3.805 -23.859 4.148 1 96.88 180 LEU B N 1
ATOM 3362 C CA . LEU B 1 180 ? 5.227 -23.594 3.963 1 96.88 180 LEU B CA 1
ATOM 3363 C C . LEU B 1 180 ? 5.73 -22.594 4.996 1 96.88 180 LEU B C 1
ATOM 3365 O O . LEU B 1 180 ? 6.898 -22.203 4.973 1 96.88 180 LEU B O 1
ATOM 3369 N N . ASN B 1 181 ? 4.895 -22.062 5.824 1 96.81 181 ASN B N 1
ATOM 3370 C CA . ASN B 1 181 ? 5.188 -21.188 6.957 1 96.81 181 ASN B CA 1
ATOM 3371 C C . ASN B 1 181 ? 5.762 -19.844 6.504 1 96.81 181 ASN B C 1
ATOM 3373 O O . ASN B 1 181 ? 6.738 -19.359 7.074 1 96.81 181 ASN B O 1
ATOM 3377 N N . VAL B 1 182 ? 5.121 -19.281 5.434 1 97.12 182 VAL B N 1
ATOM 3378 C CA . VAL B 1 182 ? 5.645 -17.984 4.98 1 97.12 182 VAL B CA 1
ATOM 3379 C C . VAL B 1 182 ? 4.504 -16.984 4.867 1 97.12 182 VAL B C 1
ATOM 3381 O O . VAL B 1 182 ? 4.738 -15.797 4.637 1 97.12 182 VAL B O 1
ATOM 3384 N N . VAL B 1 183 ? 3.256 -17.422 5.062 1 97.25 183 VAL B N 1
ATOM 3385 C CA . VAL B 1 183 ? 2.109 -16.547 4.832 1 97.25 183 VAL B CA 1
ATOM 3386 C C . VAL B 1 183 ? 2.193 -15.336 5.75 1 97.25 183 VAL B C 1
ATOM 3388 O O . VAL B 1 183 ? 1.799 -14.234 5.367 1 97.25 183 VAL B O 1
ATOM 3391 N N . HIS B 1 184 ? 2.771 -15.469 6.965 1 94.75 184 HIS B N 1
ATOM 3392 C CA . HIS B 1 184 ? 2.83 -14.414 7.973 1 94.75 184 HIS B CA 1
ATOM 3393 C C . HIS B 1 184 ? 3.791 -13.305 7.559 1 94.75 184 HIS B C 1
ATOM 3395 O O . HIS B 1 184 ? 3.775 -12.219 8.133 1 94.75 184 HIS B O 1
ATOM 3401 N N . LEU B 1 185 ? 4.652 -13.57 6.621 1 95.06 185 LEU B N 1
ATOM 3402 C CA . LEU B 1 185 ? 5.629 -12.586 6.164 1 95.06 185 LEU B CA 1
ATOM 3403 C C . LEU B 1 185 ? 4.977 -11.547 5.266 1 95.06 185 LEU B C 1
ATOM 3405 O O . LEU B 1 185 ? 5.527 -10.461 5.066 1 95.06 185 LEU B O 1
ATOM 3409 N N . PHE B 1 186 ? 3.797 -11.875 4.773 1 94.25 186 PHE B N 1
ATOM 3410 C CA . PHE B 1 186 ? 3.215 -11.031 3.738 1 94.25 186 PHE B CA 1
ATOM 3411 C C . PHE B 1 186 ? 2.113 -10.148 4.312 1 94.25 186 PHE B C 1
ATOM 3413 O O . PHE B 1 186 ? 1.302 -10.609 5.121 1 94.25 186 PHE B O 1
ATOM 3420 N N . ASP B 1 187 ? 2.145 -8.93 3.902 1 86.44 187 ASP B N 1
ATOM 3421 C CA . ASP B 1 187 ? 1.111 -7.977 4.289 1 86.44 187 ASP B CA 1
ATOM 3422 C C . ASP B 1 187 ? -0.17 -8.195 3.488 1 86.44 187 ASP B C 1
ATOM 3424 O O . ASP B 1 187 ? -1.257 -7.816 3.926 1 86.44 187 ASP B O 1
ATOM 3428 N N . ALA B 1 188 ? -0.064 -8.797 2.283 1 88.5 188 ALA B N 1
ATOM 3429 C CA . ALA B 1 188 ? -1.209 -9.117 1.433 1 88.5 188 ALA B CA 1
ATOM 3430 C C . ALA B 1 188 ? -0.909 -10.305 0.53 1 88.5 188 ALA B C 1
ATOM 3432 O O . ALA B 1 188 ? 0.234 -10.508 0.111 1 88.5 188 ALA B O 1
ATOM 3433 N N . VAL B 1 189 ? -1.897 -11.07 0.3 1 94.19 189 VAL B N 1
ATOM 3434 C CA . VAL B 1 189 ? -1.87 -12.148 -0.683 1 94.19 189 VAL B CA 1
ATOM 3435 C C . VAL B 1 189 ? -2.982 -11.938 -1.709 1 94.19 189 VAL B C 1
ATOM 3437 O O . VAL B 1 189 ? -4.16 -12.133 -1.403 1 94.19 189 VAL B O 1
ATOM 3440 N N . ILE B 1 190 ? -2.562 -11.594 -2.924 1 93.94 190 ILE B N 1
ATOM 3441 C CA . ILE B 1 190 ? -3.5 -11.281 -4 1 93.94 190 ILE B CA 1
ATOM 3442 C C . ILE B 1 190 ? -3.547 -12.445 -4.988 1 93.94 190 ILE B C 1
ATOM 3444 O O . ILE B 1 190 ? -2.572 -12.703 -5.699 1 93.94 190 ILE B O 1
ATOM 3448 N N . VAL B 1 191 ? -4.699 -13.023 -4.988 1 96 191 VAL B N 1
ATOM 3449 C CA . VAL B 1 191 ? -4.898 -14.211 -5.812 1 96 191 VAL B CA 1
ATOM 3450 C C . VAL B 1 191 ? -5.918 -13.914 -6.91 1 96 191 VAL B C 1
ATOM 3452 O O . VAL B 1 191 ? -7.016 -13.422 -6.629 1 96 191 VAL B O 1
ATOM 3455 N N . SER B 1 192 ? -5.562 -14.258 -8.156 1 95.62 192 SER B N 1
ATOM 3456 C CA . SER B 1 192 ? -6.434 -13.938 -9.281 1 95.62 192 SER B CA 1
ATOM 3457 C C . SER B 1 192 ? -7.832 -14.5 -9.078 1 95.62 192 SER B C 1
ATOM 3459 O O . SER B 1 192 ? -8.828 -13.812 -9.32 1 95.62 192 SER B O 1
ATOM 3461 N N . ALA B 1 193 ? -7.973 -15.664 -8.617 1 95.69 193 ALA B N 1
ATOM 3462 C CA . ALA B 1 193 ? -9.266 -16.328 -8.445 1 95.69 193 ALA B CA 1
ATOM 3463 C C . ALA B 1 193 ? -10.133 -15.57 -7.441 1 95.69 193 ALA B C 1
ATOM 3465 O O . ALA B 1 193 ? -11.367 -15.617 -7.516 1 95.69 193 ALA B O 1
ATOM 3466 N N . GLU B 1 194 ? -9.5 -14.859 -6.57 1 91.69 194 GLU B N 1
ATOM 3467 C CA . GLU B 1 194 ? -10.227 -14.156 -5.508 1 91.69 194 GLU B CA 1
ATOM 3468 C C . GLU B 1 194 ? -10.602 -12.742 -5.938 1 91.69 194 GLU B C 1
ATOM 3470 O O . GLU B 1 194 ? -11.695 -12.273 -5.641 1 91.69 194 GLU B O 1
ATOM 3475 N N . VAL B 1 195 ? -9.695 -12.148 -6.672 1 89.06 195 VAL B N 1
ATOM 3476 C CA . VAL B 1 195 ? -9.93 -10.742 -6.957 1 89.06 195 VAL B CA 1
ATOM 3477 C C . VAL B 1 195 ? -10.648 -10.594 -8.297 1 89.06 195 VAL B C 1
ATOM 3479 O O . VAL B 1 195 ? -11.203 -9.531 -8.602 1 89.06 195 VAL B O 1
ATOM 3482 N N . GLY B 1 196 ? -10.578 -11.641 -9.219 1 92.62 196 GLY B N 1
ATOM 3483 C CA . GLY B 1 196 ? -11.344 -11.641 -10.453 1 92.62 196 GLY B CA 1
ATOM 3484 C C . GLY B 1 196 ? -10.57 -11.094 -11.633 1 92.62 196 GLY B C 1
ATOM 3485 O O . GLY B 1 196 ? -11.125 -10.906 -12.719 1 92.62 196 GLY B O 1
ATOM 3486 N N . TYR B 1 197 ? -9.297 -10.82 -11.43 1 92.5 197 TYR B N 1
ATOM 3487 C CA . TYR B 1 197 ? -8.391 -10.383 -12.484 1 92.5 197 TYR B CA 1
ATOM 3488 C C . TYR B 1 197 ? -7.105 -11.203 -12.477 1 92.5 197 TYR B C 1
ATOM 3490 O O . TYR B 1 197 ? -6.625 -11.609 -11.406 1 92.5 197 TYR B O 1
ATOM 3498 N N . GLU B 1 198 ? -6.602 -11.414 -13.602 1 94.94 198 GLU B N 1
ATOM 3499 C CA . GLU B 1 198 ? -5.34 -12.148 -13.727 1 94.94 198 GLU B CA 1
ATOM 3500 C C . GLU B 1 198 ? -4.316 -11.344 -14.523 1 94.94 198 GLU B C 1
ATOM 3502 O O . GLU B 1 198 ? -4.676 -10.609 -15.445 1 94.94 198 GLU B O 1
ATOM 3507 N N . LYS B 1 199 ? -3.086 -11.523 -13.977 1 95.62 199 LYS B N 1
ATOM 3508 C CA . LYS B 1 199 ? -2.02 -10.977 -14.812 1 95.62 199 LYS B CA 1
ATOM 3509 C C . LYS B 1 199 ? -2.094 -11.531 -16.234 1 95.62 199 LYS B C 1
ATOM 3511 O O . LYS B 1 199 ? -2.365 -12.719 -16.422 1 95.62 199 LYS B O 1
ATOM 3516 N N . PRO B 1 200 ? -1.933 -10.641 -17.312 1 96 200 PRO B N 1
ATOM 3517 C CA . PRO B 1 200 ? -1.32 -9.305 -17.328 1 96 200 PRO B CA 1
ATOM 3518 C C . PRO B 1 200 ? -2.342 -8.188 -17.156 1 96 200 PRO B C 1
ATOM 3520 O O . PRO B 1 200 ? -2.016 -7.016 -17.344 1 96 200 PRO B O 1
ATOM 3523 N N . ASP B 1 201 ? -3.555 -8.445 -16.797 1 93.56 201 ASP B N 1
ATOM 3524 C CA . ASP B 1 201 ? -4.488 -7.367 -16.484 1 93.56 201 ASP B CA 1
ATOM 3525 C C . ASP B 1 201 ? -3.973 -6.508 -15.336 1 93.56 201 ASP B C 1
ATOM 3527 O O . ASP B 1 201 ? -3.752 -7.012 -14.234 1 93.56 201 ASP B O 1
ATOM 3531 N N . ALA B 1 202 ? -3.852 -5.23 -15.586 1 91.81 202 ALA B N 1
ATOM 3532 C CA . ALA B 1 202 ? -3.277 -4.312 -14.602 1 91.81 202 ALA B CA 1
ATOM 3533 C C . ALA B 1 202 ? -4.148 -4.23 -13.352 1 91.81 202 ALA B C 1
ATOM 3535 O O . ALA B 1 202 ? -3.672 -3.846 -12.281 1 91.81 202 ALA B O 1
ATOM 3536 N N . LYS B 1 203 ? -5.359 -4.57 -13.438 1 90.06 203 LYS B N 1
ATOM 3537 C CA . LYS B 1 203 ? -6.312 -4.414 -12.344 1 90.06 203 LYS B CA 1
ATOM 3538 C C . LYS B 1 203 ? -5.938 -5.289 -11.156 1 90.06 203 LYS B C 1
ATOM 3540 O O . LYS B 1 203 ? -6.285 -4.98 -10.016 1 90.06 203 LYS B O 1
ATOM 3545 N N . ILE B 1 204 ? -5.223 -6.379 -11.406 1 92.62 204 ILE B N 1
ATOM 3546 C CA . ILE B 1 204 ? -4.848 -7.266 -10.312 1 92.62 204 ILE B CA 1
ATOM 3547 C C . ILE B 1 204 ? -3.881 -6.547 -9.375 1 92.62 204 ILE B C 1
ATOM 3549 O O . ILE B 1 204 ? -3.738 -6.93 -8.211 1 92.62 204 ILE B O 1
ATOM 3553 N N . PHE B 1 205 ? -3.213 -5.453 -9.859 1 90.75 205 PHE B N 1
ATOM 3554 C CA . PHE B 1 205 ? -2.225 -4.719 -9.078 1 90.75 205 PHE B CA 1
ATOM 3555 C C . PHE B 1 205 ? -2.867 -3.525 -8.383 1 90.75 205 PHE B C 1
ATOM 3557 O O . PHE B 1 205 ? -2.211 -2.826 -7.605 1 90.75 205 PHE B O 1
ATOM 3564 N N . GLU B 1 206 ? -4.082 -3.238 -8.695 1 83.88 206 GLU B N 1
ATOM 3565 C CA . GLU B 1 206 ? -4.707 -2.01 -8.219 1 83.88 206 GLU B CA 1
ATOM 3566 C C . GLU B 1 206 ? -5.328 -2.205 -6.836 1 83.88 206 GLU B C 1
ATOM 3568 O O . GLU B 1 206 ? -5.855 -3.277 -6.531 1 83.88 206 GLU B O 1
ATOM 3573 N N . ALA B 1 207 ? -5.18 -1.269 -5.965 1 78.56 207 ALA B N 1
ATOM 3574 C CA . ALA B 1 207 ? -5.867 -1.19 -4.68 1 78.56 207 ALA B CA 1
ATOM 3575 C C . ALA B 1 207 ? -6.91 -0.077 -4.684 1 78.56 207 ALA B C 1
ATOM 3577 O O . ALA B 1 207 ? -6.707 0.971 -5.301 1 78.56 207 ALA B O 1
ATOM 3578 N N . ALA B 1 208 ? -8.039 -0.402 -4.055 1 77.38 208 ALA B N 1
ATOM 3579 C CA . ALA B 1 208 ? -9.031 0.652 -3.877 1 77.38 208 ALA B CA 1
ATOM 3580 C C . ALA B 1 208 ? -8.648 1.578 -2.727 1 77.38 208 ALA B C 1
ATOM 3582 O O . ALA B 1 208 ? -8.82 1.226 -1.557 1 77.38 208 ALA B O 1
ATOM 3583 N N . LEU B 1 209 ? -8.148 2.74 -3.096 1 87.88 209 LEU B N 1
ATOM 3584 C CA . LEU B 1 209 ? -7.727 3.732 -2.111 1 87.88 209 LEU B CA 1
ATOM 3585 C C . LEU B 1 209 ? -8.656 4.941 -2.127 1 87.88 209 LEU B C 1
ATOM 3587 O O . LEU B 1 209 ? -9.18 5.316 -3.18 1 87.88 209 LEU B O 1
ATOM 3591 N N . VAL B 1 210 ? -8.828 5.508 -0.982 1 93.5 210 VAL B N 1
ATOM 3592 C CA . VAL B 1 210 ? -9.508 6.797 -0.884 1 93.5 210 VAL B CA 1
ATOM 3593 C C . VAL B 1 210 ? -8.711 7.727 0.034 1 93.5 210 VAL B C 1
ATOM 3595 O O . VAL B 1 210 ? -8.18 7.293 1.059 1 93.5 210 VAL B O 1
ATOM 3598 N N . HIS B 1 211 ? -8.523 8.945 -0.422 1 97.19 211 HIS B N 1
ATOM 3599 C CA . HIS B 1 211 ? -7.902 10.008 0.364 1 97.19 211 HIS B CA 1
ATOM 3600 C C . HIS B 1 211 ? -8.953 10.969 0.916 1 97.19 211 HIS B C 1
ATOM 3602 O O . HIS B 1 211 ? -9.875 11.367 0.201 1 97.19 211 HIS B O 1
ATOM 3608 N N . VAL B 1 212 ? -8.852 11.273 2.217 1 98.25 212 VAL B N 1
ATOM 3609 C CA . VAL B 1 212 ? -9.711 12.281 2.83 1 98.25 212 VAL B CA 1
ATOM 3610 C C . VAL B 1 212 ? -8.875 13.484 3.248 1 98.25 212 VAL B C 1
ATOM 3612 O O . VAL B 1 212 ? -7.898 13.344 3.99 1 98.25 212 VAL B O 1
ATOM 3615 N N . GLY B 1 213 ? -9.18 14.586 2.748 1 98.19 213 GLY B N 1
ATOM 3616 C CA . GLY B 1 213 ? -8.523 15.836 3.09 1 98.19 213 GLY B CA 1
ATOM 3617 C C . GLY B 1 213 ? -9.43 17.047 2.959 1 98.19 213 GLY B C 1
ATOM 3618 O O . GLY B 1 213 ? -10.547 16.938 2.451 1 98.19 213 GLY B O 1
ATOM 3619 N N . ASP B 1 214 ? -9.023 18.203 3.387 1 97.44 214 ASP B N 1
ATOM 3620 C CA . ASP B 1 214 ? -9.914 19.344 3.498 1 97.44 214 ASP B CA 1
ATOM 3621 C C . ASP B 1 214 ? -9.625 20.375 2.402 1 97.44 214 ASP B C 1
ATOM 3623 O O . ASP B 1 214 ? -10.367 21.344 2.238 1 97.44 214 ASP B O 1
ATOM 3627 N N . ASP B 1 215 ? -8.594 20.219 1.62 1 97 215 ASP B N 1
ATOM 3628 C CA . ASP B 1 215 ? -8.195 21.219 0.63 1 97 215 ASP B CA 1
ATOM 3629 C C . ASP B 1 215 ? -8.469 20.719 -0.788 1 97 215 ASP B C 1
ATOM 3631 O O . ASP B 1 215 ? -7.836 19.766 -1.251 1 97 215 ASP B O 1
ATOM 3635 N N . PRO B 1 216 ? -9.289 21.391 -1.569 1 96.94 216 PRO B N 1
ATOM 3636 C CA . PRO B 1 216 ? -9.656 20.906 -2.902 1 96.94 216 PRO B CA 1
ATOM 3637 C C . PRO B 1 216 ? -8.461 20.812 -3.844 1 96.94 216 PRO B C 1
ATOM 3639 O O . PRO B 1 216 ? -8.391 19.891 -4.668 1 96.94 216 PRO B O 1
ATOM 3642 N N . LYS B 1 217 ? -7.617 21.75 -3.725 1 96.44 217 LYS B N 1
ATOM 3643 C CA . LYS B 1 217 ? -6.465 21.719 -4.621 1 96.44 217 LYS B CA 1
ATOM 3644 C C . LYS B 1 217 ? -5.426 20.703 -4.145 1 96.44 217 LYS B C 1
ATOM 3646 O O . LYS B 1 217 ? -5.098 19.75 -4.863 1 96.44 217 LYS B O 1
ATOM 3651 N N . ALA B 1 218 ? -5.012 20.891 -2.932 1 95.88 218 ALA B N 1
ATOM 3652 C CA . ALA B 1 218 ? -3.941 20.047 -2.42 1 95.88 218 ALA B CA 1
ATOM 3653 C C . ALA B 1 218 ? -4.395 18.594 -2.316 1 95.88 218 ALA B C 1
ATOM 3655 O O . ALA B 1 218 ? -3.695 17.672 -2.766 1 95.88 218 ALA B O 1
ATOM 3656 N N . ASP B 1 219 ? -5.539 18.375 -1.78 1 97.31 219 ASP B N 1
ATOM 3657 C CA . ASP B 1 219 ? -5.969 17.016 -1.48 1 97.31 219 ASP B CA 1
ATOM 3658 C C . ASP B 1 219 ? -6.699 16.391 -2.67 1 97.31 219 ASP B C 1
ATOM 3660 O O . ASP B 1 219 ? -6.293 15.344 -3.18 1 97.31 219 ASP B O 1
ATOM 3664 N N . ARG B 1 220 ? -7.734 17.047 -3.166 1 96.56 220 ARG B N 1
ATOM 3665 C CA . ARG B 1 220 ? -8.539 16.422 -4.211 1 96.56 220 ARG B CA 1
ATOM 3666 C C . ARG B 1 220 ? -7.773 16.359 -5.531 1 96.56 220 ARG B C 1
ATOM 3668 O O . ARG B 1 220 ? -7.641 15.297 -6.125 1 96.56 220 ARG B O 1
ATOM 3675 N N . GLU B 1 221 ? -7.293 17.5 -5.965 1 96.62 221 GLU B N 1
ATOM 3676 C CA . GLU B 1 221 ? -6.551 17.484 -7.227 1 96.62 221 GLU B CA 1
ATOM 3677 C C . GLU B 1 221 ? -5.309 16.609 -7.129 1 96.62 221 GLU B C 1
ATOM 3679 O O . GLU B 1 221 ? -4.996 15.859 -8.055 1 96.62 221 GLU B O 1
ATOM 3684 N N . GLY B 1 222 ? -4.57 16.688 -6.016 1 93.5 222 GLY B N 1
ATOM 3685 C CA . GLY B 1 222 ? -3.383 15.883 -5.82 1 93.5 222 GLY B CA 1
ATOM 3686 C C . GLY B 1 222 ? -3.666 14.391 -5.848 1 93.5 222 GLY B C 1
ATOM 3687 O O . GLY B 1 222 ? -3.01 13.641 -6.574 1 93.5 222 GLY B O 1
ATOM 3688 N N . ALA B 1 223 ? -4.637 13.961 -5.07 1 94.12 223 ALA B N 1
ATOM 3689 C CA . ALA B 1 223 ? -4.996 12.547 -5.02 1 94.12 223 ALA B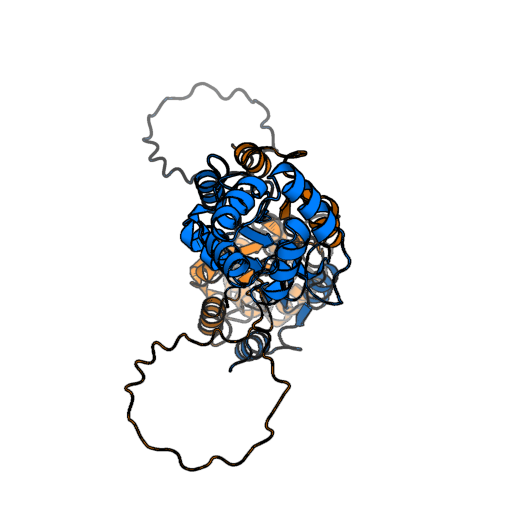 CA 1
ATOM 3690 C C . ALA B 1 223 ? -5.48 12.055 -6.383 1 94.12 223 ALA B C 1
ATOM 3692 O O . ALA B 1 223 ? -5.059 10.992 -6.852 1 94.12 223 ALA B O 1
ATOM 3693 N N . ASN B 1 224 ? -6.348 12.852 -7.059 1 92.5 224 ASN B N 1
ATOM 3694 C CA . ASN B 1 224 ? -6.875 12.469 -8.367 1 92.5 224 ASN B CA 1
ATOM 3695 C C . ASN B 1 224 ? -5.762 12.336 -9.398 1 92.5 224 ASN B C 1
ATOM 3697 O O . ASN B 1 224 ? -5.805 11.445 -10.25 1 92.5 224 ASN B O 1
ATOM 3701 N N . ALA B 1 225 ? -4.828 13.227 -9.336 1 90.06 225 ALA B N 1
ATOM 3702 C CA . ALA B 1 225 ? -3.697 13.172 -10.258 1 90.06 225 ALA B CA 1
ATOM 3703 C C . ALA B 1 225 ? -2.902 11.883 -10.078 1 90.06 225 ALA B C 1
ATOM 3705 O O . ALA B 1 225 ? -2.238 11.422 -11.008 1 90.06 225 ALA B O 1
ATOM 3706 N N . ALA B 1 226 ? -2.975 11.305 -8.938 1 86.62 226 ALA B N 1
ATOM 3707 C CA . ALA B 1 226 ? -2.301 10.047 -8.641 1 86.62 226 ALA B CA 1
ATOM 3708 C C . ALA B 1 226 ? -3.229 8.859 -8.867 1 86.62 226 ALA B C 1
ATOM 3710 O O . ALA B 1 226 ? -2.877 7.719 -8.555 1 86.62 226 ALA B O 1
ATOM 3711 N N . GLY B 1 227 ? -4.48 9.172 -9.336 1 85.81 227 GLY B N 1
ATOM 3712 C CA . GLY B 1 227 ? -5.438 8.109 -9.594 1 85.81 227 GLY B CA 1
ATOM 3713 C C . GLY B 1 227 ? -6.16 7.645 -8.344 1 85.81 227 GLY B C 1
ATOM 3714 O O . GLY B 1 227 ? -6.723 6.551 -8.32 1 85.81 227 GLY B O 1
ATOM 3715 N N . ILE B 1 228 ? -6.145 8.391 -7.297 1 90.25 228 ILE B N 1
ATOM 3716 C CA . ILE B 1 228 ? -6.77 8.039 -6.023 1 90.25 228 ILE B CA 1
ATOM 3717 C C . ILE B 1 228 ? -8.047 8.852 -5.84 1 90.25 228 ILE B C 1
ATOM 3719 O O . ILE B 1 228 ? -8.062 10.07 -6.047 1 90.25 228 ILE B O 1
ATOM 3723 N N . GLU B 1 229 ? -9.094 8.156 -5.527 1 92.94 229 GLU B N 1
ATOM 3724 C CA . GLU B 1 229 ? -10.336 8.844 -5.176 1 92.94 229 GLU B CA 1
ATOM 3725 C C . GLU B 1 229 ? -10.148 9.727 -3.949 1 92.94 229 GLU B C 1
ATOM 3727 O O . GLU B 1 229 ? -9.359 9.406 -3.059 1 92.94 229 GLU B O 1
ATOM 3732 N N . CYS B 1 230 ? -10.867 10.875 -3.949 1 96.69 230 CYS B N 1
ATOM 3733 C CA . CYS B 1 230 ? -10.734 11.781 -2.818 1 96.69 230 CYS B CA 1
ATOM 3734 C C . CYS B 1 230 ? -12.102 12.227 -2.314 1 96.69 230 CYS B C 1
ATOM 3736 O O . CYS B 1 230 ? -12.992 12.539 -3.109 1 96.69 230 CYS B O 1
ATOM 3738 N N . TRP B 1 231 ? -12.32 12.203 -0.982 1 97.31 231 TRP B N 1
ATOM 3739 C CA . TRP B 1 231 ? -13.445 12.828 -0.3 1 97.31 231 TRP B CA 1
ATOM 3740 C C . TRP B 1 231 ? -13 14.078 0.456 1 97.31 231 TRP B C 1
ATOM 3742 O O . TRP B 1 231 ? -12.117 14.008 1.313 1 97.31 231 TRP B O 1
ATOM 3752 N N . LEU B 1 232 ? -13.594 15.125 0.109 1 98.19 232 LEU B N 1
ATOM 3753 C CA . LEU B 1 232 ? -13.266 16.359 0.811 1 98.19 232 LEU B CA 1
ATOM 3754 C C . LEU B 1 232 ? -13.922 16.391 2.188 1 98.19 232 LEU B C 1
ATOM 3756 O O . LEU B 1 232 ? -15.133 16.203 2.307 1 98.19 232 LEU B O 1
ATOM 3760 N N . TRP B 1 233 ? -13.109 16.609 3.178 1 96.81 233 TRP B N 1
ATOM 3761 C CA . TRP B 1 233 ? -13.578 16.766 4.551 1 96.81 233 TRP B CA 1
ATOM 3762 C C . TRP B 1 233 ? -14.406 18.031 4.699 1 96.81 233 TRP B C 1
ATOM 3764 O O . TRP B 1 233 ? -13.984 19.109 4.273 1 96.81 233 TRP B O 1
ATOM 3774 N N . GLY B 1 234 ? -15.523 17.969 5.324 1 96.25 234 GLY B N 1
ATOM 3775 C CA . GLY B 1 234 ? -16.422 19.094 5.5 1 96.25 234 GLY B CA 1
ATOM 3776 C C . GLY B 1 234 ? -17.406 19.266 4.363 1 96.25 234 GLY B C 1
ATOM 3777 O O . GLY B 1 234 ? -18.375 20.016 4.477 1 96.25 234 GLY B O 1
ATOM 3778 N N . THR B 1 235 ? -17.219 18.562 3.217 1 96.69 235 THR B N 1
ATOM 3779 C CA . THR B 1 235 ? -18.078 18.641 2.049 1 96.69 235 THR B CA 1
ATOM 3780 C C . THR B 1 235 ? -18.641 17.266 1.692 1 96.69 235 THR B C 1
ATOM 3782 O O . THR B 1 235 ? -19.812 16.984 1.923 1 96.69 235 THR B O 1
ATOM 3785 N N . ASP B 1 236 ? -17.828 16.328 1.284 1 96.44 236 ASP B N 1
ATOM 3786 C CA . ASP B 1 236 ? -18.234 14.977 0.92 1 96.44 236 ASP B CA 1
ATOM 3787 C C . ASP B 1 236 ? -18.469 14.117 2.164 1 96.44 236 ASP B C 1
ATOM 3789 O O . ASP B 1 236 ? -19.359 13.266 2.18 1 96.44 236 ASP B O 1
ATOM 3793 N N . VAL B 1 237 ? -17.625 14.305 3.168 1 96.19 237 VAL B N 1
ATOM 3794 C CA . VAL B 1 237 ? -17.734 13.641 4.465 1 96.19 237 VAL B CA 1
ATOM 3795 C C . VAL B 1 237 ? -17.609 14.672 5.582 1 96.19 237 VAL B C 1
ATOM 3797 O O . VAL B 1 237 ? -16.859 15.641 5.461 1 96.19 237 VAL B O 1
ATOM 3800 N N . LYS B 1 238 ? -18.266 14.422 6.691 1 95.88 238 LYS B N 1
ATOM 3801 C CA . LYS B 1 238 ? -18.328 15.445 7.734 1 95.88 238 LYS B CA 1
ATOM 3802 C C . LYS B 1 238 ? -17.938 14.859 9.094 1 95.88 238 LYS B C 1
ATOM 3804 O O . LYS B 1 238 ? -17.875 15.586 10.086 1 95.88 238 LYS B O 1
ATOM 3809 N N . SER B 1 239 ? -17.828 13.531 9.125 1 95.06 239 SER B N 1
ATOM 3810 C CA . SER B 1 239 ? -17.422 12.836 10.352 1 95.06 239 SER B CA 1
ATOM 3811 C C . SER B 1 239 ? -16.672 11.547 10.039 1 95.06 239 SER B C 1
ATOM 3813 O O . SER B 1 239 ? -16.703 11.062 8.906 1 95.06 239 SER B O 1
ATOM 3815 N N . PHE B 1 240 ? -16 11.055 11.016 1 94.5 240 PHE B N 1
ATOM 3816 C CA . PHE B 1 240 ? -15.312 9.781 10.82 1 94.5 240 PHE B CA 1
ATOM 3817 C C . PHE B 1 240 ? -16.312 8.641 10.719 1 94.5 240 PHE B C 1
ATOM 3819 O O . PHE B 1 240 ? -16.047 7.629 10.062 1 94.5 240 PHE B O 1
ATOM 3826 N N . ALA B 1 241 ? -17.453 8.828 11.328 1 92.81 241 ALA B N 1
ATOM 3827 C CA . ALA B 1 241 ? -18.516 7.852 11.148 1 92.81 241 ALA B CA 1
ATOM 3828 C C . ALA B 1 241 ? -18.953 7.773 9.688 1 92.81 241 ALA B C 1
ATOM 3830 O O . ALA B 1 241 ? -19.203 6.688 9.164 1 92.81 241 ALA B O 1
ATOM 3831 N N . ASP B 1 242 ? -19.016 8.961 9.086 1 94.19 242 ASP B N 1
ATOM 3832 C CA . ASP B 1 242 ? -19.312 9.016 7.66 1 94.19 242 ASP B CA 1
ATOM 3833 C C . ASP B 1 242 ? -18.266 8.25 6.848 1 94.19 242 ASP B C 1
ATOM 3835 O O . ASP B 1 242 ? -18.609 7.496 5.938 1 94.19 242 ASP B O 1
ATOM 3839 N N . ILE B 1 243 ? -17.047 8.406 7.195 1 93.94 243 ILE B N 1
ATOM 3840 C CA . ILE B 1 243 ? -15.938 7.75 6.504 1 93.94 243 ILE B CA 1
ATOM 3841 C C . ILE B 1 243 ? -16.047 6.234 6.676 1 93.94 243 ILE B C 1
ATOM 3843 O O . ILE B 1 243 ? -15.977 5.488 5.695 1 93.94 243 ILE B O 1
ATOM 3847 N N . GLN B 1 244 ? -16.234 5.816 7.855 1 93.38 244 GLN B N 1
ATOM 3848 C CA . GLN B 1 244 ? -16.328 4.391 8.148 1 93.38 244 GLN B CA 1
ATOM 3849 C C . GLN B 1 244 ? -17.438 3.73 7.344 1 93.38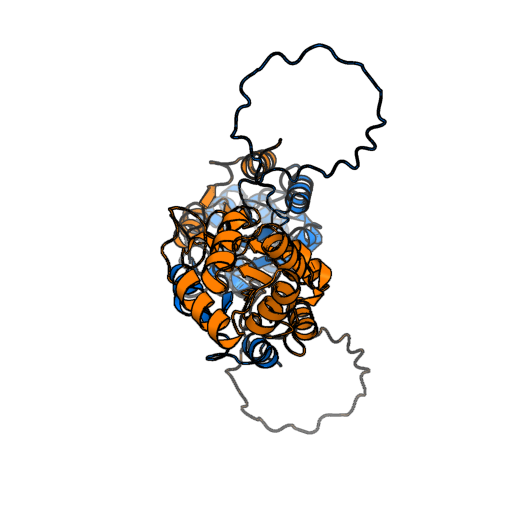 244 GLN B C 1
ATOM 3851 O O . GLN B 1 244 ? -17.266 2.641 6.797 1 93.38 244 GLN B O 1
ATOM 3856 N N . SER B 1 245 ? -18.562 4.34 7.27 1 92.38 245 SER B N 1
ATOM 3857 C CA . SER B 1 245 ? -19.719 3.77 6.602 1 92.38 245 SER B CA 1
ATOM 3858 C C . SER B 1 245 ? -19.469 3.574 5.109 1 92.38 245 SER B C 1
ATOM 3860 O O . SER B 1 245 ? -20.094 2.727 4.473 1 92.38 245 SER B O 1
ATOM 3862 N N . ARG B 1 246 ? -18.562 4.355 4.602 1 91.38 246 ARG B N 1
ATOM 3863 C CA . ARG B 1 246 ? -18.281 4.285 3.17 1 91.38 246 ARG B CA 1
ATOM 3864 C C . ARG B 1 246 ? -17.156 3.311 2.877 1 91.38 246 ARG B C 1
ATOM 3866 O O . ARG B 1 246 ? -17.047 2.785 1.767 1 91.38 246 ARG B O 1
ATOM 3873 N N . VAL B 1 247 ? -16.344 3.215 3.848 1 90.25 247 VAL B N 1
ATOM 3874 C CA . VAL B 1 247 ? -15.164 2.379 3.641 1 90.25 247 VAL B CA 1
ATOM 3875 C C . VAL B 1 247 ? -15.516 0.914 3.881 1 90.25 247 VAL B C 1
ATOM 3877 O O . VAL B 1 247 ? -15.047 0.028 3.162 1 90.25 247 VAL B O 1
ATOM 3880 N N . VAL B 1 248 ? -16.188 0.672 4.922 1 85.75 248 VAL B N 1
ATOM 3881 C CA . VAL B 1 248 ? -16.547 -0.701 5.262 1 85.75 248 VAL B CA 1
ATOM 3882 C C . VAL B 1 248 ? -18.062 -0.889 5.125 1 85.75 248 VAL B C 1
ATOM 3884 O O . VAL B 1 248 ? -18.844 -0.04 5.566 1 85.75 248 VAL B O 1
ATOM 3887 N N . ILE B 1 249 ? -18.469 -1.817 4.273 1 68.94 249 ILE B N 1
ATOM 3888 C CA . ILE B 1 249 ? -19.875 -2.156 4.156 1 68.94 249 ILE B CA 1
ATOM 3889 C C . ILE B 1 249 ? -20.297 -3.066 5.309 1 68.94 249 ILE B C 1
ATOM 3891 O O . ILE B 1 249 ? -19.641 -4.082 5.566 1 68.94 249 ILE B O 1
ATOM 3895 N N . GLU B 1 250 ? -20.875 -2.51 6.363 1 56.34 250 GLU B N 1
ATOM 3896 C CA . GLU B 1 250 ? -21.422 -3.357 7.418 1 56.34 250 GLU B CA 1
ATOM 3897 C C . GLU B 1 250 ? -22.25 -4.496 6.84 1 56.34 250 GLU B C 1
ATOM 3899 O O . GLU B 1 250 ? -22.922 -4.324 5.82 1 56.34 250 GLU B O 1
ATOM 3904 N N . PRO B 1 251 ? -21.984 -5.777 7.285 1 50.06 251 PRO B N 1
ATOM 3905 C CA . PRO B 1 251 ? -22.875 -6.863 6.852 1 50.06 251 PRO B CA 1
ATOM 3906 C C . PRO B 1 251 ? -24.344 -6.492 6.938 1 50.06 251 PRO B C 1
ATOM 3908 O O . PRO B 1 251 ? -24.719 -5.641 7.75 1 50.06 251 PRO B O 1
#

Solvent-accessible surface area (backbone atoms only — not comparable to full-atom values): 26940 Å² total; per-residue (Å²): 112,69,9,11,42,23,27,39,47,50,60,80,78,68,71,76,77,64,69,82,75,74,77,76,73,83,74,78,84,77,84,77,79,80,70,81,70,76,66,76,65,68,70,69,64,51,48,56,69,33,49,31,44,35,29,23,38,82,71,45,49,32,33,68,62,56,64,64,34,53,54,53,36,62,63,26,45,86,75,68,51,77,59,47,38,70,54,24,47,54,18,40,56,52,35,73,68,44,88,68,74,90,73,68,68,30,44,50,76,18,58,73,45,49,50,50,36,49,21,54,15,57,71,51,77,52,63,68,60,46,50,51,55,54,51,48,67,63,35,41,80,46,39,38,67,52,79,64,36,69,60,50,51,49,50,41,39,73,61,19,30,22,29,31,39,51,28,79,34,29,66,56,51,64,60,28,32,48,67,66,70,49,48,85,66,39,28,18,52,46,38,15,36,63,71,74,35,42,59,42,45,34,67,58,67,59,34,45,37,38,35,37,19,55,41,65,58,37,35,36,49,8,32,44,69,36,73,27,47,55,40,39,44,76,72,74,32,80,45,49,66,53,47,46,60,63,32,35,44,75,124,144,66,23,50,21,64,39,45,7,28,30,42,46,57,75,73,79,62,71,84,66,76,79,76,72,84,79,73,83,78,85,76,78,79,73,79,70,77,66,76,65,69,72,70,70,53,38,42,70,35,8,22,44,35,28,24,38,82,71,45,50,34,35,68,61,56,63,64,33,52,54,53,35,62,63,28,45,86,76,69,51,77,59,46,37,70,55,24,49,54,18,40,56,53,35,73,70,44,89,69,75,92,72,69,67,30,43,52,76,17,57,72,44,49,51,51,38,49,22,54,15,57,71,50,78,52,64,69,59,47,51,51,56,55,53,48,66,61,35,41,78,46,39,39,65,52,75,62,36,70,60,48,50,48,50,40,39,74,62,34,31,18,31,30,39,49,28,78,35,29,67,56,52,64,60,28,33,47,66,67,70,49,49,86,67,39,16,29,76,45,38,16,35,73,74,75,36,40,59,42,44,26,57,58,48,33,41,47,46,37,34,37,19,54,41,66,58,37,36,38,50,8,32,46,71,53,62,28,47,57,40,40,46,76,72,76,32,79,46,50,66,54,48,47,61,64,33,35,42,75,125

Nearest PDB structures (foldseek):
  3k1z-assembly1_A  TM=6.893E-01  e=2.433E-14  Homo sapiens
  4ygs-assembly1_A  TM=5.161E-01  e=3.578E-08  Thermococcus onnurineus NA1
  7o1d-assembly1_A  TM=5.728E-01  e=3.808E-08  synthetic construct
  2fi1-assembly1_A  TM=5.291E-01  e=2.974E-07  Streptococcus pneumoniae TIGR4
  2go7-assembly3_C  TM=5.134E-01  e=1.605E-04  Streptococcus pneumoniae TIGR4

Secondary structure (DSSP, 8-state):
----GGG---------------------------------------EES-SEEEE-TBTTTBEESS-HHHHHHHHHHTTT----HHHHHHHHHHHHHS---SS-TT-TT-HHHHHHHHHHHHS---HHHHHHHHHHHHSGGGEEPPTTHHHHHHHHHHTT-EEEEEES--TTHHHHHHHTT-GGG-SEEEEHHHHS--TTSGGGG---EEEEES-IIIIIIHHHHTT-EEEEBTTTB-SHHHHHHHHEE--/----TT-------------S--------------------------EES-SEEEE-TBTTTBEESS-HHHHHHHHHHTTT----HHHHHHHHHHHHHS---SS-TT-TT-HHHHHHHHHHHHS---HHHHHHHHHHHHSGGGEEPPTTHHHHHHHHHHTT-EEEEEES--TTHHHHHHHTT-GGG-SEEEEHHHHS--TTSGGGG---EEEEES-IIIIIIHHHHTT-EEEEBTTTB-SHHHHHHHHEE--

Sequence (502 aa):
MEAIHLLRAIKPFRLHPKLTESIRVRRSPSSSSLASKTQTGGRKAAMRDYDGLLLDAAGTLLQLAKPVEETYASIGTKYGLTTTPAEIKKGFKRAFSAPWPEGLRYQGDGRPFWKFIVSVATGCSEEGYFEEVYQHYANGDAWRLPAEASDILSNLKDSGVKLAVVSNFDTRLRKLLEHLNVVHLFDAVIVSAEVGYEKPDAKIFEAALVHVGDDPKADREGANAAGIECWLWGTDVKSFADIQSRVVIEPMEAIHLLRAIKPFRLHPKLTESIRVRRSPSSSSLASKTQTGGRKAAMRDYDGLLLDAAGTLLQLAKPVEETYASIGTKYGLTTTPAEIKKGFKRAFSAPWPEGLRYQGDGRPFWKFIVSVATGCSEEGYFEEVYQHYANGDAWRLPAEASDILSNLKDSGVKLAVVSNFDTRLRKLLEHLNVVHLFDAVIVSAEVGYEKPDAKIFEAALVHVGDDPKADREGANAAGIECWLWGTDVKSFADIQSRVVIEP